Protein AF-A0A9P1G0D1-F1 (afdb_monomer_lite)

Radius of gyration: 38.59 Å; chains: 1; bounding box: 108×98×94 Å

Foldseek 3Di:
DPPQDDDDFDPPDALVLLLVLVVVLCVVVVHLALCVLLDDPDDFDLPDADALVRLLDPSLLSSLLSVLLVPQALADDLVSQLVSQVVNCVPVHHRDPDPDDSSVVSNVSSRSSSSSSVNLVVLLQDVVSVVVNCVPHDPSSNVSSVSSNVSHDDDPSSRPPPDPPDDDDDPDDDDDDDDDDDDDDDDDDDDDDPVVVVVVVVPPDDDDPDDDDDDDDDDDDDDDDDDDDDDDDDDDDDDDDDDDDDDDDDDDDDDDDDDDDDDDDDDDDDDDDDDDDDDDDDPPPPPDPDPPVVVVVVVVVVVVVVVVVVVVVVPPDDDDDDDDDDDDDDDDDDDDDDDDDDPPPPDPPDPDDDDPLVVQLVVQLVVQLVVCVVVVHDNVVSNVSSNVRSVVSNVCVVVVVDDDD

pLDDT: mean 72.37, std 25.33, range [33.12, 98.44]

Sequence (405 aa):
MTGKSRLGPDPSISINDLQRKINEVMQRQGCRDLNKLLHSRHAVSWKTSPDPEWLGTDELVDICSTLFSLHTNGVLQSTKMRKALLALQAESGRINFTKLHDTDFADGMDEKIRIACQQYRELKRDPKKYLRCIKKASVKEKNNIDNVLSFLQLHEDDTVQIGKDQGQEELGEIETDQKQEEPRKDEDSTLPSPSKVFKRVLSREASDPASPSFAAKSTKQVSGSASFLDRKGSGSSLEGKGNTDSLDKKNSGSSLECRSNTDSLGRKSSGSSMGRKGSSKIDFLDELDLSADEKKELAVWMHQNSKMEKKQKRKKGNKSGMKKPASSVAPKKTATAKSVKSQVSRKKQATYKTSFMQRATSSAYHREKLKALKKGKSEEAALDAARMASAKVRDAINNGLMKEE

Secondary structure (DSSP, 8-state):
-PPPPPPPPPTT--HHHHHHHHHHHHHHTT---HHHHT--SS---TTPPP-HHHHT-HHHHHHHHHHHHH-TT----HHHHHHHHHHHHHHT-----SSS-HHHHHHHHHHHHHHHHHHHHHHHH-HHHHHHHHTTS-HHHHHHHHHHHHH----GGGS----------------------------------THHHHHHHHT-------------------------------------------------------------------------------SSSSSS---HHHHHHHHHHHHHHHHHHHHHHTTS----------------------------------S----HHHHHHHHHHHHHHHHHHHTT--HHHHHHHHHHHHHHHHHHHHTTSS---

Structure (mmCIF, N/CA/C/O backbone):
data_AF-A0A9P1G0D1-F1
#
_entry.id   AF-A0A9P1G0D1-F1
#
loop_
_atom_site.group_PDB
_atom_site.id
_atom_site.type_symbol
_atom_site.label_atom_id
_atom_site.label_alt_id
_atom_site.label_comp_id
_atom_site.label_asym_id
_atom_site.label_entity_id
_atom_site.label_seq_id
_atom_site.pdbx_PDB_ins_code
_atom_site.Cartn_x
_atom_site.Cartn_y
_atom_site.Cartn_z
_atom_site.occupancy
_atom_site.B_iso_or_equiv
_atom_site.auth_seq_id
_atom_site.auth_comp_id
_atom_site.auth_asym_id
_atom_site.auth_atom_id
_atom_site.pdbx_PDB_model_num
ATOM 1 N N . MET A 1 1 ? 9.079 16.584 28.372 1.00 45.69 1 MET A N 1
ATOM 2 C CA . MET A 1 1 ? 8.265 16.103 27.236 1.00 45.69 1 MET A CA 1
ATOM 3 C C . MET A 1 1 ? 9.026 14.982 26.554 1.00 45.69 1 MET A C 1
ATOM 5 O O . MET A 1 1 ? 9.921 15.248 25.762 1.00 45.69 1 MET A O 1
ATOM 9 N N . THR A 1 2 ? 8.757 13.736 26.931 1.00 53.66 2 THR A N 1
ATOM 10 C CA . THR A 1 2 ? 9.288 12.572 26.217 1.00 53.66 2 THR A CA 1
ATOM 11 C C . THR A 1 2 ? 8.622 12.542 24.843 1.00 53.66 2 THR A C 1
ATOM 13 O O . THR A 1 2 ? 7.398 12.512 24.731 1.00 53.66 2 THR A O 1
ATOM 16 N N . GLY A 1 3 ? 9.410 12.689 23.777 1.00 61.31 3 GLY A N 1
ATOM 17 C CA . GLY A 1 3 ? 8.874 12.638 22.421 1.00 61.31 3 GLY A CA 1
ATOM 18 C C . GLY A 1 3 ? 8.251 11.267 22.175 1.00 61.31 3 GLY A C 1
ATOM 19 O O . GLY A 1 3 ? 8.899 10.257 22.438 1.00 61.31 3 GLY A O 1
ATOM 20 N N . LYS A 1 4 ? 7.009 11.226 21.677 1.00 70.50 4 LYS A N 1
ATOM 21 C CA . LYS A 1 4 ? 6.372 9.978 21.236 1.00 70.50 4 LYS A CA 1
ATOM 22 C C . LYS A 1 4 ? 7.294 9.275 20.242 1.00 70.50 4 LYS A C 1
ATOM 24 O O . LYS A 1 4 ? 7.601 9.836 19.184 1.00 70.50 4 LYS A O 1
ATOM 29 N N . SER A 1 5 ? 7.753 8.078 20.603 1.00 76.94 5 SER A N 1
ATOM 30 C CA . SER A 1 5 ? 8.563 7.252 19.714 1.00 76.94 5 SER A CA 1
ATOM 31 C C . SER A 1 5 ? 7.747 6.952 18.461 1.00 76.94 5 SER A C 1
ATOM 33 O O . SER A 1 5 ? 6.580 6.582 18.543 1.00 76.94 5 SER A O 1
ATOM 35 N N . ARG A 1 6 ? 8.321 7.183 17.279 1.00 82.12 6 ARG A N 1
ATOM 36 C CA . ARG A 1 6 ? 7.619 6.893 16.027 1.00 82.12 6 ARG A CA 1
ATOM 37 C C . ARG A 1 6 ? 7.680 5.393 15.778 1.00 82.12 6 ARG A C 1
ATOM 39 O O . ARG A 1 6 ? 8.775 4.838 15.739 1.00 82.12 6 ARG A O 1
ATOM 46 N N . LEU A 1 7 ? 6.529 4.774 15.518 1.00 87.12 7 LEU A N 1
ATOM 47 C CA . LEU A 1 7 ? 6.476 3.399 15.024 1.00 87.12 7 LEU A CA 1
ATOM 48 C C . LEU A 1 7 ? 7.350 3.251 13.772 1.00 87.12 7 LEU A C 1
ATOM 50 O O . LEU A 1 7 ? 7.143 3.931 12.762 1.00 87.12 7 LEU A O 1
ATOM 54 N N . GLY A 1 8 ? 8.344 2.371 13.861 1.00 90.00 8 GLY A N 1
ATOM 55 C CA . GLY A 1 8 ? 9.225 2.004 12.758 1.00 90.00 8 GLY A CA 1
ATOM 56 C C . GLY A 1 8 ? 8.750 0.728 12.057 1.00 90.00 8 GLY A C 1
ATOM 57 O O . GLY A 1 8 ? 8.061 -0.084 12.674 1.00 90.00 8 GLY A O 1
ATOM 58 N N . PRO A 1 9 ? 9.106 0.527 10.776 1.00 92.69 9 PRO A N 1
ATOM 59 C CA . PRO A 1 9 ? 8.867 -0.743 10.099 1.00 92.69 9 PRO A CA 1
ATOM 60 C C . PRO A 1 9 ? 9.697 -1.859 10.739 1.00 92.69 9 PRO A C 1
ATOM 62 O O . PRO A 1 9 ? 10.841 -1.627 11.136 1.00 92.69 9 PRO A O 1
ATOM 65 N N . ASP A 1 10 ? 9.152 -3.074 10.784 1.00 90.69 10 ASP A N 1
ATOM 66 C CA . ASP A 1 10 ? 9.874 -4.227 11.323 1.00 90.69 10 ASP A CA 1
ATOM 67 C C . ASP A 1 10 ? 11.020 -4.644 10.367 1.00 90.69 10 ASP A C 1
ATOM 69 O O . ASP A 1 10 ? 10.790 -4.958 9.185 1.00 90.69 10 ASP A O 1
ATOM 73 N N . PRO A 1 11 ? 12.287 -4.621 10.827 1.00 92.19 11 PRO A N 1
ATOM 74 C CA . PRO A 1 11 ? 13.419 -5.008 10.001 1.00 92.19 11 PRO A CA 1
ATOM 75 C C . PRO A 1 11 ? 13.440 -6.505 9.661 1.00 92.19 11 PRO A C 1
ATOM 77 O O . PRO A 1 11 ? 14.035 -6.844 8.634 1.00 92.19 11 PRO A O 1
ATOM 80 N N . SER A 1 12 ? 12.788 -7.365 10.453 1.00 93.69 12 SER A N 1
ATOM 81 C CA . SER A 1 12 ? 12.824 -8.829 10.323 1.00 93.69 12 SER A CA 1
ATOM 82 C C . SER A 1 12 ? 12.094 -9.352 9.081 1.00 93.69 12 SER A C 1
ATOM 84 O O . SER A 1 12 ? 12.500 -10.357 8.501 1.00 93.69 12 SER A O 1
ATOM 86 N N . ILE A 1 13 ? 11.079 -8.623 8.607 1.00 95.81 13 ILE A N 1
ATOM 87 C CA . ILE A 1 13 ? 10.246 -9.034 7.473 1.00 95.81 13 ILE A CA 1
ATOM 88 C C . ILE A 1 13 ? 11.081 -9.075 6.194 1.00 95.81 13 ILE A C 1
ATOM 90 O O . ILE A 1 13 ? 11.625 -8.049 5.758 1.00 95.81 13 ILE A O 1
ATOM 94 N N . SER A 1 14 ? 11.160 -10.239 5.553 1.00 97.19 14 SER A N 1
ATOM 95 C CA . SER A 1 14 ? 11.866 -10.376 4.284 1.00 97.19 14 SER A CA 1
ATOM 96 C C . SER A 1 14 ? 10.992 -9.958 3.093 1.00 97.19 14 SER A C 1
ATOM 98 O O . SER A 1 14 ? 9.765 -9.901 3.162 1.00 97.19 14 SER A O 1
ATOM 100 N N . ILE A 1 15 ? 11.635 -9.662 1.961 1.00 97.81 15 ILE A N 1
ATOM 101 C CA . ILE A 1 15 ? 10.936 -9.362 0.699 1.00 97.81 15 ILE A CA 1
ATOM 102 C C . ILE A 1 15 ? 10.141 -10.588 0.219 1.00 97.81 15 ILE A C 1
ATOM 104 O O . ILE A 1 15 ? 9.034 -10.439 -0.291 1.00 97.81 15 ILE A O 1
ATOM 108 N N . ASN A 1 16 ? 10.689 -11.791 0.423 1.00 97.69 16 ASN A N 1
ATOM 109 C CA . ASN A 1 16 ? 10.061 -13.046 0.015 1.00 97.69 16 ASN A CA 1
ATOM 110 C C . ASN A 1 16 ? 8.786 -13.321 0.830 1.00 97.69 16 ASN A C 1
ATOM 112 O O . ASN A 1 16 ? 7.780 -13.731 0.265 1.00 97.69 16 ASN A O 1
ATOM 116 N N . ASP A 1 17 ? 8.775 -13.010 2.130 1.00 97.88 17 ASP A N 1
ATOM 117 C CA . ASP A 1 17 ? 7.572 -13.194 2.954 1.00 97.88 17 ASP A CA 1
ATOM 118 C C . ASP A 1 17 ? 6.405 -12.333 2.459 1.00 97.88 17 ASP A C 1
ATOM 120 O O . ASP A 1 17 ? 5.295 -12.843 2.296 1.00 97.88 17 ASP A O 1
ATOM 124 N N . LEU A 1 18 ? 6.666 -11.059 2.135 1.00 97.62 18 LEU A N 1
ATOM 125 C CA . LEU A 1 18 ? 5.665 -10.161 1.546 1.00 97.62 18 LEU A CA 1
ATOM 126 C C . LEU A 1 18 ? 5.166 -10.687 0.195 1.00 97.62 18 LEU A C 1
ATOM 128 O O . LEU A 1 18 ? 3.961 -10.752 -0.040 1.00 97.62 18 LEU A O 1
ATOM 132 N N . GLN A 1 19 ? 6.090 -11.097 -0.677 1.00 97.31 19 GLN A N 1
ATOM 133 C CA . GLN A 1 19 ? 5.769 -11.652 -1.990 1.00 97.31 19 GLN A CA 1
ATOM 134 C C . GLN A 1 19 ? 4.882 -12.898 -1.872 1.00 97.31 19 GLN A C 1
ATOM 136 O O . GLN A 1 19 ? 3.849 -12.985 -2.536 1.00 97.31 19 GLN A O 1
ATOM 141 N N . ARG A 1 20 ? 5.259 -13.848 -1.005 1.00 97.75 20 ARG A N 1
ATOM 142 C CA . ARG A 1 20 ? 4.521 -15.094 -0.771 1.00 97.75 20 ARG A CA 1
ATOM 143 C C . ARG A 1 20 ? 3.107 -14.809 -0.278 1.00 97.75 20 ARG A C 1
ATOM 145 O O . ARG A 1 20 ? 2.166 -15.393 -0.803 1.00 97.75 20 ARG A O 1
ATOM 152 N N . LYS A 1 21 ? 2.952 -13.890 0.679 1.00 97.44 21 LYS A N 1
ATOM 153 C CA . LYS A 1 21 ? 1.640 -13.542 1.237 1.00 97.44 21 LYS A CA 1
ATOM 154 C C . LYS A 1 21 ? 0.721 -12.841 0.246 1.00 97.44 21 LYS A C 1
ATOM 156 O O . LYS A 1 21 ? -0.454 -13.186 0.179 1.00 97.44 21 LYS A O 1
ATOM 161 N N . ILE A 1 22 ? 1.240 -11.924 -0.567 1.00 97.44 22 ILE A N 1
ATOM 162 C CA . ILE A 1 22 ? 0.431 -11.289 -1.616 1.00 97.44 22 ILE A CA 1
ATOM 163 C C . ILE A 1 22 ? 0.002 -12.330 -2.657 1.00 97.44 22 ILE A C 1
ATOM 165 O O . ILE A 1 22 ? -1.166 -12.373 -3.031 1.00 97.44 22 ILE A O 1
ATOM 169 N N . ASN A 1 23 ? 0.906 -13.223 -3.071 1.00 97.56 23 ASN A N 1
ATOM 170 C CA . ASN A 1 23 ? 0.571 -14.302 -4.004 1.00 97.56 23 ASN A CA 1
ATOM 171 C C . ASN A 1 23 ? -0.511 -15.241 -3.446 1.00 97.56 23 ASN A C 1
ATOM 173 O O . ASN A 1 23 ? -1.429 -15.620 -4.166 1.00 97.56 23 ASN A O 1
ATOM 177 N N . GLU A 1 24 ? -0.417 -15.594 -2.161 1.00 97.19 24 GLU A N 1
ATOM 178 C CA . GLU A 1 24 ? -1.395 -16.431 -1.456 1.00 97.19 24 GLU A CA 1
ATOM 179 C C . GLU A 1 24 ? -2.797 -15.805 -1.487 1.00 97.19 24 GLU A C 1
ATOM 181 O O . GLU A 1 24 ? -3.772 -16.492 -1.785 1.00 97.19 24 GLU A O 1
ATOM 186 N N . VAL A 1 25 ? -2.906 -14.494 -1.244 1.00 97.38 25 VAL A N 1
ATOM 187 C CA . VAL A 1 25 ? -4.183 -13.766 -1.336 1.00 97.38 25 VAL A CA 1
ATOM 188 C C . VAL A 1 25 ? -4.711 -13.756 -2.771 1.00 97.38 25 VAL A C 1
ATOM 190 O O . VAL A 1 25 ? -5.868 -14.089 -3.008 1.00 97.38 25 VAL A O 1
ATOM 193 N N . MET A 1 26 ? -3.864 -13.449 -3.754 1.00 97.00 26 MET A N 1
ATOM 194 C CA . MET A 1 26 ? -4.274 -13.410 -5.166 1.00 97.00 26 MET A CA 1
ATOM 195 C C . MET A 1 26 ? -4.763 -14.773 -5.673 1.00 97.00 26 MET A C 1
ATOM 197 O O . MET A 1 26 ? -5.680 -14.840 -6.491 1.00 97.00 26 MET A O 1
ATOM 201 N N . GLN A 1 27 ? -4.178 -15.866 -5.175 1.00 96.81 27 GLN A N 1
ATOM 202 C CA . GLN A 1 27 ? -4.632 -17.224 -5.470 1.00 96.81 27 GLN A CA 1
ATOM 203 C C . GLN A 1 27 ? -5.977 -17.534 -4.812 1.00 96.81 27 GLN A C 1
ATOM 205 O O . GLN A 1 27 ? -6.855 -18.066 -5.486 1.00 96.81 27 GLN A O 1
ATOM 210 N N . ARG A 1 28 ? -6.166 -17.164 -3.537 1.00 97.06 28 ARG A N 1
ATOM 211 C CA . ARG A 1 28 ? -7.438 -17.361 -2.819 1.00 97.06 28 ARG A CA 1
ATOM 212 C C . ARG A 1 28 ? -8.592 -16.582 -3.450 1.00 97.06 28 ARG A C 1
ATOM 214 O O . ARG A 1 28 ? -9.671 -17.136 -3.614 1.00 97.06 28 ARG A O 1
ATOM 221 N N . GLN A 1 29 ? -8.342 -15.343 -3.866 1.00 96.19 29 GLN A N 1
ATOM 222 C CA . GLN A 1 29 ? -9.327 -14.485 -4.536 1.00 96.19 29 GLN A CA 1
ATOM 223 C C . GLN A 1 29 ? -9.556 -14.863 -6.011 1.00 96.19 29 GLN A C 1
ATOM 225 O O . GLN A 1 29 ? -10.452 -14.329 -6.660 1.00 96.19 29 GLN A O 1
ATOM 230 N N . GLY A 1 30 ? -8.717 -15.732 -6.588 1.00 96.56 30 GLY A N 1
ATOM 231 C CA . GLY A 1 30 ? -8.792 -16.097 -8.006 1.00 96.56 30 GLY A CA 1
ATOM 232 C C . GLY A 1 30 ? -8.541 -14.930 -8.971 1.00 96.56 30 GLY A C 1
ATOM 233 O O . GLY A 1 30 ? -8.857 -15.030 -10.155 1.00 96.56 30 GLY A O 1
ATOM 234 N N . CYS A 1 31 ? -7.970 -13.819 -8.495 1.00 96.38 31 CYS A N 1
ATOM 235 C CA . CYS A 1 31 ? -7.746 -12.610 -9.279 1.00 96.38 31 CYS A CA 1
ATOM 236 C C . CYS A 1 31 ? -6.255 -12.277 -9.338 1.00 96.38 31 CYS A C 1
ATOM 238 O O . CYS A 1 31 ? -5.599 -12.067 -8.317 1.00 96.38 31 CYS A O 1
ATOM 240 N N . ARG A 1 32 ? -5.716 -12.193 -10.559 1.00 96.19 32 ARG A N 1
ATOM 241 C CA . ARG A 1 32 ? -4.314 -11.819 -10.792 1.00 96.19 32 ARG A CA 1
ATOM 242 C C . ARG A 1 32 ? -4.094 -10.313 -10.932 1.00 96.19 32 ARG A C 1
ATOM 244 O O . ARG A 1 32 ? -2.947 -9.885 -10.914 1.00 96.19 32 ARG A O 1
ATOM 251 N N . ASP A 1 33 ? -5.148 -9.512 -11.058 1.00 96.88 33 ASP A N 1
ATOM 252 C CA . ASP A 1 33 ? -5.027 -8.058 -11.176 1.00 96.88 33 ASP A CA 1
ATOM 253 C C . ASP A 1 33 ? -5.055 -7.398 -9.793 1.00 96.88 33 ASP A C 1
ATOM 255 O O . ASP A 1 33 ? -6.115 -7.185 -9.198 1.00 96.88 33 ASP A O 1
ATOM 259 N N . LEU A 1 34 ? -3.871 -7.050 -9.283 1.00 96.75 34 LEU A N 1
ATOM 260 C CA . LEU A 1 34 ? -3.741 -6.409 -7.974 1.00 96.75 34 LEU A CA 1
ATOM 261 C C . LEU A 1 34 ? -4.394 -5.019 -7.939 1.00 96.75 34 LEU A C 1
ATOM 263 O O . LEU A 1 34 ? -4.906 -4.612 -6.898 1.00 96.75 34 LEU A O 1
ATOM 267 N N . ASN A 1 35 ? -4.428 -4.293 -9.061 1.00 96.81 35 ASN A N 1
ATOM 268 C CA . ASN A 1 35 ? -5.075 -2.983 -9.094 1.00 96.81 35 ASN A CA 1
ATOM 269 C C . ASN A 1 35 ? -6.600 -3.103 -8.997 1.00 96.81 35 ASN A C 1
ATOM 271 O O . ASN A 1 35 ? -7.233 -2.213 -8.431 1.00 96.81 35 ASN A O 1
ATOM 275 N N . LYS A 1 36 ? -7.176 -4.202 -9.498 1.00 96.81 36 LYS A N 1
ATOM 276 C CA . LYS A 1 36 ? -8.595 -4.523 -9.306 1.00 96.81 36 LYS A CA 1
ATOM 277 C C . LYS A 1 36 ? -8.904 -4.851 -7.842 1.00 96.81 36 LYS A C 1
ATOM 279 O O . LYS A 1 36 ? -9.881 -4.337 -7.317 1.00 96.81 36 LYS A O 1
ATOM 284 N N . LEU A 1 37 ? -8.050 -5.639 -7.183 1.00 96.75 37 LEU A N 1
ATOM 285 C CA . LEU A 1 37 ? -8.201 -5.982 -5.758 1.00 96.75 37 LEU A CA 1
ATOM 286 C C . LEU A 1 37 ? -8.057 -4.762 -4.832 1.00 96.75 37 LEU A C 1
ATOM 288 O O . LEU A 1 37 ? -8.696 -4.689 -3.793 1.00 96.75 37 LEU A O 1
ATOM 292 N N . LEU A 1 38 ? -7.219 -3.793 -5.212 1.00 97.06 38 LEU A N 1
ATOM 293 C CA . LEU A 1 38 ? -6.997 -2.541 -4.477 1.00 97.06 38 LEU A CA 1
ATOM 294 C C . LEU A 1 38 ? -7.784 -1.362 -5.068 1.00 97.06 38 LEU A C 1
ATOM 296 O O . LEU A 1 38 ? -7.383 -0.199 -4.916 1.00 97.06 38 LEU A O 1
ATOM 300 N N . HIS A 1 39 ? -8.854 -1.634 -5.812 1.00 95.12 39 HIS A N 1
ATOM 301 C CA . HIS A 1 39 ? -9.664 -0.578 -6.392 1.00 95.12 39 HIS A CA 1
ATOM 302 C C . HIS A 1 39 ? -10.456 0.138 -5.294 1.00 95.12 39 HIS A C 1
ATOM 304 O O . HIS A 1 39 ? -11.108 -0.484 -4.463 1.00 95.12 39 HIS A O 1
ATOM 310 N N . SER A 1 40 ? -10.395 1.464 -5.306 1.00 96.00 40 SER A N 1
ATOM 311 C CA . SER A 1 40 ? -11.190 2.331 -4.449 1.00 96.00 40 SER A CA 1
ATOM 312 C C . SER A 1 40 ? -12.072 3.200 -5.334 1.00 96.00 40 SER A C 1
ATOM 314 O O . SER A 1 40 ? -11.621 3.700 -6.368 1.00 96.00 40 SER A O 1
ATOM 316 N N . ARG A 1 41 ? -13.320 3.423 -4.910 1.00 94.94 41 ARG A N 1
ATOM 317 C CA . ARG A 1 41 ? -14.263 4.296 -5.623 1.00 94.94 41 ARG A CA 1
ATOM 318 C C . ARG A 1 41 ? -13.740 5.728 -5.750 1.00 94.94 41 ARG A C 1
ATOM 320 O O . ARG A 1 41 ? -13.961 6.400 -6.755 1.00 94.94 41 ARG A O 1
ATOM 327 N N . HIS A 1 42 ? -13.033 6.187 -4.723 1.00 94.25 42 HIS A N 1
ATOM 328 C CA . HIS A 1 42 ? -12.427 7.510 -4.658 1.00 94.25 42 HIS A CA 1
ATOM 329 C C . HIS A 1 42 ? -10.903 7.418 -4.672 1.00 94.25 42 HIS A C 1
ATOM 331 O O . HIS A 1 42 ? -10.323 6.429 -4.225 1.00 94.25 42 HIS A O 1
ATOM 337 N N . ALA A 1 43 ? -10.236 8.463 -5.165 1.00 94.38 43 ALA A N 1
ATOM 338 C CA . ALA A 1 43 ? -8.782 8.541 -5.114 1.00 94.38 43 ALA A CA 1
ATOM 339 C C . ALA A 1 43 ? -8.304 8.596 -3.653 1.00 94.38 43 ALA A C 1
ATOM 341 O O . ALA A 1 43 ? -8.656 9.502 -2.891 1.00 94.38 43 ALA A O 1
ATOM 342 N N . VAL A 1 44 ? -7.493 7.615 -3.266 1.00 96.25 44 VAL A N 1
ATOM 343 C CA . VAL A 1 44 ? -6.940 7.505 -1.916 1.00 96.25 44 VAL A CA 1
ATOM 344 C C . VAL A 1 44 ? -5.592 8.213 -1.836 1.00 96.25 44 VAL A C 1
ATOM 346 O O . VAL A 1 44 ? -4.748 8.093 -2.718 1.00 96.25 44 VAL A O 1
ATOM 349 N N . SER A 1 45 ? -5.398 8.979 -0.768 1.00 96.94 45 SER A N 1
ATOM 350 C CA . SER A 1 45 ? -4.169 9.710 -0.471 1.00 96.94 45 SER A CA 1
ATOM 351 C C . SER A 1 45 ? -3.885 9.643 1.028 1.00 96.94 45 SER A C 1
ATOM 353 O O . SER A 1 45 ? -4.768 9.334 1.825 1.00 96.94 45 SER A O 1
ATOM 355 N N . TRP A 1 46 ? -2.684 10.040 1.445 1.00 96.44 46 TRP A N 1
ATOM 356 C CA . TRP A 1 46 ? -2.310 10.143 2.864 1.00 96.44 46 TRP A CA 1
ATOM 357 C C . TRP A 1 46 ? -3.176 11.100 3.695 1.00 96.44 46 TRP A C 1
ATOM 359 O O . TRP A 1 46 ? -3.105 11.076 4.920 1.00 96.44 46 TRP A O 1
ATOM 369 N N . LYS A 1 47 ? -3.958 11.969 3.046 1.00 95.94 47 LYS A N 1
ATOM 370 C CA . LYS A 1 47 ? -4.881 12.908 3.701 1.00 95.94 47 LYS A CA 1
ATOM 371 C C . LYS A 1 47 ? -6.329 12.417 3.685 1.00 95.94 47 LYS A C 1
ATOM 373 O O . LYS A 1 47 ? -7.190 13.043 4.299 1.00 95.94 47 LYS A O 1
ATOM 378 N N . THR A 1 48 ? -6.608 11.336 2.960 1.00 95.69 48 THR A N 1
ATOM 379 C CA . THR A 1 48 ? -7.950 10.777 2.841 1.00 95.69 48 THR A CA 1
ATOM 380 C C . THR A 1 48 ? -8.329 10.123 4.167 1.00 95.69 48 THR A C 1
ATOM 382 O O . THR A 1 48 ? -7.581 9.305 4.704 1.00 95.69 48 THR A O 1
ATOM 385 N N . SER A 1 49 ? -9.488 10.506 4.706 1.00 95.00 49 SER A N 1
ATOM 386 C CA . SER A 1 49 ? -10.031 9.889 5.922 1.00 95.00 49 SER A CA 1
ATOM 387 C C . SER A 1 49 ? -10.355 8.407 5.686 1.00 95.00 49 SER A C 1
ATOM 389 O O . SER A 1 49 ? -10.602 8.040 4.537 1.00 95.00 49 SER A O 1
ATOM 391 N N . PRO A 1 50 ? -10.372 7.563 6.735 1.00 97.31 50 PRO A N 1
ATOM 392 C CA . PRO A 1 50 ? -10.777 6.166 6.606 1.00 97.31 50 PRO A CA 1
ATOM 393 C C . PRO A 1 50 ? -12.160 6.049 5.965 1.00 97.31 50 PRO A C 1
ATOM 395 O O . PRO A 1 50 ? -13.119 6.657 6.449 1.00 97.31 50 PRO A O 1
ATOM 398 N N . ASP A 1 51 ? -12.234 5.295 4.874 1.00 96.31 51 ASP A N 1
ATOM 399 C CA . ASP A 1 51 ? -13.461 5.061 4.120 1.00 96.31 51 ASP A CA 1
ATOM 400 C C . ASP A 1 51 ? -13.938 3.622 4.370 1.00 96.31 51 ASP A C 1
ATOM 402 O O . ASP A 1 51 ? -13.220 2.689 3.996 1.00 96.31 51 ASP A O 1
ATOM 406 N N . PRO A 1 52 ? -15.095 3.409 5.025 1.00 97.19 52 PRO A N 1
ATOM 407 C CA . PRO A 1 52 ? -15.572 2.065 5.334 1.00 97.19 52 PRO A CA 1
ATOM 408 C C . PRO A 1 52 ? -15.927 1.246 4.090 1.00 97.19 52 PRO A C 1
ATOM 410 O O . PRO A 1 52 ? -15.738 0.035 4.134 1.00 97.19 52 PRO A O 1
ATOM 413 N N . GLU A 1 53 ? -16.377 1.882 2.997 1.00 97.19 53 GLU A N 1
ATOM 414 C CA . GLU A 1 53 ? -16.739 1.183 1.751 1.00 97.19 53 GLU A CA 1
ATOM 415 C C . GLU A 1 53 ? -15.499 0.526 1.139 1.00 97.19 53 GLU A C 1
ATOM 417 O O . GLU A 1 53 ? -15.533 -0.625 0.722 1.00 97.19 53 GLU A O 1
ATOM 422 N N . TRP A 1 54 ? -14.362 1.230 1.152 1.00 97.88 54 TRP A N 1
ATOM 423 C CA . TRP A 1 54 ? -13.098 0.692 0.656 1.00 97.88 54 TRP A CA 1
ATOM 424 C C . TRP A 1 54 ? -12.431 -0.262 1.653 1.00 97.88 54 TRP A C 1
ATOM 426 O O . TRP A 1 54 ? -12.036 -1.366 1.276 1.00 97.88 54 TRP A O 1
ATOM 436 N N . LEU A 1 55 ? -12.315 0.134 2.927 1.00 98.00 55 LEU A N 1
ATOM 437 C CA . LEU A 1 55 ? -11.649 -0.671 3.957 1.00 98.00 55 LEU A CA 1
ATOM 438 C C . LEU A 1 55 ? -12.384 -1.985 4.228 1.00 98.00 55 LEU A C 1
ATOM 440 O O . LEU A 1 55 ? -11.729 -2.998 4.443 1.00 98.00 55 LEU A O 1
ATOM 444 N N . GLY A 1 56 ? -13.715 -1.982 4.183 1.00 97.56 56 GLY A N 1
ATOM 445 C CA . GLY A 1 56 ? -14.546 -3.154 4.435 1.00 97.56 56 GLY A CA 1
ATOM 446 C C . GLY A 1 56 ? -14.693 -4.114 3.253 1.00 97.56 56 GLY A C 1
ATOM 447 O O . GLY A 1 56 ? -15.402 -5.108 3.407 1.00 97.56 56 GLY A O 1
ATOM 448 N N . THR A 1 57 ? -14.056 -3.855 2.102 1.00 97.75 57 THR A N 1
ATOM 449 C CA . THR A 1 57 ? -14.070 -4.783 0.954 1.00 97.75 57 THR A CA 1
ATOM 450 C C . THR A 1 57 ? -13.399 -6.111 1.300 1.00 97.75 57 THR A C 1
ATOM 452 O O . THR A 1 57 ? -12.355 -6.139 1.956 1.00 97.75 57 THR A O 1
ATOM 455 N N . ASP A 1 58 ? -13.985 -7.224 0.849 1.00 97.62 58 ASP A N 1
ATOM 456 C CA . ASP A 1 58 ? -13.487 -8.569 1.163 1.00 97.62 58 ASP A CA 1
ATOM 457 C C . ASP A 1 58 ? -12.050 -8.765 0.633 1.00 97.62 58 ASP A C 1
ATOM 459 O O . ASP A 1 58 ? -11.211 -9.382 1.292 1.00 97.62 58 ASP A O 1
ATOM 463 N N . GLU A 1 59 ? -11.735 -8.171 -0.522 1.00 96.81 59 GLU A N 1
ATOM 464 C CA . GLU A 1 59 ? -10.418 -8.223 -1.152 1.00 96.81 59 GLU A CA 1
ATOM 465 C C . GLU A 1 59 ? -9.350 -7.507 -0.318 1.00 96.81 59 GLU A C 1
ATOM 467 O O . GLU A 1 59 ? -8.271 -8.057 -0.073 1.00 96.81 59 GLU A O 1
ATOM 472 N N . LEU A 1 60 ? -9.631 -6.281 0.140 1.00 97.50 60 LEU A N 1
ATOM 473 C CA . LEU A 1 60 ? -8.669 -5.509 0.925 1.00 97.50 60 LEU A CA 1
ATOM 474 C C . LEU A 1 60 ? -8.500 -6.089 2.329 1.00 97.50 60 LEU A C 1
ATOM 476 O O . LEU A 1 60 ? -7.385 -6.109 2.851 1.00 97.50 60 LEU A O 1
ATOM 480 N N . VAL A 1 61 ? -9.584 -6.586 2.925 1.00 97.50 61 VAL A N 1
ATOM 481 C CA . VAL A 1 61 ? -9.578 -7.286 4.216 1.00 97.50 61 VAL A CA 1
ATOM 482 C C . VAL A 1 61 ? -8.658 -8.494 4.166 1.00 97.50 61 VAL A C 1
ATOM 484 O O . VAL A 1 61 ? -7.826 -8.664 5.059 1.00 97.50 61 VAL A O 1
ATOM 487 N N . ASP A 1 62 ? -8.743 -9.302 3.110 1.00 97.31 62 ASP A N 1
ATOM 488 C CA . ASP A 1 62 ? -7.892 -10.478 2.954 1.00 97.31 62 ASP A CA 1
ATOM 489 C C . ASP A 1 62 ? -6.412 -10.097 2.770 1.00 97.31 62 ASP A C 1
ATOM 491 O O . ASP A 1 62 ? -5.527 -10.666 3.414 1.00 97.31 62 ASP A O 1
ATOM 495 N N . ILE A 1 63 ? -6.126 -9.055 1.978 1.00 97.50 63 ILE A N 1
ATOM 496 C CA . ILE A 1 63 ? -4.765 -8.512 1.832 1.00 97.50 63 ILE A CA 1
ATOM 497 C C . ILE A 1 63 ? -4.226 -8.018 3.182 1.00 97.50 63 ILE A C 1
ATOM 499 O O . ILE A 1 63 ? -3.141 -8.424 3.603 1.00 97.50 63 ILE A O 1
ATOM 503 N N . CYS A 1 64 ? -4.959 -7.143 3.874 1.00 97.62 64 CYS A N 1
ATOM 504 C CA . CYS A 1 64 ? -4.490 -6.504 5.102 1.00 97.62 64 CYS A CA 1
ATOM 505 C C . CYS A 1 64 ? -4.382 -7.480 6.275 1.00 97.62 64 CYS A C 1
ATOM 507 O O . CYS A 1 64 ? -3.379 -7.434 6.981 1.00 97.62 64 CYS A O 1
ATOM 509 N N . SER A 1 65 ? -5.345 -8.384 6.469 1.00 97.00 65 SER A N 1
ATOM 510 C CA . SER A 1 65 ? -5.267 -9.414 7.520 1.00 97.00 65 SER A CA 1
ATOM 511 C C . SER A 1 65 ? -4.072 -10.347 7.304 1.00 97.00 65 SER A C 1
ATOM 513 O O . SER A 1 65 ? -3.291 -10.594 8.226 1.00 97.00 65 SER A O 1
ATOM 515 N N . THR A 1 66 ? -3.844 -10.777 6.059 1.00 96.94 66 THR A N 1
ATOM 516 C CA . THR A 1 66 ? -2.695 -11.616 5.705 1.00 96.94 66 THR A CA 1
ATOM 517 C C . THR A 1 66 ? -1.374 -10.883 5.935 1.00 96.94 66 THR A C 1
ATOM 519 O O . THR A 1 66 ? -0.423 -11.468 6.455 1.00 96.94 66 THR A O 1
ATOM 522 N N . LEU A 1 67 ? -1.294 -9.595 5.596 1.00 96.88 67 LEU A N 1
ATOM 523 C CA . LEU A 1 67 ? -0.107 -8.786 5.866 1.00 96.88 67 LEU A CA 1
ATOM 524 C C . LEU A 1 67 ? 0.102 -8.565 7.373 1.00 96.88 67 LEU A C 1
ATOM 526 O O . LEU A 1 67 ? 1.212 -8.768 7.860 1.00 96.88 67 LEU A O 1
ATOM 530 N N . PHE A 1 68 ? -0.943 -8.246 8.138 1.00 96.56 68 PHE A N 1
ATOM 531 C CA . PHE A 1 68 ? -0.841 -8.043 9.587 1.00 96.56 68 PHE A CA 1
ATOM 532 C C . PHE A 1 68 ? -0.483 -9.317 10.355 1.00 96.56 68 PHE A C 1
ATOM 534 O O . PHE A 1 68 ? 0.176 -9.222 11.386 1.00 96.56 68 PHE A O 1
ATOM 541 N N . SER A 1 69 ? -0.781 -10.501 9.808 1.00 95.56 69 SER A N 1
ATOM 542 C CA . SER A 1 69 ? -0.259 -11.767 10.345 1.00 95.56 69 SER A CA 1
ATOM 543 C C . SER A 1 69 ? 1.274 -11.865 10.297 1.00 95.56 69 SER A C 1
ATOM 545 O O . SER A 1 69 ? 1.868 -12.567 11.111 1.00 95.56 69 SER A O 1
ATOM 547 N N . LEU A 1 70 ? 1.927 -11.152 9.367 1.00 94.38 70 LEU A N 1
ATOM 548 C CA . LEU A 1 70 ? 3.386 -11.017 9.327 1.00 94.38 70 LEU A CA 1
ATOM 549 C C . LEU A 1 70 ? 3.886 -9.841 10.167 1.00 94.38 70 LEU A C 1
ATOM 551 O O . LEU A 1 70 ? 4.999 -9.898 10.680 1.00 94.38 70 LEU A O 1
ATOM 555 N N . HIS A 1 71 ? 3.115 -8.752 10.239 1.00 91.94 71 HIS A N 1
ATOM 556 C CA . HIS A 1 71 ? 3.548 -7.510 10.871 1.00 91.94 71 HIS A CA 1
ATOM 557 C C . HIS A 1 71 ? 2.438 -6.866 11.704 1.00 91.94 71 HIS A C 1
ATOM 559 O O . HIS A 1 71 ? 1.568 -6.138 11.223 1.00 91.94 71 HIS A O 1
ATOM 565 N N . THR A 1 72 ? 2.504 -7.080 13.010 1.00 92.31 72 THR A N 1
ATOM 566 C CA . THR A 1 72 ? 1.440 -6.670 13.933 1.00 92.31 72 THR A CA 1
ATOM 567 C C . THR A 1 72 ? 1.334 -5.152 14.101 1.00 92.31 72 THR A C 1
ATOM 569 O O . THR A 1 72 ? 0.263 -4.640 14.413 1.00 92.31 72 THR A O 1
ATOM 572 N N . ASN A 1 73 ? 2.409 -4.404 13.827 1.00 92.62 73 ASN A N 1
ATOM 573 C CA . ASN A 1 73 ? 2.442 -2.943 13.957 1.00 92.62 73 ASN A CA 1
ATOM 574 C C . ASN A 1 73 ? 1.766 -2.191 12.793 1.00 92.62 73 ASN A C 1
ATOM 576 O O . ASN A 1 73 ? 1.597 -0.974 12.854 1.00 92.62 73 ASN A O 1
ATOM 580 N N . GLY A 1 74 ? 1.450 -2.875 11.689 1.00 93.44 74 GLY A N 1
ATOM 581 C CA . GLY A 1 74 ? 0.907 -2.266 10.475 1.00 93.44 74 GLY A CA 1
ATOM 582 C C . GLY A 1 74 ? 1.885 -1.423 9.631 1.00 93.44 74 GLY A C 1
ATOM 583 O O . GLY A 1 74 ? 1.497 -0.958 8.558 1.00 93.44 74 GLY A O 1
ATOM 584 N N . VAL A 1 75 ? 3.132 -1.187 10.053 1.00 95.62 75 VAL A N 1
ATOM 585 C CA . VAL A 1 75 ? 4.067 -0.269 9.370 1.00 95.62 75 VAL A CA 1
ATOM 586 C C . VAL A 1 75 ? 4.955 -1.013 8.373 1.00 95.62 75 VAL A C 1
ATOM 588 O O . VAL A 1 75 ? 5.864 -1.751 8.745 1.00 95.62 75 VAL A O 1
ATOM 591 N N . LEU A 1 76 ? 4.741 -0.745 7.084 1.00 95.38 76 LEU A N 1
ATOM 592 C CA . LEU A 1 76 ? 5.469 -1.372 5.981 1.00 95.38 76 LEU A CA 1
ATOM 593 C C . LEU A 1 76 ? 6.556 -0.465 5.396 1.00 95.38 76 LEU A C 1
ATOM 595 O O . LEU A 1 76 ? 6.355 0.731 5.166 1.00 95.38 76 LEU A O 1
ATOM 599 N N . GLN A 1 77 ? 7.709 -1.056 5.077 1.00 96.56 77 GLN A N 1
ATOM 600 C CA . GLN A 1 77 ? 8.789 -0.364 4.379 1.00 96.56 77 GLN A CA 1
ATOM 601 C C . GLN A 1 77 ? 8.546 -0.361 2.862 1.00 96.56 77 GLN A C 1
ATOM 603 O O . GLN A 1 77 ? 8.639 -1.407 2.219 1.00 96.56 77 GLN A O 1
ATOM 608 N N . SER A 1 78 ? 8.357 0.829 2.278 1.00 96.81 78 SER A N 1
ATOM 609 C CA . SER A 1 78 ? 8.113 1.024 0.833 1.00 96.81 78 SER A CA 1
ATOM 610 C C . SER A 1 78 ? 9.100 0.264 -0.057 1.00 96.81 78 SER A C 1
ATOM 612 O O . SER A 1 78 ? 8.717 -0.472 -0.962 1.00 96.81 78 SER A O 1
ATOM 614 N N . THR A 1 79 ? 10.400 0.362 0.242 1.00 97.56 79 THR A N 1
ATOM 615 C CA . THR A 1 79 ? 11.442 -0.298 -0.556 1.00 97.56 79 THR A CA 1
ATOM 616 C C . THR A 1 79 ? 11.299 -1.820 -0.581 1.00 97.56 79 THR A C 1
ATOM 618 O O . THR A 1 79 ? 11.595 -2.429 -1.607 1.00 97.56 79 THR A O 1
ATOM 621 N N . LYS A 1 80 ? 10.871 -2.443 0.527 1.00 97.75 80 LYS A N 1
ATOM 622 C CA . LYS A 1 80 ? 10.670 -3.898 0.592 1.00 97.75 80 LYS A CA 1
ATOM 623 C C . LYS A 1 80 ? 9.407 -4.296 -0.168 1.00 97.75 80 LYS A C 1
ATOM 625 O O . LYS A 1 80 ? 9.475 -5.215 -0.976 1.00 97.75 80 LYS A O 1
ATOM 630 N N . MET A 1 81 ? 8.313 -3.562 0.029 1.00 98.00 81 MET A N 1
ATOM 631 C CA . MET A 1 81 ? 7.038 -3.830 -0.638 1.00 98.00 81 MET A CA 1
ATOM 632 C C . MET A 1 81 ? 7.157 -3.723 -2.163 1.00 98.00 81 MET A C 1
ATOM 634 O O . MET A 1 81 ? 6.821 -4.663 -2.873 1.00 98.00 81 MET A O 1
ATOM 638 N N . ARG A 1 82 ? 7.755 -2.648 -2.689 1.00 98.25 82 ARG A N 1
ATOM 639 C CA . ARG A 1 82 ? 7.962 -2.509 -4.143 1.00 98.25 82 ARG A CA 1
ATOM 640 C C . ARG A 1 82 ? 8.815 -3.613 -4.740 1.00 98.25 82 ARG A C 1
ATOM 642 O O . ARG A 1 82 ? 8.496 -4.134 -5.801 1.00 98.25 82 ARG A O 1
ATOM 649 N N . LYS A 1 83 ? 9.905 -3.982 -4.061 1.00 98.38 83 LYS A N 1
ATOM 650 C CA . LYS A 1 83 ? 10.749 -5.096 -4.508 1.00 98.38 83 LYS A CA 1
ATOM 651 C C . LYS A 1 83 ? 9.981 -6.415 -4.499 1.00 98.38 83 LYS A C 1
ATOM 653 O O . LYS A 1 83 ? 10.178 -7.202 -5.414 1.00 98.38 83 LYS A O 1
ATOM 658 N N . ALA A 1 84 ? 9.108 -6.629 -3.514 1.00 98.38 84 ALA A N 1
ATOM 659 C CA . ALA A 1 84 ? 8.256 -7.811 -3.448 1.00 98.38 84 ALA A CA 1
ATOM 660 C C . ALA A 1 84 ? 7.259 -7.848 -4.615 1.00 98.38 84 ALA A C 1
ATOM 662 O O . ALA A 1 84 ? 7.124 -8.884 -5.252 1.00 98.38 84 ALA A O 1
ATOM 663 N N . LEU A 1 85 ? 6.629 -6.718 -4.951 1.00 98.38 85 LEU A N 1
ATOM 664 C CA . LEU A 1 85 ? 5.704 -6.612 -6.087 1.00 98.38 85 LEU A CA 1
ATOM 665 C C . LEU A 1 85 ? 6.399 -6.848 -7.437 1.00 98.38 85 LEU A C 1
ATOM 667 O O . LEU A 1 85 ? 5.884 -7.583 -8.275 1.00 98.38 85 LEU A O 1
ATOM 671 N N . LEU A 1 86 ? 7.592 -6.280 -7.635 1.00 98.31 86 LEU A N 1
ATOM 672 C CA . LEU A 1 86 ? 8.386 -6.505 -8.849 1.00 98.31 86 LEU A CA 1
ATOM 673 C C . LEU A 1 86 ? 8.876 -7.957 -8.958 1.00 98.31 86 LEU A C 1
ATOM 675 O O . LEU A 1 86 ? 8.852 -8.532 -10.044 1.00 98.31 86 LEU A O 1
ATOM 679 N N . ALA A 1 87 ? 9.294 -8.567 -7.845 1.00 97.94 87 ALA A N 1
ATOM 680 C CA . ALA A 1 87 ? 9.652 -9.984 -7.812 1.00 97.94 87 ALA A CA 1
ATOM 681 C C . ALA A 1 87 ? 8.433 -10.874 -8.103 1.00 97.94 87 ALA A C 1
ATOM 683 O O . ALA A 1 87 ? 8.535 -11.824 -8.875 1.00 97.94 87 ALA A O 1
ATOM 684 N N . LEU A 1 88 ? 7.259 -10.518 -7.572 1.00 97.31 88 LEU A N 1
ATOM 685 C CA . LEU A 1 88 ? 6.012 -11.236 -7.819 1.00 97.31 88 LEU A CA 1
ATOM 686 C C . LEU A 1 88 ? 5.631 -11.232 -9.305 1.00 97.31 88 LEU A C 1
ATOM 688 O O . LEU A 1 88 ? 5.340 -12.293 -9.854 1.00 97.31 88 LEU A O 1
ATOM 692 N N . GLN A 1 89 ? 5.696 -10.061 -9.948 1.00 96.69 89 GLN A N 1
ATOM 693 C CA . GLN A 1 89 ? 5.486 -9.884 -11.390 1.00 96.69 89 GLN A CA 1
ATOM 694 C C . GLN A 1 89 ? 6.442 -10.764 -12.215 1.00 96.69 89 GLN A C 1
ATOM 696 O O . GLN A 1 89 ? 6.036 -11.350 -13.218 1.00 96.69 89 GLN A O 1
ATOM 701 N N . ALA A 1 90 ? 7.709 -10.869 -11.799 1.00 96.94 90 ALA A N 1
ATOM 702 C CA . ALA A 1 90 ? 8.724 -11.641 -12.513 1.00 96.94 90 ALA A CA 1
ATOM 703 C C . ALA A 1 90 ? 8.589 -13.163 -12.318 1.00 96.94 90 ALA A C 1
ATOM 705 O O . ALA A 1 90 ? 8.810 -13.921 -13.260 1.00 96.94 90 ALA A O 1
ATOM 706 N N . GLU A 1 91 ? 8.250 -13.619 -11.110 1.00 95.88 91 GLU A N 1
ATOM 707 C CA . GLU A 1 91 ? 8.305 -15.041 -10.738 1.00 95.88 91 GLU A CA 1
ATOM 708 C C . GLU A 1 91 ? 6.950 -15.748 -10.819 1.00 95.88 91 GLU A C 1
ATOM 710 O O . GLU A 1 91 ? 6.871 -16.896 -11.248 1.00 95.88 91 GLU A O 1
ATOM 715 N N . SER A 1 92 ? 5.874 -15.089 -10.381 1.00 92.44 92 SER A N 1
ATOM 716 C CA . SER A 1 92 ? 4.547 -15.709 -10.250 1.00 92.44 92 SER A CA 1
ATOM 717 C C . SER A 1 92 ? 3.621 -15.422 -11.429 1.00 92.44 92 SER A C 1
ATOM 719 O O . SER A 1 92 ? 2.519 -15.972 -11.476 1.00 92.44 92 SER A O 1
ATOM 721 N N . GLY A 1 93 ? 4.059 -14.594 -12.379 1.00 93.06 93 GLY A N 1
ATOM 722 C CA . GLY A 1 93 ? 3.310 -14.190 -13.564 1.00 93.06 93 GLY A CA 1
ATOM 723 C C . GLY A 1 93 ? 2.850 -12.734 -13.514 1.00 93.06 93 GLY A C 1
ATOM 724 O O . GLY A 1 93 ? 3.024 -12.034 -12.519 1.00 93.06 93 GLY A O 1
ATOM 725 N N . ARG A 1 94 ? 2.244 -12.280 -14.614 1.00 95.69 94 ARG A N 1
ATOM 726 C CA . ARG A 1 94 ? 1.804 -10.892 -14.787 1.00 95.69 94 ARG A CA 1
ATOM 727 C C . ARG A 1 94 ? 0.696 -10.538 -13.787 1.00 95.69 94 ARG A C 1
ATOM 729 O O . ARG A 1 94 ? -0.387 -11.115 -13.837 1.00 95.69 94 ARG A O 1
ATOM 736 N N . ILE A 1 95 ? 0.981 -9.570 -12.922 1.00 97.44 95 ILE A N 1
ATOM 737 C CA . ILE A 1 95 ? 0.048 -8.929 -11.985 1.00 97.44 95 ILE A CA 1
ATOM 738 C C . ILE A 1 95 ? -0.374 -7.524 -12.442 1.00 97.44 95 ILE A C 1
ATOM 740 O O . ILE A 1 95 ? -1.427 -7.030 -12.046 1.00 97.44 95 ILE A O 1
ATOM 744 N N . ASN A 1 96 ? 0.435 -6.876 -13.288 1.00 97.31 96 ASN A N 1
ATOM 745 C CA . ASN A 1 96 ? 0.139 -5.570 -13.874 1.00 97.31 96 ASN A CA 1
ATOM 746 C C . ASN A 1 96 ? -0.637 -5.720 -15.194 1.00 97.31 96 ASN A C 1
ATOM 748 O O . ASN A 1 96 ? -0.053 -6.040 -16.235 1.00 97.31 96 ASN A O 1
ATOM 752 N N . PHE A 1 97 ? -1.941 -5.445 -15.165 1.00 97.00 97 PHE A N 1
ATOM 753 C CA . PHE A 1 97 ? -2.811 -5.395 -16.353 1.00 97.00 97 PHE A CA 1
ATOM 754 C C . PHE A 1 97 ? -3.078 -3.965 -16.839 1.00 97.00 97 PHE A C 1
ATOM 756 O O . PHE A 1 97 ? -3.848 -3.747 -17.773 1.00 97.00 97 PHE A O 1
ATOM 763 N N . THR A 1 98 ? -2.429 -2.976 -16.224 1.00 97.00 98 THR A N 1
ATOM 764 C CA . THR A 1 98 ? -2.545 -1.575 -16.622 1.00 97.00 98 THR A CA 1
ATOM 765 C C . THR A 1 98 ? -1.613 -1.255 -17.795 1.00 97.00 98 THR A C 1
ATOM 767 O O . THR A 1 98 ? -0.798 -2.076 -18.220 1.00 97.00 98 THR A O 1
ATOM 770 N N . LYS A 1 99 ? -1.722 -0.029 -18.319 1.00 97.75 99 LYS A N 1
ATOM 771 C CA . LYS A 1 99 ? -0.791 0.518 -19.320 1.00 97.75 99 LYS A CA 1
ATOM 772 C C . LYS A 1 99 ? 0.476 1.123 -18.696 1.00 97.75 99 LYS A C 1
ATOM 774 O O . LYS A 1 99 ? 1.314 1.642 -19.425 1.00 97.75 99 LYS A O 1
ATOM 779 N N . LEU A 1 100 ? 0.591 1.117 -17.366 1.00 97.00 100 LEU A N 1
ATOM 780 C CA . LEU A 1 100 ? 1.726 1.700 -16.654 1.00 97.00 100 LEU A CA 1
ATOM 781 C C . LEU A 1 100 ? 2.947 0.786 -16.733 1.00 97.00 100 LEU A C 1
ATOM 783 O O . LEU A 1 100 ? 2.816 -0.439 -16.787 1.00 97.00 100 LEU A O 1
ATOM 787 N N . HIS A 1 101 ? 4.132 1.392 -16.672 1.00 98.06 101 HIS A N 1
ATOM 788 C CA . HIS A 1 101 ? 5.374 0.650 -16.510 1.00 98.06 101 HIS A CA 1
ATOM 789 C C . HIS A 1 101 ? 5.394 -0.062 -15.148 1.00 98.06 101 HIS A C 1
ATOM 791 O O . HIS A 1 101 ? 4.853 0.445 -14.164 1.00 98.06 101 HIS A O 1
ATOM 797 N N . ASP A 1 102 ? 6.040 -1.227 -15.072 1.00 97.62 102 ASP A N 1
ATOM 798 C CA . ASP A 1 102 ? 6.006 -2.087 -13.880 1.00 97.62 102 ASP A CA 1
ATOM 799 C C . ASP A 1 102 ? 6.528 -1.391 -12.613 1.00 97.62 102 ASP A C 1
ATOM 801 O O . ASP A 1 102 ? 6.050 -1.669 -11.514 1.00 97.62 102 ASP A O 1
ATOM 805 N N . THR A 1 103 ? 7.466 -0.450 -12.754 1.00 97.69 103 THR A N 1
ATOM 806 C CA . THR A 1 103 ? 7.954 0.369 -11.631 1.00 97.69 103 THR A CA 1
ATOM 807 C C . THR A 1 103 ? 6.878 1.299 -11.088 1.00 97.69 103 THR A C 1
ATOM 809 O O . THR A 1 103 ? 6.650 1.312 -9.883 1.00 97.69 103 THR A O 1
ATOM 812 N N . ASP A 1 104 ? 6.183 2.018 -11.970 1.00 98.19 104 ASP A N 1
ATOM 813 C CA . ASP A 1 104 ? 5.174 3.012 -11.593 1.00 98.19 104 ASP A CA 1
ATOM 814 C C . ASP A 1 104 ? 3.925 2.321 -11.042 1.00 98.19 104 ASP A C 1
ATOM 816 O O . ASP A 1 104 ? 3.325 2.765 -10.064 1.00 98.19 104 ASP A O 1
ATOM 820 N N . PHE A 1 105 ? 3.572 1.173 -11.630 1.00 98.12 105 PHE A N 1
ATOM 821 C CA . PHE A 1 105 ? 2.559 0.276 -11.091 1.00 98.12 105 PHE A CA 1
ATOM 822 C C . PHE A 1 105 ? 2.920 -0.180 -9.671 1.00 98.12 105 PHE A C 1
ATOM 824 O O . PHE A 1 105 ? 2.092 -0.076 -8.765 1.00 98.12 105 PHE A O 1
ATOM 831 N N . ALA A 1 106 ? 4.152 -0.653 -9.450 1.00 98.25 106 ALA A N 1
ATOM 832 C CA . ALA A 1 106 ? 4.591 -1.112 -8.135 1.00 98.25 106 ALA A CA 1
ATOM 833 C C . ALA A 1 106 ? 4.619 0.023 -7.097 1.00 98.25 106 ALA A C 1
ATOM 835 O O . ALA A 1 106 ? 4.241 -0.212 -5.950 1.00 98.25 106 ALA A O 1
ATOM 836 N N . ASP A 1 107 ? 5.028 1.238 -7.480 1.00 98.12 107 ASP A N 1
ATOM 837 C CA . ASP A 1 107 ? 4.953 2.430 -6.625 1.00 98.12 107 ASP A CA 1
ATOM 838 C C . ASP A 1 107 ? 3.498 2.751 -6.242 1.00 98.12 107 ASP A C 1
ATOM 840 O O . ASP A 1 107 ? 3.199 2.920 -5.058 1.00 98.12 107 ASP A O 1
ATOM 844 N N . GLY A 1 108 ? 2.577 2.753 -7.212 1.00 97.88 108 GLY A N 1
ATOM 845 C CA . GLY A 1 108 ? 1.159 3.024 -6.966 1.00 97.88 108 GLY A CA 1
ATOM 846 C C . GLY A 1 108 ? 0.482 1.973 -6.080 1.00 97.88 108 GLY A C 1
ATOM 847 O O . GLY A 1 108 ? -0.304 2.316 -5.197 1.00 97.88 108 GLY A O 1
ATOM 848 N N . MET A 1 109 ? 0.792 0.687 -6.277 1.00 98.12 109 MET A N 1
ATOM 849 C CA . MET A 1 109 ? 0.242 -0.392 -5.446 1.00 98.12 109 MET A CA 1
ATOM 850 C C . MET A 1 109 ? 0.831 -0.379 -4.030 1.00 98.12 109 MET A C 1
ATOM 852 O O . MET A 1 109 ? 0.081 -0.509 -3.063 1.00 98.12 109 MET A O 1
ATOM 856 N N . ASP A 1 110 ? 2.145 -0.161 -3.883 1.00 98.00 110 ASP A N 1
ATOM 857 C CA . ASP A 1 110 ? 2.790 0.023 -2.573 1.00 98.00 110 ASP A CA 1
ATOM 858 C C . ASP A 1 110 ? 2.157 1.182 -1.795 1.00 98.00 110 ASP A C 1
ATOM 860 O O . ASP A 1 110 ? 1.845 1.044 -0.611 1.00 98.00 110 ASP A O 1
ATOM 864 N N . GLU A 1 111 ? 1.948 2.324 -2.449 1.00 98.06 111 GLU A N 1
ATOM 865 C CA . GLU A 1 111 ? 1.318 3.479 -1.818 1.00 98.06 111 GLU A CA 1
ATOM 866 C C . GLU A 1 111 ? -0.094 3.156 -1.318 1.00 98.06 111 GLU A C 1
ATOM 868 O O . GLU A 1 111 ? -0.379 3.383 -0.140 1.00 98.06 111 GLU A O 1
ATOM 873 N N . LYS A 1 112 ? -0.950 2.560 -2.159 1.00 98.06 112 LYS A N 1
ATOM 874 C CA . LYS A 1 112 ? -2.318 2.177 -1.769 1.00 98.06 112 LYS A CA 1
ATOM 875 C C . LYS A 1 112 ? -2.338 1.233 -0.566 1.00 98.06 112 LYS A C 1
ATOM 877 O O . LYS A 1 112 ? -3.072 1.488 0.388 1.00 98.06 112 LYS A O 1
ATOM 882 N N . ILE A 1 113 ? -1.506 0.186 -0.577 1.00 98.06 113 ILE A N 1
ATOM 883 C CA . ILE A 1 113 ? -1.417 -0.774 0.536 1.00 98.06 113 ILE A CA 1
ATOM 884 C C . ILE A 1 113 ? -0.997 -0.053 1.820 1.00 98.06 113 ILE A C 1
ATOM 886 O O . ILE A 1 113 ? 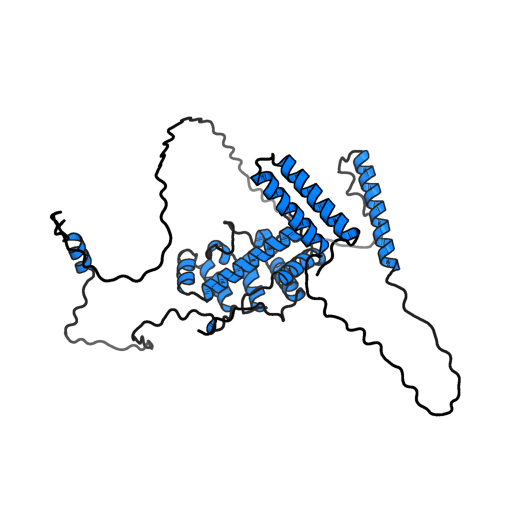-1.608 -0.235 2.873 1.00 98.06 113 ILE A O 1
ATOM 890 N N . ARG A 1 114 ? 0.022 0.812 1.755 1.00 97.88 114 ARG A N 1
ATOM 891 C CA . ARG A 1 114 ? 0.494 1.534 2.943 1.00 97.88 114 ARG A CA 1
ATOM 892 C C . ARG A 1 114 ? -0.519 2.551 3.466 1.00 97.88 114 ARG A C 1
ATOM 894 O O . ARG A 1 114 ? -0.599 2.713 4.687 1.00 97.88 114 ARG A O 1
ATOM 901 N N . ILE A 1 115 ? -1.289 3.199 2.589 1.00 98.25 115 ILE A N 1
ATOM 902 C CA . ILE A 1 115 ? -2.406 4.072 2.980 1.00 98.25 115 ILE A CA 1
ATOM 903 C C . ILE A 1 115 ? -3.477 3.255 3.708 1.00 98.25 115 ILE A C 1
ATOM 905 O O . ILE A 1 115 ? -3.869 3.646 4.806 1.00 98.25 115 ILE A O 1
ATOM 909 N N . ALA A 1 116 ? -3.885 2.100 3.173 1.00 98.12 116 ALA A N 1
ATOM 910 C CA . ALA A 1 116 ? -4.849 1.220 3.837 1.00 98.12 116 ALA A CA 1
ATOM 911 C C . ALA A 1 116 ? -4.353 0.803 5.233 1.00 98.12 116 ALA A C 1
ATOM 913 O O . ALA A 1 116 ? -5.048 1.000 6.231 1.00 98.12 116 ALA A O 1
ATOM 914 N N . CYS A 1 117 ? -3.101 0.340 5.345 1.00 97.56 117 CYS A N 1
ATOM 915 C CA . CYS A 1 117 ? -2.514 -0.012 6.637 1.00 97.56 117 CYS A CA 1
ATOM 916 C C . CYS A 1 117 ? -2.471 1.176 7.616 1.00 97.56 117 CYS A C 1
ATOM 918 O O . CYS A 1 117 ? -2.667 0.989 8.817 1.00 97.56 117 CYS A O 1
ATOM 920 N N . GLN A 1 118 ? -2.205 2.395 7.134 1.00 96.81 118 GLN A N 1
ATOM 921 C CA . GLN A 1 118 ? -2.249 3.611 7.952 1.00 96.81 118 GLN A CA 1
ATOM 922 C C . GLN A 1 118 ? -3.665 3.911 8.441 1.00 96.81 118 GLN A C 1
ATOM 924 O O . GLN A 1 118 ? -3.832 4.202 9.622 1.00 96.81 118 GLN A O 1
ATOM 929 N N . GLN A 1 119 ? -4.675 3.810 7.579 1.00 97.69 119 GLN A N 1
ATOM 930 C CA . GLN A 1 119 ? -6.062 4.050 7.970 1.00 97.69 119 GLN A CA 1
ATOM 931 C C . GLN A 1 119 ? -6.536 3.037 9.021 1.00 97.69 119 GLN A C 1
ATOM 933 O O . GLN A 1 119 ? -7.116 3.448 10.024 1.00 97.69 119 GLN A O 1
ATOM 938 N N . TYR A 1 120 ? -6.191 1.751 8.888 1.00 97.94 120 TYR A N 1
ATOM 939 C CA . TYR A 1 120 ? -6.453 0.749 9.932 1.00 97.94 120 TYR A CA 1
ATOM 940 C C . TYR A 1 120 ? -5.795 1.101 11.271 1.00 97.94 120 TYR A C 1
ATOM 942 O O . TYR A 1 120 ? -6.437 1.022 12.320 1.00 97.94 120 TYR A O 1
ATOM 950 N N . ARG A 1 121 ? -4.537 1.566 11.259 1.00 96.19 121 ARG A N 1
ATOM 951 C CA . ARG A 1 121 ? -3.885 2.058 12.485 1.00 96.19 121 ARG A CA 1
ATOM 952 C C . ARG A 1 121 ? -4.608 3.254 13.088 1.00 96.19 121 ARG A C 1
ATOM 954 O O . ARG A 1 121 ? -4.705 3.344 14.307 1.00 96.19 121 ARG A O 1
ATOM 961 N N . GLU A 1 122 ? -5.090 4.184 12.268 1.00 95.31 122 GLU A N 1
ATOM 962 C CA . GLU A 1 122 ? -5.836 5.346 12.759 1.00 95.31 122 GLU A CA 1
ATOM 963 C C . GLU A 1 122 ? -7.146 4.949 13.429 1.00 95.31 122 GLU A C 1
ATOM 965 O O . GLU A 1 122 ? -7.465 5.503 14.479 1.00 95.31 122 GLU A O 1
ATOM 970 N N . LEU A 1 123 ? -7.859 3.975 12.860 1.00 96.94 123 LEU A N 1
ATOM 971 C CA . LEU A 1 123 ? -9.072 3.421 13.455 1.00 96.94 123 LEU A CA 1
ATOM 972 C C . LEU A 1 123 ? -8.772 2.716 14.784 1.00 96.94 123 LEU A C 1
ATOM 974 O O . LEU A 1 123 ? -9.487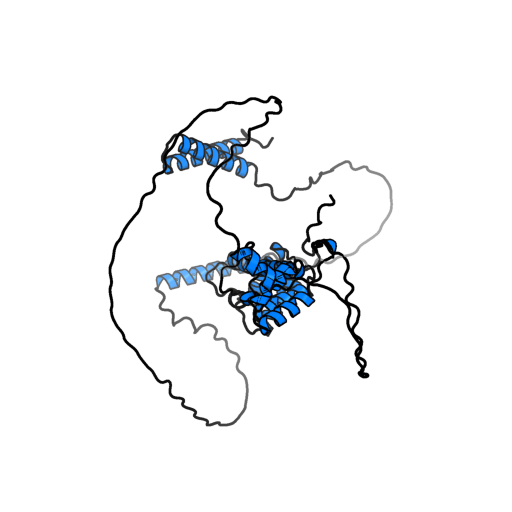 2.935 15.755 1.00 96.94 123 LEU A O 1
ATOM 978 N N . LYS A 1 124 ? -7.686 1.936 14.865 1.00 95.81 124 LYS A N 1
ATOM 979 C CA . LYS A 1 124 ? -7.275 1.276 16.117 1.00 95.81 124 LYS A CA 1
ATOM 980 C C . LYS A 1 124 ? -6.842 2.273 17.197 1.00 95.81 124 LYS A C 1
ATOM 982 O O . LYS A 1 124 ? -7.101 2.055 18.374 1.00 95.81 124 LYS A O 1
ATOM 987 N N . ARG A 1 125 ? -6.145 3.345 16.805 1.00 93.69 125 ARG A N 1
ATOM 988 C CA . ARG A 1 125 ? -5.558 4.331 17.726 1.00 93.69 125 ARG A CA 1
ATOM 989 C C . ARG A 1 125 ? -6.582 5.319 18.280 1.00 93.69 125 ARG A C 1
ATOM 991 O O . ARG A 1 125 ? -6.436 5.742 19.423 1.00 93.69 125 ARG A O 1
ATOM 998 N N . ASP A 1 126 ? -7.540 5.754 17.464 1.00 94.19 126 ASP A N 1
ATOM 999 C CA . ASP A 1 126 ? -8.517 6.781 17.834 1.00 94.19 126 ASP A CA 1
ATOM 1000 C C . ASP A 1 126 ? -9.949 6.219 17.778 1.00 94.19 126 ASP A C 1
ATOM 1002 O O . ASP A 1 126 ? -10.558 6.168 16.700 1.00 94.19 126 ASP A O 1
ATOM 1006 N N . PRO A 1 127 ? -10.534 5.873 18.943 1.00 95.00 127 PRO A N 1
ATOM 1007 C CA . PRO A 1 127 ? -11.902 5.374 19.026 1.00 95.00 127 PRO A CA 1
ATOM 1008 C C . PRO A 1 127 ? -12.935 6.328 18.414 1.00 95.00 127 PRO A C 1
ATOM 1010 O O . PRO A 1 127 ? -13.939 5.884 17.859 1.00 95.00 127 PRO A O 1
ATOM 1013 N N . LYS A 1 128 ? -12.702 7.649 18.446 1.00 96.38 128 LYS A N 1
ATOM 1014 C CA . LYS A 1 128 ? -13.634 8.626 17.859 1.00 96.38 128 LYS A CA 1
ATOM 1015 C C . LYS A 1 128 ? -13.624 8.550 16.335 1.00 96.38 128 LYS A C 1
ATOM 1017 O O . LYS A 1 128 ? -14.682 8.684 15.719 1.00 96.38 128 LYS A O 1
ATOM 1022 N N . LYS A 1 129 ? -12.457 8.337 15.716 1.00 96.56 129 LYS A N 1
ATOM 1023 C CA . LYS A 1 129 ? -12.359 8.095 14.266 1.00 96.56 129 LYS A CA 1
ATOM 1024 C C . LYS A 1 129 ? -13.027 6.781 13.888 1.00 96.56 129 LYS A C 1
ATOM 1026 O O . LYS A 1 129 ? -13.769 6.764 12.909 1.00 96.56 129 LYS A O 1
ATOM 1031 N N . TYR A 1 130 ? -12.824 5.734 14.687 1.00 97.81 130 TYR A N 1
ATOM 1032 C CA . TYR A 1 130 ? -13.504 4.456 14.502 1.00 97.81 130 TYR A CA 1
ATOM 1033 C C . TYR A 1 130 ? -15.029 4.611 14.512 1.00 97.81 130 TYR A C 1
ATOM 1035 O O . TYR A 1 130 ? -15.668 4.288 13.514 1.00 97.81 130 TYR A O 1
ATOM 1043 N N . LEU A 1 131 ? -15.602 5.233 15.550 1.00 97.31 131 LEU A N 1
ATOM 1044 C CA . LEU A 1 131 ? -17.049 5.474 15.650 1.00 97.31 131 LEU A CA 1
ATOM 1045 C C . LEU A 1 131 ? -17.610 6.273 14.458 1.00 97.31 131 LEU A C 1
ATOM 1047 O O . LEU A 1 131 ? -18.701 5.981 13.970 1.00 97.31 131 LEU A O 1
ATOM 1051 N N . ARG A 1 132 ? -16.871 7.270 13.953 1.00 97.12 132 ARG A N 1
ATOM 1052 C CA . ARG A 1 132 ? -17.281 8.038 12.761 1.00 97.12 132 ARG A CA 1
ATOM 1053 C C . ARG A 1 132 ? -17.234 7.210 11.480 1.00 97.12 132 ARG A C 1
ATOM 1055 O O . ARG A 1 132 ? -18.103 7.396 10.632 1.00 97.12 132 ARG A O 1
ATOM 1062 N N . CYS A 1 133 ? -16.228 6.348 11.343 1.00 97.19 133 CYS A N 1
ATOM 1063 C CA . CYS A 1 133 ? -16.062 5.460 10.197 1.00 97.19 133 CYS A CA 1
ATOM 1064 C C . CYS A 1 133 ? -17.209 4.441 10.144 1.00 97.19 133 CYS A C 1
ATOM 1066 O O . CYS A 1 133 ? -17.958 4.406 9.170 1.00 97.19 133 CYS A O 1
ATOM 1068 N N . ILE A 1 134 ? -17.438 3.706 11.239 1.00 97.44 134 ILE A N 1
ATOM 1069 C CA . ILE A 1 134 ? -18.461 2.651 11.281 1.00 97.44 134 ILE A CA 1
ATOM 1070 C C . ILE A 1 134 ? -19.892 3.187 11.172 1.00 97.44 134 ILE A C 1
ATOM 1072 O O . ILE A 1 134 ? -20.774 2.458 10.741 1.00 97.44 134 ILE A O 1
ATOM 1076 N N . LYS A 1 135 ? -20.146 4.461 11.516 1.00 97.31 135 LYS A N 1
ATOM 1077 C CA . LYS A 1 135 ? -21.483 5.071 11.391 1.00 97.31 135 LYS A CA 1
ATOM 1078 C C . LYS A 1 135 ? -21.998 5.071 9.946 1.00 97.31 135 LYS A C 1
ATOM 1080 O O . LYS A 1 135 ? -23.205 5.124 9.735 1.00 97.31 135 LYS A O 1
ATOM 1085 N N . LYS A 1 136 ? -21.091 5.056 8.966 1.00 95.31 136 LYS A N 1
ATOM 1086 C CA . LYS A 1 136 ? -21.416 4.983 7.535 1.00 95.31 136 LYS A CA 1
ATOM 1087 C C . LYS A 1 136 ? -21.277 3.573 6.958 1.00 95.31 136 LYS A C 1
ATOM 1089 O O . LYS A 1 136 ? -21.628 3.382 5.802 1.00 95.31 136 LYS A O 1
ATOM 1094 N N . ALA A 1 137 ? -20.750 2.629 7.733 1.00 96.94 137 ALA A N 1
ATOM 1095 C CA . ALA A 1 137 ? -20.490 1.271 7.290 1.00 96.94 137 ALA A CA 1
ATOM 1096 C C . ALA A 1 137 ? -21.757 0.414 7.381 1.00 96.94 137 ALA A C 1
ATOM 1098 O O . ALA A 1 137 ? -22.550 0.532 8.318 1.00 96.94 137 ALA A O 1
ATOM 1099 N N . SER A 1 138 ? -21.904 -0.509 6.442 1.00 98.00 138 SER A N 1
ATOM 1100 C CA . SER A 1 138 ? -22.788 -1.658 6.584 1.00 98.00 138 SER A CA 1
ATOM 1101 C C . SER A 1 138 ? -22.297 -2.591 7.699 1.00 98.00 138 SER A C 1
ATOM 1103 O O . SER A 1 138 ? -21.131 -2.579 8.101 1.00 98.00 138 SER A O 1
ATOM 1105 N N . VAL A 1 139 ? -23.186 -3.459 8.192 1.00 98.12 139 VAL A N 1
ATOM 1106 C CA . VAL A 1 139 ? -22.839 -4.448 9.230 1.00 98.12 139 VAL A CA 1
ATOM 1107 C C . VAL A 1 139 ? -21.720 -5.385 8.756 1.00 98.12 139 VAL A C 1
ATOM 1109 O O . VAL A 1 139 ? -20.828 -5.717 9.533 1.00 98.12 139 VAL A O 1
ATOM 1112 N N . LYS A 1 140 ? -21.728 -5.764 7.469 1.00 98.12 140 LYS A N 1
ATOM 1113 C CA . LYS A 1 140 ? -20.682 -6.600 6.867 1.00 98.12 140 LYS A CA 1
ATOM 1114 C C . LYS A 1 140 ? -19.330 -5.886 6.870 1.00 98.12 140 LYS A C 1
ATOM 1116 O O . LYS A 1 140 ? -18.359 -6.445 7.367 1.00 98.12 140 LYS A O 1
ATOM 1121 N N . GLU A 1 141 ? -19.278 -4.647 6.382 1.00 98.06 141 GLU A N 1
ATOM 1122 C CA . GLU A 1 141 ? -18.045 -3.845 6.359 1.00 98.06 141 GLU A CA 1
ATOM 1123 C C . GLU A 1 141 ? -17.501 -3.607 7.768 1.00 98.06 141 GLU A C 1
ATOM 1125 O O . GLU A 1 141 ? -16.297 -3.710 7.985 1.00 98.06 141 GLU A O 1
ATOM 1130 N N . LYS A 1 142 ? -18.378 -3.349 8.746 1.00 98.12 142 LYS A N 1
ATOM 1131 C CA . LYS A 1 142 ? -17.979 -3.223 10.150 1.00 98.12 142 LYS A CA 1
ATOM 1132 C C . LYS A 1 142 ? -17.299 -4.500 10.650 1.00 98.12 142 LYS A C 1
ATOM 1134 O O . LYS A 1 142 ? -16.189 -4.421 11.165 1.00 98.12 142 LYS A O 1
ATOM 1139 N N . ASN A 1 143 ? -17.933 -5.659 10.470 1.00 98.44 143 ASN A N 1
ATOM 1140 C CA . ASN A 1 143 ? -17.375 -6.942 10.907 1.00 98.44 143 ASN A CA 1
ATOM 1141 C C . ASN A 1 143 ? -16.030 -7.233 10.226 1.00 98.44 143 ASN A C 1
ATOM 1143 O O . ASN A 1 143 ? -15.091 -7.704 10.865 1.00 98.44 143 ASN A O 1
ATOM 1147 N N . ASN A 1 144 ? -15.927 -6.904 8.941 1.00 98.38 144 ASN A N 1
ATOM 1148 C CA . ASN A 1 144 ? -14.703 -7.015 8.161 1.00 98.38 144 ASN A CA 1
ATOM 1149 C C . ASN A 1 144 ? -13.579 -6.130 8.727 1.00 98.38 144 ASN A C 1
ATOM 1151 O O . ASN A 1 144 ? -12.465 -6.607 8.946 1.00 98.38 144 ASN A O 1
ATOM 1155 N N . ILE A 1 145 ? -13.876 -4.864 9.030 1.00 98.19 145 ILE A N 1
ATOM 1156 C CA . ILE A 1 145 ? -12.922 -3.933 9.645 1.00 98.19 145 ILE A CA 1
ATOM 1157 C C . ILE A 1 145 ? -12.496 -4.438 11.030 1.00 98.19 145 ILE A C 1
ATOM 1159 O O . ILE A 1 145 ? -11.300 -4.477 11.320 1.00 98.19 145 ILE A O 1
ATOM 1163 N N . ASP A 1 146 ? -13.443 -4.862 11.867 1.00 98.12 146 ASP A N 1
ATOM 1164 C CA . ASP A 1 146 ? -13.175 -5.368 13.218 1.00 98.12 146 ASP A CA 1
ATOM 1165 C C . ASP A 1 146 ? -12.285 -6.618 13.188 1.00 98.12 146 ASP A C 1
ATOM 1167 O O . ASP A 1 146 ? -11.338 -6.727 13.974 1.00 98.12 146 ASP A O 1
ATOM 1171 N N . ASN A 1 147 ? -12.516 -7.514 12.223 1.00 97.81 147 ASN A N 1
ATOM 1172 C CA . ASN A 1 147 ? -11.674 -8.682 11.991 1.00 97.81 147 ASN A CA 1
ATOM 1173 C C . ASN A 1 147 ? -10.223 -8.271 11.693 1.00 97.81 147 ASN A C 1
ATOM 1175 O O . ASN A 1 147 ? -9.301 -8.736 12.360 1.00 97.81 147 ASN A O 1
ATOM 1179 N N . VAL A 1 148 ? -9.996 -7.331 10.770 1.00 97.75 148 VAL A N 1
ATOM 1180 C CA . VAL A 1 148 ? -8.637 -6.845 10.457 1.00 97.75 148 VAL A CA 1
ATOM 1181 C C . VAL A 1 148 ? -7.983 -6.168 11.666 1.00 97.75 148 VAL A C 1
ATOM 1183 O O . VAL A 1 148 ? -6.800 -6.383 11.938 1.00 97.75 148 VAL A O 1
ATOM 1186 N N . LEU A 1 149 ? -8.744 -5.374 12.426 1.00 97.00 149 LEU A N 1
ATOM 1187 C CA . LEU A 1 149 ? -8.256 -4.688 13.625 1.00 97.00 149 LEU A CA 1
ATOM 1188 C C . LEU A 1 149 ? -7.854 -5.648 14.755 1.00 97.00 149 LEU A C 1
ATOM 1190 O O . LEU A 1 149 ? -7.104 -5.234 15.645 1.00 97.00 149 LEU A O 1
ATOM 1194 N N . SER A 1 150 ? -8.325 -6.898 14.744 1.00 96.56 150 SER A N 1
ATOM 1195 C CA . SER A 1 150 ? -7.938 -7.923 15.723 1.00 96.56 150 SER A CA 1
ATOM 1196 C C . SER A 1 150 ? -6.488 -8.402 15.550 1.00 96.56 150 SER A C 1
ATOM 1198 O O . SER A 1 150 ? -5.817 -8.684 16.540 1.00 96.56 150 SER A O 1
ATOM 1200 N N . PHE A 1 151 ? -5.964 -8.394 14.317 1.00 95.94 151 PHE A N 1
ATOM 1201 C CA . PHE A 1 151 ? -4.572 -8.760 14.015 1.00 95.94 151 PHE A CA 1
ATOM 1202 C C . PHE A 1 151 ? -3.569 -7.650 14.355 1.00 95.94 151 PHE A C 1
ATOM 1204 O O . PHE A 1 151 ? -2.366 -7.895 14.449 1.00 95.94 151 PHE A O 1
ATOM 1211 N N . LEU A 1 152 ? -4.049 -6.415 14.515 1.00 95.25 152 LEU A N 1
ATOM 1212 C CA . LEU A 1 152 ? -3.204 -5.249 14.724 1.00 95.25 152 LEU A CA 1
ATOM 1213 C C . LEU A 1 152 ? -2.915 -5.036 16.218 1.00 95.25 152 LEU A C 1
ATOM 1215 O O . LEU A 1 152 ? -3.828 -4.815 17.018 1.00 95.25 152 LEU A O 1
ATOM 1219 N N . GLN A 1 153 ? -1.631 -5.016 16.572 1.00 92.12 153 GLN A N 1
ATOM 1220 C CA . GLN A 1 153 ? -1.149 -4.737 17.924 1.00 92.12 153 GLN A CA 1
ATOM 1221 C C . GLN A 1 153 ? -0.402 -3.401 17.919 1.00 92.12 153 GLN A C 1
ATOM 1223 O O . GLN A 1 153 ? 0.642 -3.250 17.284 1.00 92.12 153 GLN A O 1
ATOM 1228 N N . LEU A 1 154 ? -0.960 -2.412 18.616 1.00 87.88 154 LEU A N 1
ATOM 1229 C CA . LEU A 1 154 ? -0.317 -1.120 18.846 1.00 87.88 154 LEU A CA 1
ATOM 1230 C C . LEU A 1 154 ? 0.122 -1.067 20.309 1.00 87.88 154 LEU A C 1
ATOM 1232 O O . LEU A 1 154 ? -0.669 -1.397 21.188 1.00 87.88 154 LEU A O 1
ATOM 1236 N N . HIS A 1 155 ? 1.366 -0.667 20.569 1.00 80.62 155 HIS A N 1
ATOM 1237 C CA . HIS A 1 155 ? 1.837 -0.470 21.939 1.00 80.62 155 HIS A CA 1
ATOM 1238 C C . HIS A 1 155 ? 1.118 0.719 22.592 1.00 80.62 155 HIS A C 1
ATOM 1240 O O . HIS A 1 155 ? 0.806 1.708 21.927 1.00 80.62 155 HIS A O 1
ATOM 1246 N N . GLU A 1 156 ? 0.863 0.623 23.899 1.00 68.25 156 GLU A N 1
ATOM 1247 C CA . GLU A 1 156 ? 0.025 1.575 24.641 1.00 68.25 156 GLU A CA 1
ATOM 1248 C C . GLU A 1 156 ? 0.536 3.024 24.588 1.00 68.25 156 GLU A C 1
ATOM 1250 O O . GLU A 1 156 ? -0.267 3.960 24.583 1.00 68.25 156 GLU A O 1
ATOM 1255 N N . ASP A 1 157 ? 1.849 3.216 24.430 1.00 63.00 157 ASP A N 1
ATOM 1256 C CA . ASP A 1 157 ? 2.481 4.533 24.276 1.00 63.00 157 ASP A CA 1
ATOM 1257 C C . ASP A 1 157 ? 2.000 5.298 23.024 1.00 63.00 157 ASP A C 1
ATOM 1259 O O . ASP A 1 157 ? 2.100 6.529 22.943 1.00 63.00 157 ASP A O 1
ATOM 1263 N N . ASP A 1 158 ? 1.449 4.588 22.034 1.00 59.06 158 ASP A N 1
ATOM 1264 C CA . ASP A 1 158 ? 0.912 5.160 20.800 1.00 59.06 158 ASP A CA 1
ATOM 1265 C C . ASP A 1 158 ? -0.579 5.473 20.859 1.00 59.06 158 ASP A C 1
ATOM 1267 O O . ASP A 1 158 ? -1.049 6.353 20.121 1.00 59.06 158 ASP A O 1
ATOM 1271 N N . THR A 1 159 ? -1.331 4.781 21.714 1.00 56.97 159 THR A N 1
ATOM 1272 C CA . THR A 1 159 ? -2.717 5.139 22.006 1.00 56.97 159 THR A CA 1
ATOM 1273 C C . THR A 1 159 ? -2.699 6.492 22.691 1.00 56.97 159 THR A C 1
ATOM 1275 O O . THR A 1 159 ? -2.131 6.693 23.761 1.00 56.97 159 THR A O 1
ATOM 1278 N N . VAL A 1 160 ? -3.259 7.493 22.016 1.00 55.81 160 VAL A N 1
ATOM 1279 C CA . VAL A 1 160 ? -3.504 8.780 22.654 1.00 55.81 160 VAL A CA 1
ATOM 1280 C C . VAL A 1 160 ? -4.430 8.463 23.820 1.00 55.81 160 VAL A C 1
ATOM 1282 O O . VAL A 1 160 ? -5.567 8.066 23.581 1.00 55.81 160 VAL A O 1
ATOM 1285 N N . GLN A 1 161 ? -3.943 8.603 25.056 1.00 49.34 161 GLN A N 1
ATOM 1286 C CA . GLN A 1 161 ? -4.817 8.778 26.206 1.00 49.34 161 GLN A CA 1
ATOM 1287 C C . GLN A 1 161 ? -5.647 10.024 25.894 1.00 49.34 161 GLN A C 1
ATOM 1289 O O . GLN A 1 161 ? -5.230 11.157 26.127 1.00 49.34 161 GLN A O 1
ATOM 1294 N N . ILE A 1 162 ? -6.786 9.822 25.233 1.00 48.75 162 ILE A N 1
ATOM 1295 C CA . ILE A 1 162 ? -7.870 10.787 25.221 1.00 48.75 162 ILE A CA 1
ATOM 1296 C C . ILE A 1 162 ? -8.185 10.904 26.698 1.00 48.75 162 ILE A C 1
ATOM 1298 O O . ILE A 1 162 ? -8.594 9.907 27.290 1.00 48.75 162 ILE A O 1
ATOM 1302 N N . GLY A 1 163 ? -7.830 12.051 27.281 1.00 43.62 163 GLY A N 1
ATOM 1303 C CA . GLY A 1 163 ? -7.857 12.266 28.716 1.00 43.62 163 GLY A CA 1
ATOM 1304 C C . GLY A 1 163 ? -9.078 11.595 29.321 1.00 43.62 163 GLY A C 1
ATOM 1305 O O . GLY A 1 163 ? -10.208 11.899 28.934 1.00 43.62 163 GLY A O 1
ATOM 1306 N N . LYS A 1 164 ? -8.828 10.668 30.250 1.00 42.09 164 LYS A N 1
ATOM 1307 C CA . LYS A 1 164 ? -9.753 10.415 31.347 1.00 42.09 164 LYS A CA 1
ATOM 1308 C C . LYS A 1 164 ? -9.836 11.722 32.128 1.00 42.09 164 LYS A C 1
ATOM 1310 O O . LYS A 1 164 ? -9.190 11.888 33.152 1.00 42.09 164 LYS A O 1
ATOM 1315 N N . ASP A 1 165 ? -10.549 12.679 31.562 1.00 46.56 165 ASP A N 1
ATOM 1316 C CA . ASP A 1 165 ? -11.096 13.802 32.287 1.00 46.56 165 ASP A CA 1
ATOM 1317 C C . ASP A 1 165 ? -12.547 13.411 32.547 1.00 46.56 165 ASP A C 1
ATOM 1319 O O . ASP A 1 165 ? -13.457 13.746 31.797 1.00 46.56 165 ASP A O 1
ATOM 1323 N N . GLN A 1 166 ? -12.682 12.498 33.506 1.00 41.03 166 GLN A N 1
ATOM 1324 C CA . GLN A 1 166 ? -13.891 12.069 34.198 1.00 41.03 166 GLN A CA 1
ATOM 1325 C C . GLN A 1 166 ? -13.360 11.218 35.366 1.00 41.03 166 GLN A C 1
ATOM 1327 O O . GLN A 1 166 ? -12.675 10.220 35.163 1.00 41.03 166 GLN A O 1
ATOM 1332 N N . GLY A 1 167 ? -13.512 11.651 36.617 1.00 44.47 167 GLY A N 1
ATOM 1333 C CA . GLY A 1 167 ? -14.840 11.968 37.124 1.00 44.47 167 GLY A CA 1
ATOM 1334 C C . GLY A 1 167 ? -15.654 10.683 37.057 1.00 44.47 167 GLY A C 1
ATOM 1335 O O . GLY A 1 167 ? -16.472 10.529 36.166 1.00 44.47 167 GLY A O 1
ATOM 1336 N N . GLN A 1 168 ? -15.244 9.726 37.889 1.00 44.94 168 GLN A N 1
ATOM 1337 C CA . GLN A 1 168 ? -16.091 8.808 38.639 1.00 44.94 168 GLN A CA 1
ATOM 1338 C C . GLN A 1 168 ? -17.501 8.581 38.068 1.00 44.94 168 GLN A C 1
ATOM 1340 O O . GLN A 1 168 ? -18.382 9.406 38.265 1.00 44.94 168 GLN A O 1
ATOM 1345 N N . GLU A 1 169 ? -17.708 7.420 37.454 1.00 43.09 169 GLU A N 1
ATOM 1346 C CA . GLU A 1 169 ? -18.908 6.609 37.674 1.00 43.09 169 GLU A CA 1
ATOM 1347 C C . GLU A 1 169 ? -18.556 5.155 37.328 1.00 43.09 169 GLU A C 1
ATOM 1349 O O . GLU A 1 169 ? -18.346 4.782 36.172 1.00 43.09 169 GLU A O 1
ATOM 1354 N N . GLU A 1 170 ? -18.378 4.360 38.385 1.00 44.66 170 GLU A N 1
ATOM 1355 C CA . GLU A 1 170 ? -18.423 2.903 38.343 1.00 44.66 170 GLU A CA 1
ATOM 1356 C C . GLU A 1 170 ? -19.777 2.475 37.775 1.00 44.66 170 GLU A C 1
ATOM 1358 O O . GLU A 1 170 ? -20.816 2.706 38.388 1.00 44.66 170 GLU A O 1
ATOM 1363 N N . LEU A 1 171 ? -19.768 1.807 36.626 1.00 39.44 171 LEU A N 1
ATOM 1364 C CA . LEU A 1 171 ? -20.853 0.912 36.248 1.00 39.44 171 LEU A CA 1
ATOM 1365 C C . LEU A 1 171 ? -20.354 -0.502 36.504 1.00 39.44 171 LEU A C 1
ATOM 1367 O O . LEU A 1 171 ? -19.583 -1.062 35.723 1.00 39.44 171 LEU A O 1
ATOM 1371 N N . GLY A 1 172 ? -20.747 -0.991 37.678 1.00 35.09 172 GLY A N 1
ATOM 1372 C CA . GLY A 1 172 ? -20.522 -2.342 38.149 1.00 35.09 172 GLY A CA 1
ATOM 1373 C C . GLY A 1 172 ? -21.196 -3.394 37.274 1.00 35.09 172 GLY A C 1
ATOM 1374 O O . GLY A 1 172 ? -22.122 -3.129 36.503 1.00 35.09 172 GLY A O 1
ATOM 1375 N N . GLU A 1 173 ? -20.659 -4.596 37.424 1.00 41.31 173 GLU A N 1
ATOM 1376 C CA . GLU A 1 173 ? -21.121 -5.856 36.866 1.00 41.31 173 GLU A CA 1
ATOM 1377 C C . GLU A 1 173 ? -22.619 -6.072 37.114 1.00 41.31 173 GLU A C 1
ATOM 1379 O O . GLU A 1 173 ? -23.106 -5.973 38.238 1.00 41.31 173 GLU A O 1
ATOM 1384 N N . ILE A 1 174 ? -23.348 -6.406 36.049 1.00 38.62 174 ILE A N 1
ATOM 1385 C CA . ILE A 1 174 ? -24.686 -6.984 36.153 1.00 38.62 174 ILE A CA 1
ATOM 1386 C C . ILE A 1 174 ? -24.502 -8.498 36.068 1.00 38.62 174 ILE A C 1
ATOM 1388 O O . ILE A 1 174 ? -24.466 -9.071 34.977 1.00 38.62 174 ILE A O 1
ATOM 1392 N N . GLU A 1 175 ? -24.368 -9.133 37.233 1.00 41.84 175 GLU A N 1
ATOM 1393 C CA . GLU A 1 175 ? -24.793 -10.517 37.416 1.00 41.84 175 GLU A CA 1
ATOM 1394 C C . GLU A 1 175 ? -26.322 -10.554 37.342 1.00 41.84 175 GLU A C 1
ATOM 1396 O O . GLU A 1 175 ? -27.039 -9.855 38.059 1.00 41.84 175 GLU A O 1
ATOM 1401 N N . THR A 1 176 ? -26.829 -11.352 36.412 1.00 40.72 176 THR A N 1
ATOM 1402 C CA . THR A 1 176 ? -28.242 -11.693 36.319 1.00 40.72 176 THR A CA 1
ATOM 1403 C C . THR A 1 176 ? -28.576 -12.725 37.383 1.00 40.72 176 THR A C 1
ATOM 1405 O O . THR A 1 176 ? -28.218 -13.889 37.215 1.00 40.72 176 THR A O 1
ATOM 1408 N N . ASP A 1 177 ? -29.332 -12.330 38.405 1.00 40.00 177 ASP A N 1
ATOM 1409 C CA . ASP A 1 177 ? -30.142 -13.279 39.160 1.00 40.00 177 ASP A CA 1
ATOM 1410 C C . ASP A 1 177 ? -31.527 -12.707 39.488 1.00 40.00 177 ASP A C 1
ATOM 1412 O O . ASP A 1 177 ? -31.701 -11.558 39.897 1.00 40.00 177 ASP A O 1
ATOM 1416 N N . GLN A 1 178 ? -32.538 -13.523 39.209 1.00 45.31 178 GLN A N 1
ATOM 1417 C CA . GLN A 1 178 ? -33.958 -13.215 39.326 1.00 45.31 178 GLN A CA 1
ATOM 1418 C C . GLN A 1 178 ? -34.429 -13.399 40.774 1.00 45.31 178 GLN A C 1
ATOM 1420 O O . GLN A 1 178 ? -34.422 -14.539 41.232 1.00 45.31 178 GLN A O 1
ATOM 1425 N N . LYS A 1 179 ? -34.983 -12.366 41.443 1.00 37.44 179 LYS A N 1
ATOM 1426 C CA . LYS A 1 179 ? -36.161 -12.543 42.329 1.00 37.44 179 LYS A CA 1
ATOM 1427 C C . LYS A 1 179 ? -36.812 -11.250 42.864 1.00 37.44 179 LYS A C 1
ATOM 1429 O O . LYS A 1 179 ? -36.185 -10.488 43.581 1.00 37.44 179 LYS A O 1
ATOM 1434 N N . GLN A 1 180 ? -38.117 -11.165 42.585 1.00 36.97 180 GLN A N 1
ATOM 1435 C CA . GLN A 1 180 ? -39.259 -10.631 43.357 1.00 36.97 180 GLN A CA 1
ATOM 1436 C C . GLN A 1 180 ? -39.401 -9.149 43.766 1.00 36.97 180 GLN A C 1
ATOM 1438 O O . GLN A 1 180 ? -38.536 -8.520 44.361 1.00 36.97 180 GLN A O 1
ATOM 1443 N N . GLU A 1 181 ? -40.626 -8.686 43.485 1.00 42.62 181 GLU A N 1
ATOM 1444 C CA . GLU A 1 181 ? -41.324 -7.458 43.876 1.00 42.62 181 GLU A CA 1
ATOM 1445 C C . GLU A 1 181 ? -41.480 -7.269 45.397 1.00 42.62 181 GLU A C 1
ATOM 1447 O O . GLU A 1 181 ? -41.833 -8.212 46.101 1.00 42.62 181 GLU A O 1
ATOM 1452 N N . GLU A 1 182 ? -41.361 -6.022 45.872 1.00 48.56 182 GLU A N 1
ATOM 1453 C CA . GLU A 1 182 ? -42.490 -5.242 46.423 1.00 48.56 182 GLU A CA 1
ATOM 1454 C C . GLU A 1 182 ? -42.111 -3.749 46.625 1.00 48.56 182 GLU A C 1
ATOM 1456 O O . GLU A 1 182 ? -40.925 -3.412 46.663 1.00 48.56 182 GLU A O 1
ATOM 1461 N N . PRO A 1 183 ? -43.095 -2.825 46.716 1.00 51.38 183 PRO A N 1
ATOM 1462 C CA . PRO A 1 183 ? -42.892 -1.387 46.536 1.00 51.38 183 PRO A CA 1
ATOM 1463 C C . PRO A 1 183 ? -42.762 -0.618 47.859 1.00 51.38 183 PRO A C 1
ATOM 1465 O O . PRO A 1 183 ? -43.423 -0.959 48.839 1.00 51.38 183 PRO A O 1
ATOM 1468 N N . ARG A 1 184 ? -42.020 0.505 47.860 1.00 38.78 184 ARG A N 1
ATOM 1469 C CA . ARG A 1 184 ? -42.263 1.665 48.749 1.00 38.78 184 ARG A CA 1
ATOM 1470 C C . ARG A 1 184 ? -41.463 2.919 48.347 1.00 38.78 184 ARG A C 1
ATOM 1472 O O . ARG A 1 184 ? -40.244 2.919 48.408 1.00 38.78 184 ARG A O 1
ATOM 1479 N N . LYS A 1 185 ? -42.242 3.958 48.020 1.00 40.62 185 LYS A N 1
ATOM 1480 C CA . LYS A 1 185 ? -42.180 5.380 48.423 1.00 40.62 185 LYS A CA 1
ATOM 1481 C C . LYS A 1 185 ? -40.899 6.202 48.206 1.00 40.62 185 LYS A C 1
ATOM 1483 O O . LYS A 1 185 ? -39.895 5.988 48.868 1.00 40.62 185 LYS A O 1
ATOM 1488 N N . ASP A 1 186 ? -41.078 7.200 47.335 1.00 41.41 186 ASP A N 1
ATOM 1489 C CA . ASP A 1 186 ? -40.796 8.634 47.504 1.00 41.41 186 ASP A CA 1
ATOM 1490 C C . ASP A 1 186 ? -39.528 9.027 48.268 1.00 41.41 186 ASP A C 1
ATOM 1492 O O . ASP A 1 186 ? -39.484 8.884 49.480 1.00 41.41 186 ASP A O 1
ATOM 1496 N N . GLU A 1 187 ? -38.563 9.627 47.566 1.00 44.03 187 GLU A N 1
ATOM 1497 C CA . GLU A 1 187 ? -37.937 10.895 47.963 1.00 44.03 187 GLU A CA 1
ATOM 1498 C C . GLU A 1 187 ? -37.181 11.511 46.764 1.00 44.03 187 GLU A C 1
ATOM 1500 O O . GLU A 1 187 ? -36.805 10.859 45.788 1.00 44.03 187 GLU A O 1
ATOM 1505 N N . ASP A 1 188 ? -37.040 12.820 46.867 1.00 44.78 188 ASP A N 1
ATOM 1506 C CA . ASP A 1 188 ? -36.690 13.850 45.899 1.00 44.78 188 ASP A CA 1
ATOM 1507 C C . ASP A 1 188 ? -35.296 13.719 45.234 1.00 44.78 188 ASP A C 1
ATOM 1509 O O . ASP A 1 188 ? -34.264 13.656 45.901 1.00 44.78 188 ASP A O 1
ATOM 1513 N N . SER A 1 189 ? -35.232 13.765 43.894 1.00 46.56 189 SER A N 1
ATOM 1514 C CA . SER A 1 189 ? -34.034 14.248 43.186 1.00 46.56 189 SER A CA 1
ATOM 1515 C C . SER A 1 189 ? -34.384 14.864 41.826 1.00 46.56 189 SER A C 1
ATOM 1517 O O . SER A 1 189 ? -34.638 14.223 40.805 1.00 46.56 189 SER A O 1
ATOM 1519 N N . THR A 1 190 ? -34.414 16.191 41.836 1.00 48.53 190 THR A N 1
ATOM 1520 C CA . THR A 1 190 ? -34.759 17.052 40.710 1.00 48.53 190 THR A CA 1
ATOM 1521 C C . THR A 1 190 ? -33.638 17.079 39.659 1.00 48.53 190 THR A C 1
ATOM 1523 O O . THR A 1 190 ? -32.728 17.905 39.723 1.00 48.53 190 THR A O 1
ATOM 1526 N N . LEU A 1 191 ? -33.722 16.224 38.634 1.00 54.78 191 LEU A N 1
ATOM 1527 C CA . LEU A 1 191 ? -32.944 16.377 37.396 1.00 54.78 191 LEU A CA 1
ATOM 1528 C C . LEU A 1 191 ? -33.675 17.311 36.406 1.00 54.78 191 LEU A C 1
ATOM 1530 O O . LEU A 1 191 ? -34.889 17.193 36.206 1.00 54.78 191 LEU A O 1
ATOM 1534 N N . PRO A 1 192 ? -32.984 18.266 35.755 1.00 52.38 192 PRO A N 1
ATOM 1535 C CA . PRO A 1 192 ? -33.632 19.218 34.863 1.00 52.38 192 PRO A CA 1
ATOM 1536 C C . PRO A 1 192 ? -34.071 18.543 33.556 1.00 52.38 192 PRO A C 1
ATOM 1538 O O . PRO A 1 192 ? -33.254 18.221 32.697 1.00 52.38 192 PRO A O 1
ATOM 1541 N N . SER A 1 193 ? -35.388 18.385 33.375 1.00 57.19 193 SER A N 1
ATOM 1542 C CA . SER A 1 193 ? -35.965 17.875 32.124 1.00 57.19 193 SER A CA 1
ATOM 1543 C C . SER A 1 193 ? -35.528 18.727 30.909 1.00 57.19 193 SER A C 1
ATOM 1545 O O . SER A 1 193 ? -35.569 19.967 30.993 1.00 57.19 193 SER A O 1
ATOM 1547 N N . PRO A 1 194 ? -35.199 18.111 29.758 1.00 59.47 194 PRO A N 1
ATOM 1548 C CA . PRO A 1 194 ? -34.733 18.800 28.544 1.00 59.47 194 PRO A CA 1
ATOM 1549 C C . PRO A 1 194 ? -35.742 19.814 27.968 1.00 59.47 194 PRO A C 1
ATOM 1551 O O . PRO A 1 194 ? -35.370 20.738 27.243 1.00 59.47 194 PRO A O 1
ATOM 1554 N N . SER A 1 195 ? -37.008 19.732 28.371 1.00 57.38 195 SER A N 1
ATOM 1555 C CA . SER A 1 195 ? -38.088 20.672 28.043 1.00 57.38 195 SER A CA 1
ATOM 1556 C C . SER A 1 195 ? -37.874 22.102 28.571 1.00 57.38 195 SER A C 1
ATOM 1558 O O . SER A 1 195 ? -38.438 23.050 28.022 1.00 57.38 195 SER A O 1
ATOM 1560 N N . LYS A 1 196 ? -37.049 22.302 29.612 1.00 60.44 196 LYS A N 1
ATOM 1561 C CA . LYS A 1 196 ? -36.765 23.644 30.167 1.00 60.44 196 LYS A CA 1
ATOM 1562 C C . LYS A 1 196 ? -35.683 24.408 29.390 1.00 60.44 196 LYS A C 1
ATOM 1564 O O . LYS A 1 196 ? -35.670 25.638 29.431 1.00 60.44 196 LYS A O 1
ATOM 1569 N N . VAL A 1 197 ? -34.817 23.717 28.642 1.00 64.31 197 VAL A N 1
ATOM 1570 C CA . VAL A 1 197 ? -33.750 24.356 27.846 1.00 64.31 197 VAL A CA 1
ATOM 1571 C C . VAL A 1 197 ? -34.335 25.063 26.621 1.00 64.31 197 VAL A C 1
ATOM 1573 O O . VAL A 1 197 ? -33.993 26.213 26.354 1.00 64.31 197 VAL A O 1
ATOM 1576 N N . PHE A 1 198 ? -35.294 24.436 25.936 1.00 63.38 198 PHE A N 1
ATOM 1577 C CA . PHE A 1 198 ? -35.921 25.026 24.748 1.00 63.38 198 PHE A CA 1
ATOM 1578 C C . PHE A 1 198 ? -36.802 26.238 25.067 1.00 63.38 198 PHE A C 1
ATOM 1580 O O . PHE A 1 198 ? -36.780 27.214 24.319 1.00 63.38 198 PHE A O 1
ATOM 1587 N N . LYS A 1 199 ? -37.494 26.253 26.217 1.00 67.06 199 LYS A N 1
ATOM 1588 C CA . LYS A 1 199 ? -38.229 27.451 26.657 1.00 67.06 199 LYS A CA 1
ATOM 1589 C C . LYS A 1 199 ? -37.294 28.635 26.918 1.00 67.06 199 LYS A C 1
ATOM 1591 O O . LYS A 1 199 ? -37.606 29.740 26.505 1.00 67.06 199 LYS A O 1
ATOM 1596 N N . ARG A 1 200 ? -36.106 28.418 27.494 1.00 66.12 200 ARG A N 1
ATOM 1597 C CA . ARG A 1 200 ? -35.136 29.502 27.740 1.00 66.12 200 ARG A CA 1
ATOM 1598 C C . ARG A 1 200 ? -34.539 30.092 26.453 1.00 66.12 200 ARG A C 1
ATOM 1600 O O . ARG A 1 200 ? -34.198 31.269 26.438 1.00 66.12 200 ARG A O 1
ATOM 1607 N N . VAL A 1 201 ? -34.425 29.301 25.384 1.00 63.38 201 VAL A N 1
ATOM 1608 C CA . VAL A 1 201 ? -33.940 29.778 24.074 1.00 63.38 201 VAL A CA 1
ATOM 1609 C C . VAL A 1 201 ? -35.026 30.544 23.309 1.00 63.38 201 VAL A C 1
ATOM 1611 O O . VAL A 1 201 ? -34.703 31.506 22.622 1.00 63.38 201 VAL A O 1
ATOM 1614 N N . LEU A 1 202 ? -36.301 30.177 23.469 1.00 66.19 202 LEU A N 1
ATOM 1615 C CA . LEU A 1 202 ? -37.425 30.855 22.807 1.00 66.19 202 LEU A CA 1
ATOM 1616 C C . LEU A 1 202 ? -37.908 32.116 23.540 1.00 66.19 202 LEU A C 1
ATOM 1618 O O . LEU A 1 202 ? -38.478 32.997 22.912 1.00 66.19 202 LEU A O 1
ATOM 1622 N N . SER A 1 203 ? -37.656 32.233 24.846 1.00 68.00 203 SER A N 1
ATOM 1623 C CA . SER A 1 203 ? -38.016 33.409 25.657 1.00 68.00 203 SER A CA 1
ATOM 1624 C C . SER A 1 203 ? -36.977 34.537 25.624 1.00 68.00 203 SER A C 1
ATOM 1626 O O . SER A 1 203 ? -37.056 35.470 26.419 1.00 68.00 203 SER A O 1
ATOM 1628 N N . ARG A 1 204 ? -35.972 34.454 24.745 1.00 59.47 204 ARG A N 1
ATOM 1629 C CA . ARG A 1 204 ? -34.991 35.525 24.550 1.00 59.47 204 ARG A CA 1
ATOM 1630 C C . ARG A 1 204 ? -35.621 36.616 23.678 1.00 59.47 204 ARG A C 1
ATOM 1632 O O . ARG A 1 204 ? -35.494 36.598 22.458 1.00 59.47 204 ARG A O 1
ATOM 1639 N N . GLU A 1 205 ? -36.334 37.533 24.326 1.00 55.56 205 GLU A N 1
ATOM 1640 C CA . GLU A 1 205 ? -36.782 38.790 23.724 1.00 55.56 205 GLU A CA 1
ATOM 1641 C C . GLU A 1 205 ? -35.576 39.573 23.183 1.00 55.56 205 GLU A C 1
ATOM 1643 O O . GLU A 1 205 ? -34.524 39.661 23.827 1.00 55.56 205 GLU A O 1
ATOM 1648 N N . ALA A 1 206 ? -35.719 40.105 21.968 1.00 50.03 206 ALA A N 1
ATOM 1649 C CA . ALA A 1 206 ? -34.721 40.942 21.322 1.00 50.03 206 ALA A CA 1
ATOM 1650 C C . ALA A 1 206 ? -34.539 42.227 22.139 1.00 50.03 206 ALA A C 1
ATOM 1652 O O . ALA A 1 206 ? -35.423 43.078 22.183 1.00 50.03 206 ALA A O 1
ATOM 1653 N N . SER A 1 207 ? -33.398 42.347 22.813 1.00 45.81 207 SER A N 1
ATOM 1654 C CA . SER A 1 207 ? -33.027 43.572 23.510 1.00 45.81 207 SER A CA 1
ATOM 1655 C C . SER A 1 207 ? -32.649 44.648 22.488 1.00 45.81 207 SER A C 1
ATOM 1657 O O . SER A 1 207 ? -31.802 44.421 21.623 1.00 45.81 207 SER A O 1
ATOM 1659 N N . ASP A 1 208 ? -33.310 45.793 22.626 1.00 45.06 208 ASP A N 1
ATOM 1660 C CA . ASP A 1 208 ? -33.142 47.068 21.924 1.00 45.06 208 ASP A CA 1
ATOM 1661 C C . ASP A 1 208 ? -31.663 47.517 21.797 1.00 45.06 208 ASP A C 1
ATOM 1663 O O . ASP A 1 208 ? -30.895 47.376 22.759 1.00 45.06 208 ASP A O 1
ATOM 1667 N N . PRO A 1 209 ? -31.230 48.102 20.659 1.00 55.03 209 PRO A N 1
ATOM 1668 C CA . PRO A 1 209 ? -29.873 48.599 20.466 1.00 55.03 209 PRO A CA 1
ATOM 1669 C C . PRO A 1 209 ? -29.713 50.003 21.069 1.00 55.03 209 PRO A C 1
ATOM 1671 O O . PRO A 1 209 ? -29.619 51.000 20.355 1.00 55.03 209 PRO A O 1
ATOM 1674 N N . ALA A 1 210 ? -29.633 50.089 22.394 1.00 47.59 210 ALA A N 1
ATOM 1675 C CA . ALA A 1 210 ? -29.169 51.290 23.081 1.00 47.59 210 ALA A CA 1
ATOM 1676 C C . ALA A 1 210 ? -27.910 50.965 23.894 1.00 47.59 210 ALA A C 1
ATOM 1678 O O . ALA A 1 210 ? -27.944 50.258 24.899 1.00 47.59 210 ALA A O 1
ATOM 1679 N N . SER A 1 211 ? -26.783 51.470 23.391 1.00 47.34 211 SER A N 1
ATOM 1680 C CA . SER A 1 211 ? -25.434 51.428 23.960 1.00 47.34 211 SER A CA 1
ATOM 1681 C C . SER A 1 211 ? -25.375 51.617 25.481 1.00 47.34 211 SER A C 1
ATOM 1683 O O . SER A 1 211 ? -26.148 52.382 26.056 1.00 47.34 211 SER A O 1
ATOM 1685 N N . PRO A 1 212 ? -24.303 51.106 26.106 1.00 53.53 212 PRO A N 1
ATOM 1686 C CA . PRO A 1 212 ? -23.365 52.087 26.640 1.00 53.53 212 PRO A CA 1
ATOM 1687 C C . PRO A 1 212 ? -21.904 51.785 26.301 1.00 53.53 212 PRO A C 1
ATOM 1689 O O . PRO A 1 212 ? -21.413 50.658 26.358 1.00 53.53 212 PRO A O 1
ATOM 1692 N N . SER A 1 213 ? -21.207 52.872 25.982 1.00 49.75 213 SER A N 1
ATOM 1693 C CA . SER A 1 213 ? -19.759 52.991 25.929 1.00 49.75 213 SER A CA 1
ATOM 1694 C C . SER A 1 213 ? -19.115 52.490 27.222 1.00 49.75 213 SER A C 1
ATOM 1696 O O . SER A 1 213 ? -19.439 52.995 28.299 1.00 49.75 213 SER A O 1
ATOM 1698 N N . PHE A 1 214 ? -18.133 51.595 27.116 1.00 43.66 214 PHE A N 1
ATOM 1699 C CA . PHE A 1 214 ? -17.185 51.362 28.199 1.00 43.66 214 PHE A CA 1
ATOM 1700 C C . PHE A 1 214 ? -15.761 51.673 27.759 1.00 43.66 214 PHE A C 1
ATOM 1702 O O . PHE A 1 214 ? -15.265 51.221 26.729 1.00 43.66 214 PHE A O 1
ATOM 1709 N N . ALA A 1 215 ? -15.161 52.527 28.579 1.00 42.31 215 ALA A N 1
ATOM 1710 C CA . ALA A 1 215 ? -13.882 53.170 28.416 1.00 42.31 215 ALA A CA 1
ATOM 1711 C C . ALA A 1 215 ? -12.716 52.176 28.380 1.00 42.31 215 ALA A C 1
ATOM 1713 O O . ALA A 1 215 ? -12.610 51.261 29.198 1.00 42.31 215 ALA A O 1
ATOM 1714 N N . ALA A 1 216 ? -11.790 52.444 27.462 1.00 43.00 216 ALA A N 1
ATOM 1715 C CA . ALA A 1 216 ? -10.485 51.818 27.405 1.00 43.00 216 ALA A CA 1
ATOM 1716 C C . ALA A 1 216 ? -9.642 52.247 28.619 1.00 43.00 216 ALA A C 1
ATOM 1718 O O . ALA A 1 216 ? -9.405 53.438 28.832 1.00 43.00 216 ALA A O 1
ATOM 1719 N N . LYS A 1 217 ? -9.147 51.279 29.397 1.00 51.50 217 LYS A N 1
ATOM 1720 C CA . LYS A 1 217 ? -8.059 51.505 30.355 1.00 51.50 217 LYS A CA 1
ATOM 1721 C C . LYS A 1 217 ? -6.728 51.094 29.731 1.00 51.50 217 LYS A C 1
ATOM 1723 O O . LYS A 1 217 ? -6.485 49.932 29.428 1.00 51.50 217 LYS A O 1
ATOM 1728 N N . SER A 1 218 ? -5.889 52.111 29.572 1.00 40.56 218 SER A N 1
ATOM 1729 C CA . SER A 1 218 ? -4.444 52.080 29.357 1.00 40.56 218 SER A CA 1
ATOM 1730 C C . SER A 1 218 ? -3.723 51.220 30.401 1.00 40.56 218 SER A C 1
ATOM 1732 O O . SER A 1 218 ? -4.013 51.362 31.587 1.00 40.56 218 SER A O 1
ATOM 1734 N N . THR A 1 219 ? -2.750 50.394 29.987 1.00 46.38 219 THR A N 1
ATOM 1735 C CA . THR A 1 219 ? -1.546 50.058 30.779 1.00 46.38 219 THR A CA 1
ATOM 1736 C C . THR A 1 219 ? -0.409 49.544 29.873 1.00 46.38 219 THR A C 1
ATOM 1738 O O . THR A 1 219 ? -0.413 48.407 29.420 1.00 46.38 219 THR A O 1
ATOM 1741 N N . LYS A 1 220 ? 0.577 50.435 29.699 1.00 47.66 220 LYS A N 1
ATOM 1742 C CA . LYS A 1 220 ? 2.046 50.259 29.729 1.00 47.66 220 LYS A CA 1
ATOM 1743 C C . LYS A 1 220 ? 2.823 49.567 28.585 1.00 47.66 220 LYS A C 1
ATOM 1745 O O . LYS A 1 220 ? 2.724 48.380 28.310 1.00 47.66 220 LYS A O 1
ATOM 1750 N N . GLN A 1 221 ? 3.709 50.404 28.039 1.00 38.38 221 GLN A N 1
ATOM 1751 C CA . GLN A 1 221 ? 4.846 50.200 27.141 1.00 38.38 221 GLN A CA 1
ATOM 1752 C C . GLN A 1 221 ? 5.838 49.107 27.579 1.00 38.38 221 GLN A C 1
ATOM 1754 O O . GLN A 1 221 ? 6.212 49.089 28.748 1.00 38.38 221 GLN A O 1
ATOM 1759 N N . VAL A 1 222 ? 6.396 48.368 26.606 1.00 39.00 222 VAL A N 1
ATOM 1760 C CA . VAL A 1 222 ? 7.854 48.172 26.428 1.00 39.00 222 VAL A CA 1
ATOM 1761 C C . VAL A 1 222 ? 8.165 48.128 24.919 1.00 39.00 222 VAL A C 1
ATOM 1763 O O . VAL A 1 222 ? 7.421 47.569 24.121 1.00 39.00 222 VAL A O 1
ATOM 1766 N N . SER A 1 2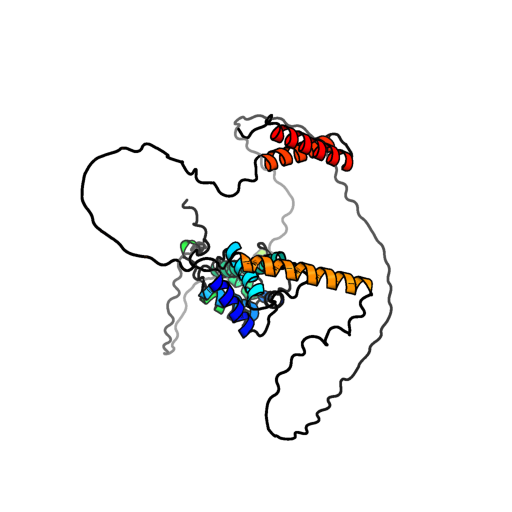23 ? 9.248 48.811 24.565 1.00 43.69 223 SER A N 1
ATOM 1767 C CA . SER A 1 223 ? 9.827 49.178 23.266 1.00 43.69 223 SER A CA 1
ATOM 1768 C C . SER A 1 223 ? 10.249 48.042 22.319 1.00 43.69 223 SER A C 1
ATOM 1770 O O . SER A 1 223 ? 10.759 47.024 22.779 1.00 43.69 223 SER A O 1
ATOM 1772 N N . GLY A 1 224 ? 10.209 48.298 20.999 1.00 33.12 224 GLY A N 1
ATOM 1773 C CA . GLY A 1 224 ? 10.955 47.501 20.008 1.00 33.12 224 GLY A CA 1
ATOM 1774 C C . GLY A 1 224 ? 10.584 47.693 18.528 1.00 33.12 224 GLY A C 1
ATOM 1775 O O . GLY A 1 224 ? 10.159 46.745 17.887 1.00 33.12 224 GLY A O 1
ATOM 1776 N N . SER A 1 225 ? 10.717 48.920 18.014 1.00 38.66 225 SER A N 1
ATOM 1777 C CA . SER A 1 225 ? 11.041 49.321 16.621 1.00 38.66 225 SER A CA 1
ATOM 1778 C C . SER A 1 225 ? 10.961 48.305 15.456 1.00 38.66 225 SER A C 1
ATOM 1780 O O . SER A 1 225 ? 11.798 47.411 15.379 1.00 38.66 225 SER A O 1
ATOM 1782 N N . ALA A 1 226 ? 10.103 48.581 14.456 1.00 40.69 226 ALA A N 1
ATOM 1783 C CA . ALA A 1 226 ? 10.497 48.823 13.047 1.00 40.69 226 ALA A CA 1
ATOM 1784 C C . ALA A 1 226 ? 9.280 49.075 12.116 1.00 40.69 226 ALA A C 1
ATOM 1786 O O . ALA A 1 226 ? 8.522 48.169 11.788 1.00 40.69 226 ALA A O 1
ATOM 1787 N N . SER A 1 227 ? 9.141 50.340 11.701 1.00 49.59 227 SER A N 1
ATOM 1788 C CA . SER A 1 227 ? 8.635 50.861 10.413 1.00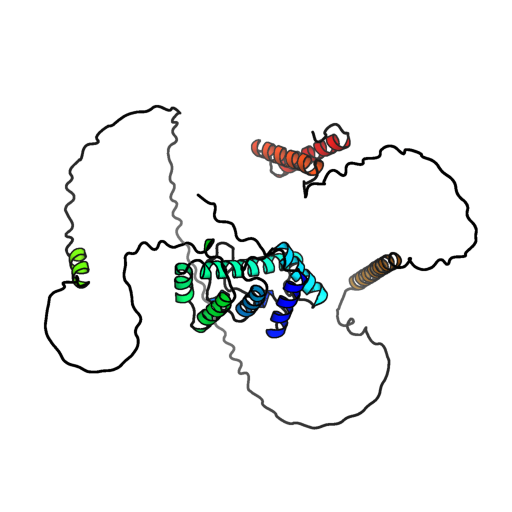 49.59 227 SER A CA 1
ATOM 1789 C C . SER A 1 227 ? 7.466 50.174 9.680 1.00 49.59 227 SER A C 1
ATOM 1791 O O . SER A 1 227 ? 7.634 49.287 8.846 1.00 49.59 227 SER A O 1
ATOM 1793 N N . PHE A 1 228 ? 6.302 50.774 9.919 1.00 36.44 228 PHE A N 1
ATOM 1794 C CA . PHE A 1 228 ? 5.263 51.197 8.973 1.00 36.44 228 PHE A CA 1
ATOM 1795 C C . PHE A 1 228 ? 5.771 51.549 7.554 1.00 36.44 228 PHE A C 1
ATOM 1797 O O . PHE A 1 228 ? 6.670 52.377 7.429 1.00 36.44 228 PHE A O 1
ATOM 1804 N N . LEU A 1 229 ? 5.127 51.014 6.508 1.00 50.97 229 LEU A N 1
ATOM 1805 C CA . LEU A 1 229 ? 4.750 51.771 5.305 1.00 50.97 229 LEU A CA 1
ATOM 1806 C C . LEU A 1 229 ? 3.481 51.174 4.674 1.00 50.97 229 LEU A C 1
ATOM 1808 O O . LEU A 1 229 ? 3.380 49.974 4.422 1.00 50.97 229 LEU A O 1
ATOM 1812 N N . ASP A 1 230 ? 2.540 52.079 4.427 1.00 38.00 230 ASP A N 1
ATOM 1813 C CA . ASP A 1 230 ? 1.306 51.980 3.659 1.00 38.00 230 ASP A CA 1
ATOM 1814 C C . ASP A 1 230 ? 1.377 51.168 2.356 1.00 38.00 230 ASP A C 1
ATOM 1816 O O . ASP A 1 230 ? 2.251 51.393 1.516 1.00 38.00 230 ASP A O 1
ATOM 1820 N N . ARG A 1 231 ? 0.308 50.408 2.062 1.00 40.97 231 ARG A N 1
ATOM 1821 C CA . ARG A 1 231 ? -0.336 50.542 0.744 1.00 40.97 231 ARG A CA 1
ATOM 1822 C C . ARG A 1 231 ? -1.806 50.120 0.724 1.00 40.97 231 ARG A C 1
ATOM 1824 O O . ARG A 1 231 ? -2.166 48.980 0.997 1.00 40.97 231 ARG A O 1
ATOM 1831 N N . LYS A 1 232 ? -2.624 51.100 0.338 1.00 43.72 232 LYS A N 1
ATOM 1832 C CA . LYS A 1 232 ? -4.046 51.051 -0.009 1.00 43.72 232 LYS A CA 1
ATOM 1833 C C . LYS A 1 232 ? -4.391 49.967 -1.042 1.00 43.72 232 LYS A C 1
ATOM 1835 O O . LYS A 1 232 ? -3.722 49.862 -2.062 1.00 43.72 232 LYS A O 1
ATOM 1840 N N . GLY A 1 233 ? -5.526 49.308 -0.797 1.00 34.22 233 GLY A N 1
ATOM 1841 C CA . GLY A 1 233 ? -6.716 49.341 -1.658 1.00 34.22 233 GLY A CA 1
ATOM 1842 C C . GLY A 1 233 ? -6.645 48.707 -3.049 1.00 34.22 233 GLY A C 1
ATOM 1843 O O . GLY A 1 233 ? -5.977 49.212 -3.941 1.00 34.22 233 GLY A O 1
ATOM 1844 N N . SER A 1 234 ? -7.471 47.687 -3.278 1.00 42.75 234 SER A N 1
ATOM 1845 C CA . SER A 1 234 ? -8.601 47.741 -4.228 1.00 42.75 234 SER A CA 1
ATOM 1846 C C . SER A 1 234 ? -9.215 46.349 -4.366 1.00 42.75 234 SER A C 1
ATOM 1848 O O . SER A 1 234 ? -8.587 45.406 -4.839 1.00 42.75 234 SER A O 1
ATOM 1850 N N . GLY A 1 235 ? -10.462 46.226 -3.917 1.00 38.16 235 GLY A N 1
ATOM 1851 C CA . GLY A 1 235 ? -11.334 45.143 -4.339 1.00 38.16 235 GLY A CA 1
ATOM 1852 C C . GLY A 1 235 ? -11.800 45.401 -5.769 1.00 38.16 235 GLY A C 1
ATOM 1853 O O . GLY A 1 235 ? -12.085 46.538 -6.137 1.00 38.16 235 GLY A O 1
ATOM 1854 N N . SER A 1 236 ? -11.901 44.340 -6.561 1.00 42.34 236 SER A N 1
ATOM 1855 C CA . SER A 1 236 ? -12.777 44.317 -7.728 1.00 42.34 236 SER A CA 1
ATOM 1856 C C . SER A 1 236 ? -13.512 42.982 -7.737 1.00 42.34 236 SER A C 1
ATOM 1858 O O . SER A 1 236 ? -12.956 41.916 -7.983 1.00 42.34 236 SER A O 1
ATOM 1860 N N . SER A 1 237 ? -14.776 43.087 -7.342 1.00 42.66 237 SER A N 1
ATOM 1861 C CA . SER A 1 237 ? -15.838 42.129 -7.590 1.00 42.66 237 SER A CA 1
ATOM 1862 C C . SER A 1 237 ? -16.229 42.272 -9.059 1.00 42.66 237 SER A C 1
ATOM 1864 O O . SER A 1 237 ? -16.551 43.381 -9.484 1.00 42.66 237 SER A O 1
ATOM 1866 N N . LEU A 1 238 ? -16.181 41.188 -9.830 1.00 47.66 238 LEU A N 1
ATOM 1867 C CA . LEU A 1 238 ? -16.781 41.136 -11.160 1.00 47.66 238 LEU A CA 1
ATOM 1868 C C . LEU A 1 238 ? -17.737 39.951 -11.224 1.00 47.66 238 LEU A C 1
ATOM 1870 O O . LEU A 1 238 ? -17.343 38.786 -11.243 1.00 47.66 238 LEU A O 1
ATOM 1874 N N . GLU A 1 239 ? -19.012 40.319 -11.226 1.00 41.62 239 GLU A N 1
ATOM 1875 C CA . GLU A 1 239 ? -20.140 39.518 -11.663 1.00 41.62 239 GLU A CA 1
ATOM 1876 C C . GLU A 1 239 ? -19.971 39.153 -13.146 1.00 41.62 239 GLU A C 1
ATOM 1878 O O . GLU A 1 239 ? -19.657 40.005 -13.977 1.00 41.62 239 GLU A O 1
ATOM 1883 N N . GLY A 1 240 ? -20.225 37.890 -13.484 1.00 37.03 240 GLY A N 1
ATOM 1884 C CA . GLY A 1 240 ? -20.353 37.414 -14.858 1.00 37.03 240 GLY A CA 1
ATOM 1885 C C . GLY A 1 240 ? -21.666 36.659 -15.011 1.00 37.03 240 GLY A C 1
ATOM 1886 O O . GLY A 1 240 ? -21.775 35.508 -14.598 1.00 37.03 240 GLY A O 1
ATOM 1887 N N . LYS A 1 241 ? -22.672 37.340 -15.565 1.00 44.84 241 LYS A N 1
ATOM 1888 C CA . LYS A 1 241 ? -23.983 36.801 -15.948 1.00 44.84 241 LYS A CA 1
ATOM 1889 C C . LYS A 1 241 ? -23.888 36.016 -17.263 1.00 44.84 241 LYS A C 1
ATOM 1891 O O . LYS A 1 241 ? -23.275 36.503 -18.202 1.00 44.84 241 LYS A O 1
ATOM 1896 N N . GLY A 1 242 ? -24.615 34.896 -17.312 1.00 37.00 242 GLY A N 1
ATOM 1897 C CA . GLY A 1 242 ? -25.427 34.439 -18.450 1.00 37.00 242 GLY A CA 1
ATOM 1898 C C . GLY A 1 242 ? -24.722 33.897 -19.698 1.00 37.00 242 GLY A C 1
ATOM 1899 O O . GLY A 1 242 ? -24.067 34.639 -20.415 1.00 37.00 242 GLY A O 1
ATOM 1900 N N . ASN A 1 243 ? -25.007 32.637 -20.048 1.00 37.09 243 ASN A N 1
ATOM 1901 C CA . ASN A 1 243 ? -25.765 32.382 -21.276 1.00 37.09 243 ASN A CA 1
ATOM 1902 C C . ASN A 1 243 ? -26.420 30.993 -21.286 1.00 37.09 243 ASN A C 1
ATOM 1904 O O . ASN A 1 243 ? -25.872 30.006 -20.801 1.00 37.09 243 ASN A O 1
ATOM 1908 N N . THR A 1 244 ? -27.633 30.998 -21.820 1.00 40.94 244 THR A N 1
ATOM 1909 C CA . THR A 1 244 ? -28.557 29.905 -22.119 1.00 40.94 244 THR A CA 1
ATOM 1910 C C . THR A 1 244 ? -28.152 29.139 -23.378 1.00 40.94 244 THR A C 1
ATOM 1912 O O . THR A 1 244 ? -27.580 29.750 -24.270 1.00 40.94 244 THR A O 1
ATOM 1915 N N . ASP A 1 245 ? -28.490 27.845 -23.435 1.00 40.78 245 ASP A N 1
ATOM 1916 C CA . ASP A 1 245 ? -28.972 27.058 -24.599 1.00 40.78 245 ASP A CA 1
ATOM 1917 C C . ASP A 1 245 ? -28.735 25.570 -24.271 1.00 40.78 245 ASP A C 1
ATOM 1919 O O . ASP A 1 245 ? -27.601 25.128 -24.119 1.00 40.78 245 ASP A O 1
ATOM 1923 N N . SER A 1 246 ? -29.731 24.770 -23.879 1.00 42.12 246 SER A N 1
ATOM 1924 C CA . SER A 1 246 ? -30.921 24.315 -24.617 1.00 42.12 246 SER A CA 1
ATOM 1925 C C . SER A 1 246 ? -30.580 23.599 -25.926 1.00 42.12 246 SER A C 1
ATOM 1927 O O . SER A 1 246 ? -30.440 24.223 -26.972 1.00 42.12 246 SER A O 1
ATOM 1929 N N . LEU A 1 247 ? -30.473 22.267 -25.863 1.00 50.09 247 LEU A N 1
ATOM 1930 C CA . LEU A 1 247 ? -30.677 21.385 -27.013 1.00 50.09 247 LEU A CA 1
ATOM 1931 C C . LEU A 1 247 ? -31.095 19.984 -26.543 1.00 50.09 247 LEU A C 1
ATOM 1933 O O . LEU A 1 247 ? -30.283 19.121 -26.215 1.00 50.09 247 LEU A O 1
ATOM 1937 N N . ASP A 1 248 ? -32.410 19.787 -26.543 1.00 45.88 248 ASP A N 1
ATOM 1938 C CA . ASP A 1 248 ? -33.087 18.505 -26.700 1.00 45.88 248 ASP A CA 1
ATOM 1939 C C . ASP A 1 248 ? -32.635 17.787 -27.979 1.00 45.88 248 ASP A C 1
ATOM 1941 O O . ASP A 1 248 ? -32.737 18.367 -29.064 1.00 45.88 248 ASP A O 1
ATOM 1945 N N . LYS A 1 249 ? -32.299 16.488 -27.898 1.00 43.19 249 LYS A N 1
ATOM 1946 C CA . LYS A 1 249 ? -32.854 15.488 -28.835 1.00 43.19 249 LYS A CA 1
ATOM 1947 C C . LYS A 1 249 ? -32.497 14.027 -28.518 1.00 43.19 249 LYS A C 1
ATOM 1949 O O . LYS A 1 249 ? -31.343 13.631 -28.599 1.00 43.19 249 LYS A O 1
ATOM 1954 N N . LYS A 1 250 ? -33.580 13.247 -28.373 1.00 44.59 250 LYS A N 1
ATOM 1955 C CA . LYS A 1 250 ? -33.843 11.871 -28.862 1.00 44.59 250 LYS A CA 1
ATOM 1956 C C . LYS A 1 250 ? -32.972 10.740 -28.295 1.00 44.59 250 LYS A C 1
ATOM 1958 O O . LYS A 1 250 ? -31.786 10.649 -28.559 1.00 44.59 250 LYS A O 1
ATOM 1963 N N . ASN A 1 251 ? -33.528 9.845 -27.478 1.00 38.06 251 ASN A N 1
ATOM 1964 C CA . ASN A 1 251 ? -34.517 8.810 -27.828 1.00 38.06 251 ASN A CA 1
ATOM 1965 C C . ASN A 1 251 ? -34.026 7.851 -28.927 1.00 38.06 251 ASN A C 1
ATOM 1967 O O . ASN A 1 251 ? -34.198 8.116 -30.113 1.00 38.06 251 ASN A O 1
ATOM 1971 N N . SER A 1 252 ? -33.469 6.716 -28.512 1.00 43.38 252 SER A N 1
ATOM 1972 C CA . SER A 1 252 ? -33.695 5.429 -29.176 1.00 43.38 252 SER A CA 1
ATOM 1973 C C . SER A 1 252 ? -33.418 4.312 -28.171 1.00 43.38 252 SER A C 1
ATOM 1975 O O . SER A 1 252 ? -32.292 4.100 -27.731 1.00 43.38 252 SER A O 1
ATOM 1977 N N . GLY A 1 253 ? -34.491 3.648 -27.748 1.00 35.69 253 GLY A N 1
ATOM 1978 C CA . GLY A 1 253 ? -34.401 2.372 -27.062 1.00 35.69 253 GLY A CA 1
ATOM 1979 C C . GLY A 1 253 ? -34.038 1.268 -28.051 1.00 35.69 253 GLY A C 1
ATOM 1980 O O . GLY A 1 253 ? -34.527 1.251 -29.178 1.00 35.69 253 GLY A O 1
ATOM 1981 N N . SER A 1 254 ? -33.231 0.312 -27.603 1.00 39.31 254 SER A N 1
ATOM 1982 C CA . SER A 1 254 ? -33.228 -1.031 -28.174 1.00 39.31 254 SER A CA 1
ATOM 1983 C C . SER A 1 254 ? -33.279 -2.036 -27.031 1.00 39.31 254 SER A C 1
ATOM 1985 O O . SER A 1 254 ? -32.271 -2.384 -26.417 1.00 39.31 254 SER A O 1
ATOM 1987 N N . SER A 1 255 ? -34.507 -2.447 -26.732 1.00 40.22 255 SER A N 1
ATOM 1988 C CA . SER A 1 255 ? -34.819 -3.677 -26.022 1.00 40.22 255 SER A CA 1
ATOM 1989 C C . SER A 1 255 ? -34.364 -4.847 -26.895 1.00 40.22 255 SER A C 1
ATOM 1991 O O . SER A 1 255 ? -34.863 -5.001 -28.009 1.00 40.22 255 SER A O 1
ATOM 1993 N N . LEU A 1 256 ? -33.402 -5.637 -26.422 1.00 41.00 256 LEU A N 1
ATOM 1994 C CA . LEU A 1 256 ? -33.103 -6.948 -26.987 1.00 41.00 256 LEU A CA 1
ATOM 1995 C C . LEU A 1 256 ? -33.194 -7.977 -25.867 1.00 41.00 256 LEU A C 1
ATOM 1997 O O . LEU A 1 256 ? -32.373 -8.033 -24.953 1.00 41.00 256 LEU A O 1
ATOM 2001 N N . GLU A 1 257 ? -34.266 -8.752 -25.961 1.00 34.59 257 GLU A N 1
ATOM 2002 C CA . GLU A 1 257 ? -34.549 -9.946 -25.192 1.00 34.59 257 GLU A CA 1
ATOM 2003 C C . GLU A 1 257 ? -33.465 -11.000 -25.463 1.00 34.59 257 GLU A C 1
ATOM 2005 O O . GLU A 1 257 ? -33.360 -11.534 -26.567 1.00 34.59 257 GLU A O 1
ATOM 2010 N N . CYS A 1 258 ? -32.675 -11.353 -24.449 1.00 36.84 258 CYS A N 1
ATOM 2011 C CA . CYS A 1 258 ? -31.895 -12.586 -24.478 1.00 36.84 258 CYS A CA 1
ATOM 2012 C C . CYS A 1 258 ? -32.781 -13.719 -23.964 1.00 36.84 258 CYS A C 1
ATOM 2014 O O . CYS A 1 258 ? -32.933 -13.922 -22.759 1.00 36.84 258 CYS A O 1
ATOM 2016 N N . ARG A 1 259 ? -33.389 -14.438 -24.910 1.00 37.66 259 ARG A N 1
ATOM 2017 C CA . ARG A 1 259 ? -34.083 -15.702 -24.674 1.00 37.66 259 ARG A CA 1
ATOM 2018 C C . ARG A 1 259 ? -33.104 -16.764 -24.179 1.00 37.66 259 ARG A C 1
ATOM 2020 O O . ARG A 1 259 ? -32.080 -17.035 -24.800 1.00 37.66 259 ARG A O 1
ATOM 2027 N N . SER A 1 260 ? -33.481 -17.383 -23.072 1.00 37.84 260 SER A N 1
ATOM 2028 C CA . SER A 1 260 ? -32.931 -18.612 -22.521 1.00 37.84 260 SER A CA 1
ATOM 2029 C C . SER A 1 260 ? -33.147 -19.764 -23.506 1.00 37.84 260 SER A C 1
ATOM 2031 O O . SER A 1 260 ? -34.291 -20.073 -23.823 1.00 37.84 260 SER A O 1
ATOM 2033 N N . ASN A 1 261 ? -32.076 -20.429 -23.941 1.00 37.88 261 ASN A N 1
ATOM 2034 C CA . ASN A 1 261 ? -32.159 -21.768 -24.524 1.00 37.88 261 ASN A CA 1
ATOM 2035 C C . ASN A 1 261 ? -31.309 -22.713 -23.675 1.00 37.88 261 ASN A C 1
ATOM 2037 O O . ASN A 1 261 ? -30.080 -22.716 -23.728 1.00 37.88 261 ASN A O 1
ATOM 2041 N N . THR A 1 262 ? -32.003 -23.477 -22.841 1.00 41.41 262 THR A N 1
ATOM 2042 C CA . THR A 1 262 ? -31.503 -24.685 -22.200 1.00 41.41 262 THR A CA 1
ATOM 2043 C C . THR A 1 262 ? -31.653 -25.826 -23.196 1.00 41.41 262 THR A C 1
ATOM 2045 O O . THR A 1 262 ? -32.780 -26.209 -23.488 1.00 41.41 262 THR A O 1
ATOM 2048 N N . ASP A 1 263 ? -30.546 -26.389 -23.673 1.00 40.38 263 ASP A N 1
ATOM 2049 C CA . ASP A 1 263 ? -30.568 -27.722 -24.271 1.00 40.38 263 ASP A CA 1
ATOM 2050 C C . ASP A 1 263 ? -29.472 -28.587 -23.659 1.00 40.38 263 ASP A C 1
ATOM 2052 O O . ASP A 1 263 ? -28.269 -28.448 -23.881 1.00 40.38 263 ASP A O 1
ATOM 2056 N N . SER A 1 264 ? -29.961 -29.473 -22.808 1.00 45.53 264 SER A N 1
ATOM 2057 C CA . SER A 1 264 ? -29.308 -30.623 -22.228 1.00 45.53 264 SER A CA 1
ATOM 2058 C C . SER A 1 264 ? -29.317 -31.774 -23.226 1.00 45.53 264 SER A C 1
ATOM 2060 O O . SER A 1 264 ? -30.391 -32.297 -23.485 1.00 45.53 264 SER A O 1
ATOM 2062 N N . LEU A 1 265 ? -28.164 -32.268 -23.678 1.00 47.88 265 LEU A N 1
ATOM 2063 C CA . LEU A 1 265 ? -28.003 -33.683 -24.038 1.00 47.88 265 LEU A CA 1
ATOM 2064 C C . LEU A 1 265 ? -26.542 -34.100 -23.843 1.00 47.88 265 LEU A C 1
ATOM 2066 O O . LEU A 1 265 ? -25.633 -33.640 -24.528 1.00 47.88 265 LEU A O 1
ATOM 2070 N N . GLY A 1 266 ? -26.323 -34.989 -22.876 1.00 38.47 266 GLY A N 1
ATOM 2071 C CA . GLY A 1 266 ? -25.034 -35.628 -22.651 1.00 38.47 266 GLY A CA 1
ATOM 2072 C C . GLY A 1 266 ? -24.737 -36.738 -23.658 1.00 38.47 266 GLY A C 1
ATOM 2073 O O . GLY A 1 266 ? -25.647 -37.343 -24.221 1.00 38.47 266 GLY A O 1
ATOM 2074 N N . ARG A 1 267 ? -23.452 -37.085 -23.807 1.00 40.22 267 ARG A N 1
ATOM 2075 C CA . ARG A 1 267 ? -23.018 -38.433 -24.212 1.00 40.22 267 ARG A CA 1
ATOM 2076 C C . ARG A 1 267 ? -21.538 -38.696 -23.889 1.00 40.22 267 ARG A C 1
ATOM 2078 O O . ARG A 1 267 ? -20.633 -38.145 -24.493 1.00 40.22 267 ARG A O 1
ATOM 2085 N N . LYS A 1 268 ? -21.367 -39.546 -22.873 1.00 42.03 268 LYS A N 1
ATOM 2086 C CA . LYS A 1 268 ? -20.417 -40.660 -22.666 1.00 42.03 268 LYS A CA 1
ATOM 2087 C C . LYS A 1 268 ? -19.110 -40.739 -23.496 1.00 42.03 268 LYS A C 1
ATOM 2089 O O . LYS A 1 268 ? -19.158 -40.999 -24.686 1.00 42.03 268 LYS A O 1
ATOM 2094 N N . SER A 1 269 ? -18.003 -40.786 -22.739 1.00 39.72 269 SER A N 1
ATOM 2095 C CA . SER A 1 269 ? -17.047 -41.914 -22.579 1.00 39.72 269 SER A CA 1
ATOM 2096 C C . SER A 1 269 ? -16.131 -42.386 -23.729 1.00 39.72 269 SER A C 1
ATOM 2098 O O . SER A 1 269 ? -16.554 -42.568 -24.864 1.00 39.72 269 SER A O 1
ATOM 2100 N N . SER A 1 270 ? -14.924 -42.795 -23.293 1.00 43.94 270 SER A N 1
ATOM 2101 C CA . SER A 1 270 ? -13.822 -43.543 -23.936 1.00 43.94 270 SER A CA 1
ATOM 2102 C C . SER A 1 270 ? -12.769 -42.667 -24.630 1.00 43.94 270 SER A C 1
ATOM 2104 O O . SER A 1 270 ? -13.107 -41.763 -25.374 1.00 43.94 270 SER A O 1
ATOM 2106 N N . GLY A 1 271 ? -11.460 -42.790 -24.393 1.00 36.81 271 GLY A N 1
ATOM 2107 C CA . GLY A 1 271 ? -10.673 -43.865 -23.790 1.00 36.81 271 GLY A CA 1
ATOM 2108 C C . GLY A 1 271 ? -9.666 -44.372 -24.827 1.00 36.81 271 GLY A C 1
ATOM 2109 O O . GLY A 1 271 ? -10.104 -44.903 -25.840 1.00 36.81 271 GLY A O 1
ATOM 2110 N N . SER A 1 272 ? -8.360 -44.280 -24.521 1.00 36.00 272 SER A N 1
ATOM 2111 C CA . SER A 1 272 ? -7.178 -44.723 -25.310 1.00 36.00 272 SER A CA 1
ATOM 2112 C C . SER A 1 272 ? -6.533 -43.631 -26.178 1.00 36.00 272 SER A C 1
ATOM 2114 O O . SER A 1 272 ? -7.224 -42.769 -26.693 1.00 36.00 272 SER A O 1
ATOM 2116 N N . SER A 1 273 ? -5.234 -43.607 -26.479 1.00 39.25 273 SER A N 1
ATOM 2117 C CA . SER A 1 273 ? -4.010 -44.277 -26.008 1.00 39.25 273 SER A CA 1
ATOM 2118 C C . SER A 1 273 ? -2.889 -43.812 -26.964 1.00 39.25 273 SER A C 1
ATOM 2120 O O . SER A 1 273 ? -3.154 -43.553 -28.132 1.00 39.25 273 SER A O 1
ATOM 2122 N N . MET A 1 274 ? -1.649 -43.760 -26.472 1.00 37.22 274 MET A N 1
ATOM 2123 C CA . MET A 1 274 ? -0.377 -43.691 -27.216 1.00 37.22 274 MET A CA 1
ATOM 2124 C C . MET A 1 274 ? -0.076 -42.489 -28.142 1.00 37.22 274 MET A C 1
ATOM 2126 O O . MET A 1 274 ? -0.392 -42.458 -29.322 1.00 37.22 274 MET A O 1
ATOM 2130 N N . GLY A 1 275 ? 0.746 -41.581 -27.603 1.00 38.19 275 GLY A N 1
ATOM 2131 C CA . GLY A 1 275 ? 2.115 -41.339 -28.079 1.00 38.19 275 GLY A CA 1
ATOM 2132 C C . GLY A 1 275 ? 2.342 -40.841 -29.511 1.00 38.19 275 GLY A C 1
ATOM 2133 O O . GLY A 1 275 ? 2.291 -41.616 -30.456 1.00 38.19 275 GLY A O 1
ATOM 2134 N N . ARG A 1 276 ? 2.846 -39.604 -29.636 1.00 41.50 276 ARG A N 1
ATOM 2135 C CA . ARG A 1 276 ? 3.896 -39.245 -30.608 1.00 41.50 276 ARG A CA 1
ATOM 2136 C C . ARG A 1 276 ? 4.607 -37.949 -30.207 1.00 41.50 276 ARG A C 1
ATOM 2138 O O . ARG A 1 276 ? 3.988 -36.955 -29.851 1.00 41.50 276 ARG A O 1
ATOM 2145 N N . LYS A 1 277 ? 5.940 -38.011 -30.260 1.00 45.19 277 LYS A N 1
ATOM 2146 C CA . LYS A 1 277 ? 6.876 -36.881 -30.244 1.00 45.19 277 LYS A CA 1
ATOM 2147 C C . LYS A 1 277 ? 6.659 -36.034 -31.502 1.00 45.19 277 LYS A C 1
ATOM 2149 O O . LYS A 1 277 ? 6.504 -36.607 -32.576 1.00 45.19 277 LYS A O 1
ATOM 2154 N N . GLY A 1 278 ? 6.774 -34.715 -31.396 1.00 36.53 278 GLY A N 1
ATOM 2155 C CA . GLY A 1 278 ? 6.915 -33.858 -32.573 1.00 36.53 278 GLY A CA 1
ATOM 2156 C C . GLY A 1 278 ? 6.625 -32.400 -32.267 1.00 36.53 278 GLY A C 1
ATOM 2157 O O . GLY A 1 278 ? 5.545 -32.056 -31.817 1.00 36.53 278 GLY A O 1
ATOM 2158 N N . SER A 1 279 ? 7.624 -31.560 -32.478 1.00 49.16 279 SER A N 1
ATOM 2159 C CA . SER A 1 279 ? 7.599 -30.110 -32.351 1.00 49.16 279 SER A CA 1
ATOM 2160 C C . SER A 1 279 ? 6.597 -29.432 -33.293 1.00 49.16 279 SER A C 1
ATOM 2162 O O . SER A 1 279 ? 6.709 -29.597 -34.504 1.00 49.16 279 SER A O 1
ATOM 2164 N N . SER A 1 280 ? 5.749 -28.555 -32.763 1.00 40.19 280 SER A N 1
ATOM 2165 C CA . SER A 1 280 ? 5.142 -27.453 -33.522 1.00 40.19 280 SER A CA 1
ATOM 2166 C C . SER A 1 280 ? 4.851 -26.289 -32.575 1.00 40.19 280 SER A C 1
ATOM 2168 O O . SER A 1 280 ? 3.784 -26.138 -31.991 1.00 40.19 280 SER A O 1
ATOM 2170 N N . LYS A 1 281 ? 5.876 -25.463 -32.369 1.00 51.41 281 LYS A N 1
ATOM 2171 C CA . LYS A 1 281 ? 5.734 -24.123 -31.804 1.00 51.41 281 LYS A CA 1
ATOM 2172 C C . LYS A 1 281 ? 6.170 -23.174 -32.904 1.00 51.41 281 LYS A C 1
ATOM 2174 O O . LYS A 1 281 ? 7.354 -22.883 -32.963 1.00 51.41 281 LYS A O 1
ATOM 2179 N N . ILE A 1 282 ? 5.240 -22.841 -33.794 1.00 50.62 282 ILE A N 1
ATOM 2180 C CA . ILE A 1 282 ? 5.166 -21.693 -34.719 1.00 50.62 282 ILE A CA 1
ATOM 2181 C C . ILE A 1 282 ? 4.095 -22.096 -35.740 1.00 50.62 282 ILE A C 1
ATOM 2183 O O . ILE A 1 282 ? 4.417 -22.765 -36.700 1.00 50.62 282 ILE A O 1
ATOM 2187 N N . ASP A 1 283 ? 2.835 -21.769 -35.454 1.00 45.00 283 ASP A N 1
ATOM 2188 C CA . ASP A 1 283 ? 1.751 -21.601 -36.448 1.00 45.00 283 ASP A CA 1
ATOM 2189 C C . ASP A 1 283 ? 0.745 -20.525 -35.965 1.00 45.00 283 ASP A C 1
ATOM 2191 O O . ASP A 1 283 ? -0.329 -20.352 -36.519 1.00 45.00 283 ASP A O 1
ATOM 2195 N N . PHE A 1 284 ? 1.087 -19.759 -34.916 1.00 47.12 284 PHE A N 1
ATOM 2196 C CA . PHE A 1 284 ? 0.203 -18.754 -34.300 1.00 47.12 284 PHE A CA 1
ATOM 2197 C C . PHE A 1 284 ? 0.599 -17.307 -34.662 1.00 47.12 284 PHE A C 1
ATOM 2199 O O . PHE A 1 284 ? 0.316 -16.375 -33.921 1.00 47.12 284 PHE A O 1
ATOM 2206 N N . LEU A 1 285 ? 1.346 -17.102 -35.751 1.00 49.44 285 LEU A N 1
ATOM 2207 C CA . LEU A 1 285 ? 1.882 -15.780 -36.119 1.00 49.44 285 LEU A CA 1
ATOM 2208 C C . LEU A 1 285 ? 1.581 -15.349 -37.559 1.00 49.44 285 LEU A C 1
ATOM 2210 O O . LEU A 1 285 ? 2.049 -14.289 -37.962 1.00 49.44 285 LEU A O 1
ATOM 2214 N N . ASP A 1 286 ? 0.780 -16.114 -38.301 1.00 48.09 286 ASP A N 1
ATOM 2215 C CA . ASP A 1 286 ? 0.352 -15.739 -39.658 1.00 48.09 286 ASP A CA 1
ATOM 2216 C C . ASP A 1 286 ? -0.980 -14.965 -39.691 1.00 48.09 286 ASP A C 1
ATOM 2218 O O . ASP A 1 286 ? -1.487 -14.655 -40.761 1.00 48.09 286 ASP A O 1
ATOM 2222 N N . GLU A 1 287 ? -1.521 -14.582 -38.528 1.00 51.00 287 GLU A N 1
ATOM 2223 C CA . GLU A 1 287 ? -2.775 -13.813 -38.415 1.00 51.00 287 GLU A CA 1
ATOM 2224 C C . GLU A 1 287 ? -2.558 -12.365 -37.928 1.00 51.00 287 GLU A C 1
ATOM 2226 O O . GLU A 1 287 ? -3.450 -11.724 -37.378 1.00 51.00 287 GLU A O 1
ATOM 2231 N N . LEU A 1 288 ? -1.348 -11.830 -38.112 1.00 59.28 288 LEU A N 1
ATOM 2232 C CA . LEU A 1 288 ? -1.067 -10.405 -37.940 1.00 59.28 288 LEU A CA 1
ATOM 2233 C C . LEU A 1 288 ? -0.587 -9.852 -39.278 1.00 59.28 288 LEU A C 1
ATOM 2235 O O . LEU A 1 288 ? 0.512 -10.181 -39.730 1.00 59.28 288 LEU A O 1
ATOM 2239 N N . ASP A 1 289 ? -1.428 -9.023 -39.895 1.00 65.94 289 ASP A N 1
ATOM 2240 C CA . ASP A 1 289 ? -1.175 -8.337 -41.164 1.00 65.94 289 ASP A CA 1
ATOM 2241 C C . ASP A 1 289 ? -0.136 -7.219 -40.953 1.00 65.94 289 ASP A C 1
ATOM 2243 O O . ASP A 1 289 ? -0.439 -6.029 -40.903 1.00 65.94 289 ASP A O 1
ATOM 2247 N N . LEU A 1 290 ? 1.103 -7.632 -40.680 1.00 79.06 290 LEU A N 1
ATOM 2248 C CA . LEU A 1 290 ? 2.254 -6.752 -40.523 1.00 79.06 290 LEU A CA 1
ATOM 2249 C C . LEU A 1 290 ? 2.805 -6.413 -41.901 1.00 79.06 290 LEU A C 1
ATOM 2251 O O . LEU A 1 290 ? 3.009 -7.295 -42.742 1.00 79.06 290 LEU A O 1
ATOM 2255 N N . SER A 1 291 ? 3.122 -5.138 -42.105 1.00 85.56 291 SER A N 1
ATOM 2256 C CA . SER A 1 291 ? 3.768 -4.698 -43.336 1.00 85.56 291 SER A CA 1
ATOM 2257 C C . SER A 1 291 ? 5.113 -5.414 -43.534 1.00 85.56 291 SER A C 1
ATOM 2259 O O . SER A 1 291 ? 5.786 -5.838 -42.584 1.00 85.56 291 SER A O 1
ATOM 2261 N N . ALA A 1 292 ? 5.537 -5.557 -44.794 1.00 84.81 292 ALA A N 1
ATOM 2262 C CA . ALA A 1 292 ? 6.772 -6.264 -45.142 1.00 84.81 292 ALA A CA 1
ATOM 2263 C C . ALA A 1 292 ? 8.025 -5.677 -44.459 1.00 84.81 292 ALA A C 1
ATOM 2265 O O . ALA A 1 292 ? 9.019 -6.390 -44.286 1.00 84.81 292 ALA A O 1
ATOM 2266 N N . ASP A 1 293 ? 7.977 -4.408 -44.053 1.00 82.38 293 ASP A N 1
ATOM 2267 C CA . ASP A 1 293 ? 9.073 -3.729 -43.369 1.00 82.38 293 ASP A CA 1
ATOM 2268 C C . ASP A 1 293 ? 9.060 -3.982 -41.852 1.00 82.38 293 ASP A C 1
ATOM 2270 O O . ASP A 1 293 ? 10.108 -4.292 -41.283 1.00 82.38 293 ASP A O 1
ATOM 2274 N N . GLU A 1 294 ? 7.890 -4.038 -41.209 1.00 79.25 294 GLU A N 1
ATOM 2275 C CA . GLU A 1 294 ? 7.768 -4.417 -39.790 1.00 79.25 294 GLU A CA 1
ATOM 2276 C C . GLU A 1 294 ? 8.209 -5.868 -39.542 1.00 79.25 294 GLU A C 1
ATOM 2278 O O . GLU A 1 294 ? 8.865 -6.176 -38.541 1.00 79.25 294 GLU A O 1
ATOM 2283 N N . LYS A 1 295 ? 7.932 -6.773 -40.493 1.00 85.81 295 LYS A N 1
ATOM 2284 C CA . LYS A 1 295 ? 8.372 -8.177 -40.414 1.00 85.81 295 LYS A CA 1
ATOM 2285 C C . LYS A 1 295 ? 9.904 -8.296 -40.472 1.00 85.81 295 LYS A C 1
ATOM 2287 O O . LYS A 1 295 ? 10.480 -9.160 -39.804 1.00 85.81 295 LYS A O 1
ATOM 2292 N N . LYS A 1 296 ? 10.582 -7.407 -41.211 1.00 86.62 296 LYS A N 1
ATOM 2293 C CA . LYS A 1 296 ? 12.055 -7.341 -41.259 1.00 86.62 296 LYS A CA 1
ATOM 2294 C C . LYS A 1 296 ? 12.636 -6.761 -39.972 1.00 86.62 296 LYS A C 1
ATOM 2296 O O . LYS A 1 296 ? 13.602 -7.321 -39.453 1.00 86.62 296 LYS A O 1
ATOM 2301 N N . GLU A 1 297 ? 12.047 -5.698 -39.425 1.00 83.25 297 GLU A N 1
ATOM 2302 C CA . GLU A 1 297 ? 12.508 -5.103 -38.163 1.00 83.25 297 GLU A CA 1
ATOM 2303 C C . GLU A 1 297 ? 12.387 -6.081 -36.987 1.00 83.25 297 GLU A C 1
ATOM 2305 O O . GLU A 1 297 ? 13.334 -6.245 -36.208 1.00 83.25 297 GLU A O 1
ATOM 2310 N N . LEU A 1 298 ? 11.278 -6.822 -36.907 1.00 83.00 298 LEU A N 1
ATOM 2311 C CA . LEU A 1 298 ? 11.068 -7.831 -35.869 1.00 83.00 298 LEU A CA 1
ATOM 2312 C C . LEU A 1 298 ? 12.087 -8.980 -35.964 1.00 83.00 298 LEU A C 1
ATOM 2314 O O . LEU A 1 298 ? 12.605 -9.447 -34.943 1.00 83.00 298 LEU A O 1
ATOM 2318 N N . ALA A 1 299 ? 12.430 -9.408 -37.183 1.00 87.00 299 ALA A N 1
ATOM 2319 C CA . ALA A 1 299 ? 13.443 -10.435 -37.414 1.00 87.00 299 ALA A CA 1
ATOM 2320 C C . ALA A 1 299 ? 14.852 -9.970 -36.996 1.00 87.00 299 ALA A C 1
ATOM 2322 O O . ALA A 1 299 ? 15.591 -10.727 -36.355 1.00 87.00 299 ALA A O 1
ATOM 2323 N N . VAL A 1 300 ? 15.216 -8.716 -37.294 1.00 89.62 300 VAL A N 1
ATOM 2324 C CA . VAL A 1 300 ? 16.494 -8.118 -36.866 1.00 89.62 300 VAL A CA 1
ATOM 2325 C C . VAL A 1 300 ? 16.565 -8.035 -35.340 1.00 89.62 300 VAL A C 1
ATOM 2327 O O . VAL A 1 300 ? 17.569 -8.443 -34.744 1.00 89.62 300 VAL A O 1
ATOM 2330 N N . TRP A 1 301 ? 15.482 -7.597 -34.697 1.00 87.50 301 TRP A N 1
ATOM 2331 C CA . TRP A 1 301 ? 15.396 -7.483 -33.242 1.00 87.50 301 TRP A CA 1
ATOM 2332 C C . TRP A 1 301 ? 15.529 -8.843 -32.536 1.00 87.50 301 TRP A C 1
ATOM 2334 O O . TRP A 1 301 ? 16.332 -9.000 -31.609 1.00 87.50 301 TRP A O 1
ATOM 2344 N N . MET A 1 302 ? 14.824 -9.868 -33.029 1.00 85.81 302 MET A N 1
ATOM 2345 C CA . MET A 1 302 ? 14.933 -11.251 -32.544 1.00 85.81 302 MET A CA 1
ATOM 2346 C C . MET A 1 302 ? 16.369 -11.784 -32.653 1.00 85.81 302 MET A C 1
ATOM 2348 O O . MET A 1 302 ? 16.898 -12.403 -31.721 1.00 85.81 302 MET A O 1
ATOM 2352 N N . HIS A 1 303 ? 17.047 -11.500 -33.767 1.00 79.75 303 HIS A N 1
ATOM 2353 C CA . HIS A 1 303 ? 18.413 -11.959 -33.984 1.00 79.75 303 HIS A CA 1
ATOM 2354 C C . HIS A 1 303 ? 19.424 -11.245 -33.069 1.00 79.75 303 HIS A C 1
ATOM 2356 O O . HIS A 1 303 ? 20.355 -11.881 -32.557 1.00 79.75 303 HIS A O 1
ATOM 2362 N N . GLN A 1 304 ? 19.221 -9.953 -32.797 1.00 81.06 304 GLN A N 1
ATOM 2363 C CA . GLN A 1 304 ? 20.073 -9.152 -31.914 1.00 81.06 304 GLN A CA 1
ATOM 2364 C C . GLN A 1 304 ? 19.956 -9.584 -30.442 1.00 81.06 304 GLN A C 1
ATOM 2366 O O . GLN A 1 304 ? 20.978 -9.725 -29.761 1.00 81.06 304 GLN A O 1
ATOM 2371 N N . ASN A 1 305 ? 18.747 -9.912 -29.977 1.00 71.69 305 ASN A N 1
ATOM 2372 C CA . ASN A 1 305 ? 18.525 -10.398 -28.612 1.00 71.69 305 ASN A CA 1
ATOM 2373 C C . ASN A 1 305 ? 19.090 -11.804 -28.365 1.00 71.69 305 ASN A C 1
ATOM 2375 O O . ASN A 1 305 ? 19.699 -12.047 -27.319 1.00 71.69 305 ASN A O 1
ATOM 2379 N N . SER A 1 306 ? 19.021 -12.705 -29.352 1.00 74.06 306 SER A N 1
ATOM 2380 C CA . SER A 1 306 ? 19.597 -14.056 -29.221 1.00 74.06 306 SER A CA 1
ATOM 2381 C C . SER A 1 306 ? 21.123 -14.055 -28.987 1.00 74.06 306 SER A C 1
ATOM 2383 O O . SER A 1 306 ? 21.679 -14.948 -28.335 1.00 74.06 306 SER A O 1
ATOM 2385 N N . LYS A 1 307 ? 21.829 -13.026 -29.484 1.00 67.19 307 LYS A N 1
ATOM 2386 C CA . LYS A 1 307 ? 23.283 -12.864 -29.304 1.00 67.19 307 LYS A CA 1
ATOM 2387 C C . LYS A 1 307 ? 23.651 -12.349 -27.907 1.00 67.19 307 LYS A C 1
ATOM 2389 O O . LYS A 1 307 ? 24.744 -12.660 -27.424 1.00 67.19 307 LYS A O 1
ATOM 2394 N N . MET A 1 308 ? 22.760 -11.611 -27.241 1.00 56.78 308 MET A N 1
ATOM 2395 C CA . MET A 1 308 ? 22.985 -11.098 -25.883 1.00 56.78 308 MET A CA 1
ATOM 2396 C C . MET A 1 308 ? 22.881 -12.206 -24.825 1.00 56.78 308 MET A C 1
ATOM 2398 O O . MET A 1 308 ? 23.751 -12.296 -23.954 1.00 56.78 308 MET A O 1
ATOM 2402 N N . GLU A 1 309 ? 21.923 -13.130 -24.958 1.00 55.72 309 GLU A N 1
ATOM 2403 C CA . GLU A 1 309 ? 21.796 -14.278 -24.043 1.00 55.72 309 GLU A CA 1
ATOM 2404 C C . GLU A 1 309 ? 23.005 -15.229 -24.104 1.00 55.72 309 GLU A C 1
ATOM 2406 O O . GLU A 1 309 ? 23.504 -15.695 -23.072 1.00 55.72 309 GLU A O 1
ATOM 2411 N N . LYS A 1 310 ? 23.558 -15.479 -25.301 1.00 57.19 310 LYS A N 1
ATOM 2412 C CA . LYS A 1 310 ? 24.732 -16.360 -25.460 1.00 57.19 310 LYS A CA 1
ATOM 2413 C C . LYS A 1 310 ? 26.014 -15.781 -24.842 1.00 57.19 310 LYS A C 1
ATOM 2415 O O . LYS A 1 310 ? 26.883 -16.551 -24.426 1.00 57.19 310 LYS A O 1
ATOM 2420 N N . LYS A 1 311 ? 26.143 -14.453 -24.714 1.00 55.88 311 LYS A N 1
ATOM 2421 C CA . LYS A 1 311 ? 27.296 -13.815 -24.044 1.00 55.88 311 LYS A CA 1
ATOM 2422 C C . LYS A 1 311 ? 27.229 -13.906 -22.516 1.00 55.88 311 LYS A C 1
ATOM 2424 O O . LYS A 1 311 ? 28.282 -14.003 -21.886 1.00 55.88 311 LYS A O 1
ATOM 2429 N N . GLN A 1 312 ? 26.039 -13.948 -21.913 1.00 54.59 312 GLN A N 1
ATOM 2430 C CA . GLN A 1 312 ? 25.910 -14.075 -20.455 1.00 54.59 312 GLN A CA 1
ATOM 2431 C C . GLN A 1 312 ? 26.199 -15.498 -19.946 1.00 54.59 312 GLN A C 1
ATOM 2433 O O . GLN A 1 312 ? 26.809 -15.653 -18.886 1.00 54.59 312 GLN A O 1
ATOM 2438 N N . LYS A 1 313 ? 25.887 -16.546 -20.724 1.00 52.78 313 LYS A N 1
ATOM 2439 C CA . LYS A 1 313 ? 26.178 -17.940 -20.326 1.00 52.78 313 LYS A CA 1
ATOM 2440 C C . LYS A 1 313 ? 27.669 -18.312 -20.329 1.00 52.78 313 LYS A C 1
ATOM 2442 O O . LYS A 1 313 ? 28.061 -19.200 -19.579 1.00 52.78 313 LYS A O 1
ATOM 2447 N N . ARG A 1 314 ? 28.533 -17.617 -21.084 1.00 50.50 314 ARG A N 1
ATOM 2448 C CA . ARG A 1 314 ? 29.981 -17.935 -21.136 1.00 50.50 314 ARG A CA 1
ATOM 2449 C C . ARG A 1 314 ? 30.802 -17.383 -19.961 1.00 50.50 314 ARG A C 1
ATOM 2451 O O . ARG A 1 314 ? 31.944 -17.791 -19.798 1.00 50.50 314 ARG A O 1
ATOM 2458 N N . LYS A 1 315 ? 30.248 -16.507 -19.110 1.00 49.84 315 LYS A N 1
ATOM 2459 C CA . LYS A 1 315 ? 30.975 -15.934 -17.954 1.00 49.84 315 LYS A CA 1
ATOM 2460 C C . LYS A 1 315 ? 30.812 -16.697 -16.632 1.00 49.84 315 LYS A C 1
ATOM 2462 O O . LYS A 1 315 ? 31.463 -16.328 -15.660 1.00 49.84 315 LYS A O 1
ATOM 2467 N N . LYS A 1 316 ? 29.978 -17.744 -16.567 1.00 46.19 316 LYS A N 1
ATOM 2468 C CA . LYS A 1 316 ? 29.625 -18.413 -15.295 1.00 46.19 316 LYS A CA 1
ATOM 2469 C C . LYS A 1 316 ? 30.095 -19.866 -15.145 1.00 46.19 316 LYS A C 1
ATOM 2471 O O . LYS A 1 316 ? 29.769 -20.491 -14.144 1.00 46.19 316 LYS A O 1
ATOM 2476 N N . GLY A 1 317 ? 30.883 -20.391 -16.082 1.00 45.19 317 GLY A N 1
ATOM 2477 C CA . GLY A 1 317 ? 31.385 -21.766 -16.029 1.00 45.19 317 GLY A CA 1
ATOM 2478 C C . GLY A 1 317 ? 32.879 -21.846 -16.303 1.00 45.19 317 GLY A C 1
ATOM 2479 O O . GLY A 1 317 ? 33.265 -22.190 -17.410 1.00 45.19 317 GLY A O 1
ATOM 2480 N N . ASN A 1 318 ? 33.717 -21.511 -15.318 1.00 41.44 318 ASN A N 1
ATOM 2481 C CA . ASN A 1 318 ? 35.090 -22.019 -15.289 1.00 41.44 318 ASN A CA 1
ATOM 2482 C C . ASN A 1 318 ? 35.647 -22.010 -13.857 1.00 41.44 318 ASN A C 1
ATOM 2484 O O . ASN A 1 318 ? 36.294 -21.057 -13.424 1.00 41.44 318 ASN A O 1
ATOM 2488 N N . LYS A 1 319 ? 35.326 -23.054 -13.085 1.00 45.75 319 LYS A N 1
ATOM 2489 C CA . LYS A 1 319 ? 35.999 -23.365 -11.816 1.00 45.75 319 LYS A CA 1
ATOM 2490 C C . LYS A 1 319 ? 35.785 -24.836 -11.452 1.00 45.75 319 LYS A C 1
ATOM 2492 O O . LYS A 1 319 ? 34.933 -25.158 -10.636 1.00 45.75 319 LYS A O 1
ATOM 2497 N N . SER A 1 320 ? 36.571 -25.726 -12.053 1.00 41.81 320 SER A N 1
ATOM 2498 C CA . SER A 1 320 ? 36.847 -27.046 -11.475 1.00 41.81 320 SER A CA 1
ATOM 2499 C C . SER A 1 320 ? 38.011 -27.733 -12.186 1.00 41.81 320 SER A C 1
ATOM 2501 O O . SER A 1 320 ? 37.946 -27.956 -13.390 1.00 41.81 320 SER A O 1
ATOM 2503 N N . GLY A 1 321 ? 39.011 -28.145 -11.404 1.00 38.00 321 GLY A N 1
ATOM 2504 C CA . GLY A 1 321 ? 39.842 -29.305 -11.719 1.00 38.00 321 GLY A CA 1
ATOM 2505 C C . GLY A 1 321 ? 41.285 -29.012 -12.117 1.00 38.00 321 GLY A C 1
ATOM 2506 O O . GLY A 1 321 ? 41.594 -28.982 -13.298 1.00 38.00 321 GLY A O 1
ATOM 2507 N N . MET A 1 322 ? 42.193 -28.945 -11.138 1.00 41.66 322 MET A N 1
ATOM 2508 C CA . MET A 1 322 ? 43.581 -29.366 -11.355 1.00 41.66 322 MET A CA 1
ATOM 2509 C C . MET A 1 322 ? 44.084 -30.164 -10.151 1.00 41.66 322 MET A C 1
ATOM 2511 O O . MET A 1 322 ? 43.925 -29.773 -8.995 1.00 41.66 322 MET A O 1
ATOM 2515 N N . LYS A 1 323 ? 44.596 -31.349 -10.483 1.00 45.69 323 LYS A N 1
ATOM 2516 C CA . LYS A 1 323 ? 45.052 -32.431 -9.614 1.00 45.69 323 LYS A CA 1
ATOM 2517 C C . LYS A 1 323 ? 46.439 -32.120 -9.032 1.00 45.69 323 LYS A C 1
ATOM 2519 O O . LYS A 1 323 ? 47.240 -31.436 -9.660 1.00 45.69 323 LYS A O 1
ATOM 2524 N N . LYS A 1 324 ? 46.702 -32.683 -7.848 1.00 47.16 324 LYS A N 1
ATOM 2525 C CA . LYS A 1 324 ? 48.023 -32.801 -7.200 1.00 47.16 324 LYS A CA 1
ATOM 2526 C C . LYS A 1 324 ? 48.992 -33.634 -8.062 1.00 47.16 324 LYS A C 1
ATOM 2528 O O . LYS A 1 324 ? 48.528 -34.451 -8.858 1.00 47.16 324 LYS A O 1
ATOM 2533 N N . PRO A 1 325 ? 50.306 -33.537 -7.802 1.00 50.88 325 PRO A N 1
ATOM 2534 C CA . PRO A 1 325 ? 50.952 -34.704 -7.192 1.00 50.88 325 PRO A CA 1
ATOM 2535 C C . PRO A 1 325 ? 51.871 -34.363 -6.007 1.00 50.88 325 PRO A C 1
ATOM 2537 O O . PRO A 1 325 ? 52.165 -33.206 -5.721 1.00 50.88 325 PRO A O 1
ATOM 2540 N N . ALA A 1 326 ? 52.243 -35.417 -5.282 1.00 41.47 326 ALA A N 1
ATOM 2541 C CA . ALA A 1 326 ? 52.997 -35.418 -4.036 1.00 41.47 326 ALA A CA 1
ATOM 2542 C C . ALA A 1 326 ? 54.493 -35.698 -4.248 1.00 41.47 326 ALA A C 1
ATOM 2544 O O . ALA A 1 326 ? 54.835 -36.527 -5.083 1.00 41.47 326 ALA A O 1
ATOM 2545 N N . SER A 1 327 ? 55.339 -35.057 -3.433 1.00 34.59 327 SER A N 1
ATOM 2546 C CA . SER A 1 327 ? 56.706 -35.422 -2.986 1.00 34.59 327 SER A CA 1
ATOM 2547 C C . SER A 1 327 ? 57.311 -34.130 -2.399 1.00 34.59 327 SER A C 1
ATOM 2549 O O . SER A 1 327 ? 56.982 -33.052 -2.872 1.00 34.59 327 SER A O 1
ATOM 2551 N N . SER A 1 328 ? 58.168 -34.063 -1.384 1.00 37.41 328 SER A N 1
ATOM 2552 C CA . SER A 1 328 ? 58.707 -34.970 -0.370 1.00 37.41 328 SER A CA 1
ATOM 2553 C C . SER A 1 328 ? 59.613 -34.091 0.525 1.00 37.41 328 SER A C 1
ATOM 2555 O O . SER A 1 328 ? 60.249 -33.185 -0.001 1.00 37.41 328 SER A O 1
ATOM 2557 N N . VAL A 1 329 ? 59.732 -34.418 1.818 1.00 39.09 329 VAL A N 1
ATOM 2558 C CA . VAL A 1 329 ? 60.892 -34.125 2.701 1.00 39.09 329 VAL A CA 1
ATOM 2559 C C . VAL A 1 329 ? 61.098 -32.673 3.207 1.00 39.09 329 VAL A C 1
ATOM 2561 O O . VAL A 1 329 ? 61.329 -31.728 2.464 1.00 39.09 329 VAL A O 1
ATOM 2564 N N . ALA A 1 330 ? 61.066 -32.537 4.540 1.00 43.41 330 ALA A N 1
ATOM 2565 C CA . ALA A 1 330 ? 61.531 -31.391 5.343 1.00 43.41 330 ALA A CA 1
ATOM 2566 C C . ALA A 1 330 ? 63.073 -31.466 5.558 1.00 43.41 330 ALA A C 1
ATOM 2568 O O . ALA A 1 330 ? 63.607 -32.559 5.369 1.00 43.41 330 ALA A O 1
ATOM 2569 N N . PRO A 1 331 ? 63.811 -30.412 6.006 1.00 50.56 331 PRO A N 1
ATOM 2570 C CA . PRO A 1 331 ? 63.681 -29.906 7.387 1.00 50.56 331 PRO A CA 1
ATOM 2571 C C . PRO A 1 331 ? 63.978 -28.399 7.653 1.00 50.56 331 PRO A C 1
ATOM 2573 O O . PRO A 1 331 ? 64.624 -27.701 6.885 1.00 50.56 331 PRO A O 1
ATOM 2576 N N . LYS A 1 332 ? 63.494 -27.953 8.828 1.00 40.44 332 LYS A N 1
ATOM 2577 C CA . LYS A 1 332 ? 63.886 -26.831 9.727 1.00 40.44 332 LYS A CA 1
ATOM 2578 C C . LYS A 1 332 ? 64.938 -25.795 9.255 1.00 40.44 332 LYS A C 1
ATOM 2580 O O . LYS A 1 332 ? 66.088 -26.167 9.062 1.00 40.44 332 LYS A O 1
ATOM 2585 N N . LYS A 1 333 ? 64.629 -24.491 9.424 1.00 37.25 333 LYS A N 1
ATOM 2586 C CA . LYS A 1 333 ? 65.204 -23.578 10.461 1.00 37.25 333 LYS A CA 1
ATOM 2587 C C . LYS A 1 333 ? 64.804 -22.088 10.273 1.00 37.25 333 LYS A C 1
ATOM 2589 O O . LYS A 1 333 ? 64.914 -21.546 9.188 1.00 37.25 333 LYS A O 1
ATOM 2594 N N . THR A 1 334 ? 64.365 -21.489 11.389 1.00 35.81 334 THR A N 1
ATOM 2595 C CA . THR A 1 334 ? 64.591 -20.126 11.945 1.00 35.81 334 THR A CA 1
ATOM 2596 C C . THR A 1 334 ? 64.507 -18.823 11.122 1.00 35.81 334 THR A C 1
ATOM 2598 O O . THR A 1 334 ? 65.132 -18.681 10.083 1.00 35.81 334 THR A O 1
ATOM 2601 N N . ALA A 1 335 ? 63.944 -17.816 11.818 1.00 35.84 335 ALA A N 1
ATOM 2602 C CA . ALA A 1 335 ? 64.316 -16.389 11.865 1.00 35.84 335 ALA A CA 1
ATOM 2603 C C . ALA A 1 335 ? 63.461 -15.365 11.077 1.00 35.84 335 ALA A C 1
ATOM 2605 O O . ALA A 1 335 ? 63.521 -15.242 9.862 1.00 35.84 335 ALA A O 1
ATOM 2606 N N . THR A 1 336 ? 62.699 -14.588 11.861 1.00 38.38 336 THR A N 1
ATOM 2607 C CA . THR A 1 336 ? 62.547 -13.117 11.819 1.00 38.38 336 THR A CA 1
ATOM 2608 C C . THR A 1 336 ? 62.743 -12.378 10.491 1.00 38.38 336 THR A C 1
ATOM 2610 O O . THR A 1 336 ? 63.873 -12.134 10.080 1.00 38.38 336 THR A O 1
ATOM 2613 N N . ALA A 1 337 ? 61.659 -11.794 9.969 1.00 39.09 337 ALA A N 1
ATOM 2614 C CA . ALA A 1 337 ? 61.722 -10.519 9.255 1.00 39.09 337 ALA A CA 1
ATOM 2615 C C . ALA A 1 337 ? 60.401 -9.743 9.390 1.00 39.09 337 ALA A C 1
ATOM 2617 O O . ALA A 1 337 ? 59.323 -10.213 9.028 1.00 39.09 337 ALA A O 1
ATOM 2618 N N . LYS A 1 338 ? 60.520 -8.532 9.941 1.00 43.16 338 LYS A N 1
ATOM 2619 C CA . LYS A 1 338 ? 59.516 -7.466 9.951 1.00 43.16 338 LYS A CA 1
ATOM 2620 C C . LYS A 1 338 ? 59.098 -7.138 8.512 1.00 43.16 338 LYS A C 1
ATOM 2622 O O . LYS A 1 338 ? 59.966 -6.877 7.687 1.00 43.16 338 LYS A O 1
ATOM 2627 N N . SER A 1 339 ? 57.796 -7.027 8.250 1.00 37.28 339 SER A N 1
ATOM 2628 C CA . SER A 1 339 ? 57.288 -6.278 7.095 1.00 37.28 339 SER A CA 1
ATOM 2629 C C . SER A 1 339 ? 56.339 -5.184 7.557 1.00 37.28 339 SER A C 1
ATOM 2631 O O . SER A 1 339 ? 55.396 -5.398 8.315 1.00 37.28 339 SER A O 1
ATOM 2633 N N . VAL A 1 340 ? 56.666 -3.992 7.086 1.00 38.19 340 VAL A N 1
ATOM 2634 C CA . VAL A 1 340 ? 56.112 -2.683 7.390 1.00 38.19 340 VAL A CA 1
ATOM 2635 C C . VAL A 1 340 ? 54.864 -2.416 6.536 1.00 38.19 340 VAL A C 1
ATOM 2637 O O . VAL A 1 340 ? 54.788 -2.830 5.386 1.00 38.19 340 VAL A O 1
ATOM 2640 N N . LYS A 1 341 ? 53.897 -1.715 7.146 1.00 34.31 341 LYS A N 1
ATOM 2641 C CA . LYS A 1 341 ? 52.820 -0.873 6.580 1.00 34.31 341 LYS A CA 1
ATOM 2642 C C . LYS A 1 341 ? 52.336 -1.151 5.143 1.00 34.31 341 LYS A C 1
ATOM 2644 O O . LYS A 1 341 ? 52.968 -0.757 4.172 1.00 34.31 341 LYS A O 1
ATOM 2649 N N . SER A 1 342 ? 51.051 -1.490 5.039 1.00 35.09 342 SER A N 1
ATOM 2650 C CA . SER A 1 342 ? 50.127 -0.715 4.193 1.00 35.09 342 SER A CA 1
ATOM 2651 C C . SER A 1 342 ? 48.732 -0.670 4.831 1.00 35.09 342 SER A C 1
ATOM 2653 O O . SER A 1 342 ? 47.843 -1.473 4.562 1.00 35.09 342 SER A O 1
ATOM 2655 N N . GLN A 1 343 ? 48.535 0.297 5.733 1.00 35.69 343 GLN A N 1
ATOM 2656 C CA . GLN A 1 343 ? 47.195 0.729 6.123 1.00 35.69 343 GLN A CA 1
ATOM 2657 C C . GLN A 1 343 ? 46.576 1.483 4.942 1.00 35.69 343 GLN A C 1
ATOM 2659 O O . GLN A 1 343 ? 46.763 2.687 4.795 1.00 35.69 343 GLN A O 1
ATOM 2664 N N . VAL A 1 344 ? 45.820 0.781 4.100 1.00 36.25 344 VAL A N 1
ATOM 2665 C CA . VAL A 1 344 ? 44.815 1.430 3.256 1.00 36.25 344 VAL A CA 1
ATOM 2666 C C . VAL A 1 344 ? 43.578 1.610 4.124 1.00 36.25 344 VAL A C 1
ATOM 2668 O O . VAL A 1 344 ? 42.778 0.693 4.319 1.00 36.25 344 VAL A O 1
ATOM 2671 N N . SER A 1 345 ? 43.453 2.802 4.699 1.00 37.84 345 SER A N 1
ATOM 2672 C CA . SER A 1 345 ? 42.248 3.259 5.375 1.00 37.84 345 SER A CA 1
ATOM 2673 C C . SER A 1 345 ? 41.089 3.263 4.374 1.00 37.84 345 SER A C 1
ATOM 2675 O O . SER A 1 345 ? 40.921 4.167 3.558 1.00 37.84 345 SER A O 1
ATOM 2677 N N . ARG A 1 346 ? 40.248 2.226 4.422 1.00 41.75 346 ARG A N 1
ATOM 2678 C CA . ARG A 1 346 ? 38.938 2.256 3.767 1.00 41.75 346 ARG A CA 1
ATOM 2679 C C . ARG A 1 346 ? 38.073 3.272 4.511 1.00 41.75 346 ARG A C 1
ATOM 2681 O O . ARG A 1 346 ? 37.394 2.937 5.480 1.00 41.75 346 ARG A O 1
ATOM 2688 N N . LYS A 1 347 ? 38.122 4.532 4.068 1.00 41.72 347 LYS A N 1
ATOM 2689 C CA . LYS A 1 347 ? 37.116 5.543 4.406 1.00 41.72 347 LYS A CA 1
ATOM 2690 C C . LYS A 1 347 ? 35.749 4.965 4.039 1.00 41.72 347 LYS A C 1
ATOM 2692 O O . LYS A 1 347 ? 35.505 4.608 2.888 1.00 41.72 347 LYS A O 1
ATOM 2697 N N . LYS A 1 348 ? 34.884 4.855 5.046 1.00 42.66 348 LYS A N 1
ATOM 2698 C CA . LYS A 1 348 ? 33.468 4.506 4.919 1.00 42.66 348 LYS A CA 1
ATOM 2699 C C . LYS A 1 348 ? 32.845 5.417 3.853 1.00 42.66 348 LYS A C 1
ATOM 2701 O O . LYS A 1 348 ? 32.736 6.621 4.074 1.00 42.66 348 LYS A O 1
ATOM 2706 N N . GLN A 1 349 ? 32.485 4.868 2.692 1.00 42.03 349 GLN A N 1
ATOM 2707 C CA . GLN A 1 349 ? 31.730 5.612 1.687 1.00 42.03 349 GLN A CA 1
ATOM 2708 C C . GLN A 1 349 ? 30.323 5.837 2.233 1.00 42.03 349 GLN A C 1
ATOM 2710 O O . GLN A 1 349 ? 29.525 4.909 2.356 1.00 42.03 349 GLN A O 1
ATOM 2715 N N . ALA A 1 350 ? 30.064 7.081 2.624 1.00 44.84 350 ALA A N 1
ATOM 2716 C CA . ALA A 1 350 ? 28.745 7.542 2.994 1.00 44.84 350 ALA A CA 1
ATOM 2717 C C . ALA A 1 350 ? 27.799 7.410 1.792 1.00 44.84 350 ALA A C 1
ATOM 2719 O O . ALA A 1 350 ? 28.091 7.842 0.678 1.00 44.84 350 ALA A O 1
ATOM 2720 N N . THR A 1 351 ? 26.661 6.800 2.077 1.00 51.41 351 THR A N 1
ATOM 2721 C CA . THR A 1 351 ? 25.412 6.775 1.321 1.00 51.41 351 THR A CA 1
ATOM 2722 C C . THR A 1 351 ? 25.139 8.041 0.496 1.00 51.41 351 THR A C 1
ATOM 2724 O O . THR A 1 351 ? 25.104 9.142 1.041 1.00 51.41 351 THR A O 1
ATOM 2727 N N . TYR A 1 352 ? 24.908 7.839 -0.808 1.00 53.94 352 TYR A N 1
ATOM 2728 C CA . TYR A 1 352 ? 24.190 8.705 -1.758 1.00 53.94 352 TYR A CA 1
ATOM 2729 C C . TYR A 1 352 ? 24.346 10.224 -1.551 1.00 53.94 352 TYR A C 1
ATOM 2731 O O . TYR A 1 352 ? 23.432 10.922 -1.119 1.00 53.94 352 TYR A O 1
ATOM 2739 N N . LYS A 1 353 ? 25.502 10.763 -1.943 1.00 63.94 353 LYS A N 1
ATOM 2740 C CA . LYS A 1 353 ? 25.643 12.187 -2.267 1.00 63.94 353 LYS A CA 1
ATOM 2741 C C . LYS A 1 353 ? 25.777 12.284 -3.785 1.00 63.94 353 LYS A C 1
ATOM 2743 O O . LYS A 1 353 ? 26.714 11.725 -4.345 1.00 63.94 353 LYS A O 1
ATOM 2748 N N . THR A 1 354 ? 24.830 12.942 -4.457 1.00 78.62 354 THR A N 1
ATOM 2749 C CA . THR A 1 354 ? 24.927 13.300 -5.889 1.00 78.62 354 THR A CA 1
ATOM 2750 C C . THR A 1 354 ? 26.321 13.851 -6.182 1.00 78.62 354 THR A C 1
ATOM 2752 O O . THR A 1 354 ? 26.805 14.637 -5.367 1.00 78.62 354 THR A O 1
ATOM 2755 N N . SER A 1 355 ? 26.972 13.461 -7.282 1.00 90.00 355 SER A N 1
ATOM 2756 C CA . SER A 1 355 ? 28.377 13.829 -7.528 1.00 90.00 355 SER A CA 1
ATOM 2757 C C . SER A 1 355 ? 28.590 15.348 -7.466 1.00 90.00 355 SER A C 1
ATOM 2759 O O . SER A 1 355 ? 27.688 16.121 -7.801 1.00 90.00 355 SER A O 1
ATOM 2761 N N . PHE A 1 356 ? 29.773 15.797 -7.032 1.00 91.62 356 PHE A N 1
ATOM 2762 C CA . PHE A 1 356 ? 30.116 17.225 -6.980 1.00 91.62 356 PHE A CA 1
ATOM 2763 C C . PHE A 1 356 ? 29.829 17.931 -8.308 1.00 91.62 356 PHE A C 1
ATOM 2765 O O . PHE A 1 356 ? 29.167 18.968 -8.329 1.00 91.62 356 PHE A O 1
ATOM 2772 N N . MET A 1 357 ? 30.220 17.298 -9.417 1.00 92.06 357 MET A N 1
ATOM 2773 C CA . MET A 1 357 ? 29.944 17.787 -10.764 1.00 92.06 357 MET A CA 1
ATOM 2774 C C . MET A 1 357 ? 28.447 18.002 -11.003 1.00 92.06 357 MET A C 1
ATOM 2776 O O . MET A 1 357 ? 28.053 19.052 -11.508 1.00 92.06 357 MET A O 1
ATOM 2780 N N . GLN A 1 358 ? 27.597 17.052 -10.608 1.00 92.81 358 GLN A N 1
ATOM 2781 C CA . GLN A 1 358 ? 26.148 17.167 -10.777 1.00 92.81 358 GLN A CA 1
ATOM 2782 C C . GLN A 1 358 ? 25.559 18.296 -9.920 1.00 92.81 358 GLN A C 1
ATOM 2784 O O . GLN A 1 358 ? 24.710 19.046 -10.398 1.00 92.81 358 GLN A O 1
ATOM 2789 N N . ARG A 1 359 ? 26.037 18.473 -8.681 1.00 93.62 359 ARG A N 1
ATOM 2790 C CA . ARG A 1 359 ? 25.585 19.571 -7.810 1.00 93.62 359 ARG A CA 1
ATOM 2791 C C . ARG A 1 359 ? 26.009 20.935 -8.353 1.00 93.62 359 ARG A C 1
ATOM 2793 O O . ARG A 1 359 ? 25.180 21.831 -8.453 1.00 93.62 359 ARG A O 1
ATOM 2800 N N . ALA A 1 360 ? 27.272 21.084 -8.743 1.00 93.62 360 ALA A N 1
ATOM 2801 C CA . ALA A 1 360 ? 27.815 22.343 -9.246 1.00 93.62 360 ALA A CA 1
ATOM 2802 C C . ALA A 1 360 ? 27.153 22.772 -10.567 1.00 93.62 360 ALA A C 1
ATOM 2804 O O . ALA A 1 360 ? 26.718 23.916 -10.706 1.00 93.62 360 ALA A O 1
ATOM 2805 N N . THR A 1 361 ? 27.010 21.841 -11.516 1.00 96.44 361 THR A N 1
ATOM 2806 C CA . THR A 1 361 ? 26.390 22.116 -12.825 1.00 96.44 361 THR A CA 1
ATOM 2807 C C . THR A 1 361 ? 24.890 22.406 -12.722 1.00 96.44 361 THR A C 1
ATOM 2809 O O . THR A 1 361 ? 24.397 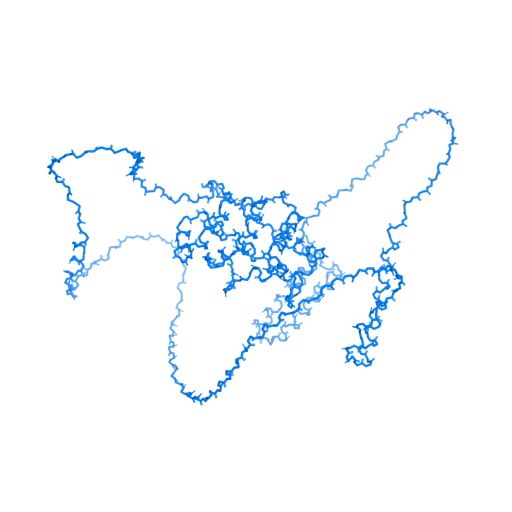23.271 -13.450 1.00 96.44 361 THR A O 1
ATOM 2812 N N . SER A 1 362 ? 24.173 21.749 -11.800 1.00 95.62 362 SER A N 1
ATOM 2813 C CA . SER A 1 362 ? 22.749 22.005 -11.530 1.00 95.62 362 SER A CA 1
ATOM 2814 C C . SER A 1 362 ? 22.521 23.360 -10.849 1.00 95.62 362 SER A C 1
ATOM 2816 O O . SER A 1 362 ? 21.688 24.154 -11.291 1.00 95.62 362 SER A O 1
ATOM 2818 N N . SER A 1 363 ? 23.323 23.690 -9.833 1.00 96.12 363 SER A N 1
ATOM 2819 C CA . SER A 1 363 ? 23.249 24.991 -9.160 1.00 96.12 363 SER A CA 1
ATOM 2820 C C . SER A 1 363 ? 23.513 26.153 -10.121 1.00 96.12 363 SER A C 1
ATOM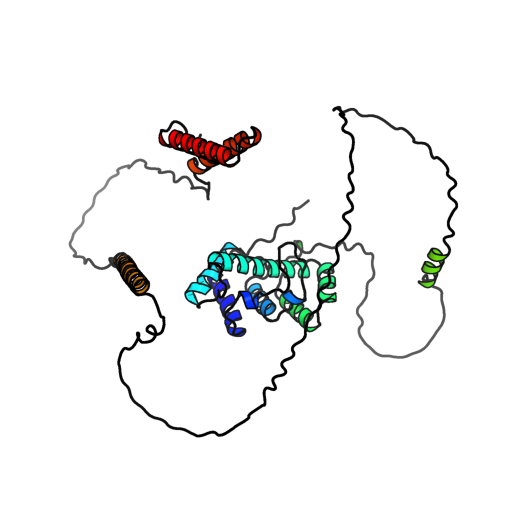 2822 O O . SER A 1 363 ? 22.796 27.154 -10.089 1.00 96.12 363 SER A O 1
ATOM 2824 N N . ALA A 1 364 ? 24.502 26.019 -11.011 1.00 96.62 364 ALA A N 1
ATOM 2825 C CA . ALA A 1 364 ? 24.803 27.029 -12.026 1.00 96.62 364 ALA A CA 1
ATOM 2826 C C . ALA A 1 364 ? 23.654 27.212 -13.029 1.00 96.62 364 ALA A C 1
ATOM 2828 O O . ALA A 1 364 ? 23.287 28.345 -13.344 1.00 96.62 364 ALA A O 1
ATOM 2829 N N . TYR A 1 365 ? 23.046 26.103 -13.463 1.00 98.12 365 TYR A N 1
ATOM 2830 C CA . TYR A 1 365 ? 21.896 26.104 -14.363 1.00 98.12 365 TYR A CA 1
ATOM 2831 C C . TYR A 1 365 ? 20.713 26.883 -13.770 1.00 98.12 365 TYR A C 1
ATOM 2833 O O . TYR A 1 365 ? 20.235 27.853 -14.360 1.00 98.12 365 TYR A O 1
ATOM 2841 N N . HIS A 1 366 ? 20.263 26.512 -12.568 1.00 96.88 366 HIS A N 1
ATOM 2842 C CA . HIS A 1 366 ? 19.097 27.151 -11.952 1.00 96.88 366 HIS A CA 1
ATOM 2843 C C . HIS A 1 366 ? 19.354 28.616 -11.581 1.00 96.88 366 HIS A C 1
ATOM 2845 O O . HIS A 1 366 ? 18.468 29.456 -11.760 1.00 96.88 366 HIS A O 1
ATOM 2851 N N . ARG A 1 367 ? 20.569 28.948 -11.123 1.00 97.38 367 ARG A N 1
ATOM 2852 C CA . ARG A 1 367 ? 20.946 30.324 -10.777 1.00 97.38 367 ARG A CA 1
ATOM 2853 C C . ARG A 1 367 ? 20.862 31.260 -11.980 1.00 97.38 367 ARG A C 1
ATOM 2855 O O . ARG A 1 367 ? 20.286 32.340 -11.860 1.00 97.38 367 ARG A O 1
ATOM 2862 N N . GLU A 1 368 ? 21.411 30.864 -13.127 1.00 97.00 368 GLU A N 1
ATOM 2863 C CA . GLU A 1 368 ? 21.382 31.709 -14.326 1.00 97.00 368 GLU A CA 1
ATOM 2864 C C . GLU A 1 368 ? 20.005 31.722 -15.002 1.00 97.00 368 GLU A C 1
ATOM 2866 O O . GLU A 1 368 ? 19.583 32.789 -15.449 1.00 97.00 368 GLU A O 1
ATOM 2871 N N . LYS A 1 369 ? 19.230 30.622 -14.953 1.00 97.31 369 LYS A N 1
ATOM 2872 C CA . LYS A 1 369 ? 17.824 30.633 -15.404 1.00 97.31 369 LYS A CA 1
ATOM 2873 C C . LYS A 1 369 ? 17.009 31.689 -14.649 1.00 97.31 369 LYS A C 1
ATOM 2875 O O . LYS A 1 369 ? 16.372 32.542 -15.263 1.00 97.31 369 LYS A O 1
ATOM 2880 N N . LEU A 1 370 ? 17.057 31.669 -13.314 1.00 97.19 370 LEU A N 1
ATOM 2881 C CA . LEU A 1 370 ? 16.312 32.617 -12.475 1.00 97.19 370 LEU A CA 1
ATOM 2882 C C . LEU A 1 370 ? 16.781 34.060 -12.680 1.00 97.19 370 LEU A C 1
ATOM 2884 O O . LEU A 1 370 ? 15.969 34.983 -12.708 1.00 97.19 370 LEU A O 1
ATOM 2888 N N . LYS A 1 371 ? 18.087 34.269 -12.863 1.00 97.19 371 LYS A N 1
ATOM 2889 C CA . LYS A 1 371 ? 18.658 35.592 -13.132 1.00 97.19 371 LYS A CA 1
ATOM 2890 C C . LYS A 1 371 ? 18.235 36.137 -14.498 1.00 97.19 371 LYS A C 1
ATOM 2892 O O . LYS A 1 371 ? 17.991 37.334 -14.607 1.00 97.19 371 LYS A O 1
ATOM 2897 N N . ALA A 1 372 ? 18.142 35.288 -15.521 1.00 96.06 372 ALA A N 1
ATOM 2898 C CA . ALA A 1 372 ? 17.668 35.670 -16.848 1.00 96.06 372 ALA A CA 1
ATOM 2899 C C . ALA A 1 372 ? 16.171 36.018 -16.841 1.00 96.06 372 ALA A C 1
ATOM 2901 O O . ALA A 1 372 ? 15.799 37.070 -17.358 1.00 96.06 372 ALA A O 1
ATOM 2902 N N . LEU A 1 373 ? 15.344 35.211 -16.168 1.00 95.25 373 LEU A N 1
ATOM 2903 C CA . LEU A 1 373 ? 13.913 35.492 -15.995 1.00 95.25 373 LEU A CA 1
ATOM 2904 C C . LEU A 1 373 ? 13.674 36.782 -15.199 1.00 95.25 373 LEU A C 1
ATOM 2906 O O . LEU A 1 373 ? 12.871 37.617 -15.600 1.00 95.25 373 LEU A O 1
ATOM 2910 N N . LYS A 1 374 ? 14.435 37.014 -14.119 1.00 96.56 374 LYS A N 1
ATOM 2911 C CA . LYS A 1 374 ? 14.351 38.259 -13.334 1.00 96.56 374 LYS A CA 1
ATOM 2912 C C . LYS A 1 374 ? 14.742 39.503 -14.142 1.00 96.56 374 LYS A C 1
ATOM 2914 O O . LYS A 1 374 ? 14.316 40.604 -13.814 1.00 96.56 374 LYS A O 1
ATOM 2919 N N . LYS A 1 375 ? 15.545 39.335 -15.194 1.00 95.94 375 LYS A N 1
ATOM 2920 C CA . LYS A 1 375 ? 15.911 40.395 -16.144 1.00 95.94 375 LYS A CA 1
ATOM 2921 C C . LYS A 1 375 ? 14.891 40.573 -17.277 1.00 95.94 375 LYS A C 1
ATOM 2923 O O . LYS A 1 375 ? 15.172 41.324 -18.203 1.00 95.94 375 LYS A O 1
ATOM 2928 N N . GLY A 1 376 ? 13.751 39.880 -17.231 1.00 95.69 376 GLY A N 1
ATOM 2929 C CA . GLY A 1 376 ? 12.699 39.981 -18.244 1.00 95.69 376 GLY A CA 1
ATOM 2930 C C . GLY A 1 376 ? 13.054 39.334 -19.583 1.00 95.69 376 GLY A C 1
ATOM 2931 O O . GLY A 1 376 ? 12.451 39.671 -20.596 1.00 95.69 376 GLY A O 1
ATOM 2932 N N . LYS A 1 377 ? 14.042 38.429 -19.624 1.00 95.81 377 LYS A N 1
ATOM 2933 C CA . LYS A 1 377 ? 14.342 37.671 -20.847 1.00 95.81 377 LYS A CA 1
ATOM 2934 C C . LYS A 1 377 ? 13.246 36.640 -21.118 1.00 95.81 377 LYS A C 1
ATOM 2936 O O . LYS A 1 377 ? 12.642 36.126 -20.175 1.00 95.81 377 LYS A O 1
ATOM 2941 N N . SER A 1 378 ? 13.045 36.304 -22.394 1.00 96.75 378 SER A N 1
ATOM 2942 C CA . SER A 1 378 ? 12.163 35.204 -22.792 1.00 96.75 378 SER A CA 1
ATOM 2943 C C . SER A 1 378 ? 12.602 33.887 -22.148 1.00 96.75 378 SER A C 1
ATOM 2945 O O . SER A 1 378 ? 13.776 33.695 -21.810 1.00 96.75 378 SER A O 1
ATOM 2947 N N . GLU A 1 379 ? 11.655 32.968 -21.969 1.00 94.00 379 GLU A N 1
ATOM 2948 C CA . GLU A 1 379 ? 11.936 31.677 -21.339 1.00 94.00 379 GLU A CA 1
ATOM 2949 C C . GLU A 1 379 ? 12.989 30.875 -22.116 1.00 94.00 379 GLU A C 1
ATOM 2951 O O . GLU A 1 379 ? 13.890 30.293 -21.511 1.00 94.00 379 GLU A O 1
ATOM 2956 N N . GLU A 1 380 ? 12.938 30.919 -23.446 1.00 95.81 380 GLU A N 1
ATOM 2957 C CA . GLU A 1 380 ? 13.917 30.274 -24.321 1.00 95.81 380 GLU A CA 1
ATOM 2958 C C . GLU A 1 380 ? 15.328 30.850 -24.118 1.00 95.81 380 GLU A C 1
ATOM 2960 O O . GLU A 1 380 ? 16.271 30.110 -23.832 1.00 95.81 380 GLU A O 1
ATOM 2965 N N . ALA A 1 381 ? 15.463 32.181 -24.094 1.00 95.44 381 ALA A N 1
ATOM 2966 C CA . ALA A 1 381 ? 16.740 32.838 -23.822 1.00 95.44 381 ALA A CA 1
ATOM 2967 C C . ALA A 1 381 ? 17.258 32.567 -22.395 1.00 95.44 381 ALA A C 1
ATOM 2969 O O . ALA A 1 381 ? 18.470 32.552 -22.153 1.00 95.44 381 ALA A O 1
ATOM 2970 N N . ALA A 1 382 ? 16.360 32.353 -21.428 1.00 95.88 382 ALA A N 1
ATOM 2971 C CA . ALA A 1 382 ? 16.725 31.964 -20.070 1.00 95.88 382 ALA A CA 1
ATOM 2972 C C . ALA A 1 382 ? 17.224 30.512 -19.990 1.00 95.88 382 ALA A C 1
ATOM 2974 O O . ALA A 1 382 ? 18.154 30.231 -19.230 1.00 95.88 382 ALA A O 1
ATOM 2975 N N . LEU A 1 383 ? 16.643 29.599 -20.775 1.00 96.62 383 LEU A N 1
ATOM 2976 C CA . LEU A 1 383 ? 17.099 28.212 -20.878 1.00 96.62 383 LEU A CA 1
ATOM 2977 C C . LEU A 1 383 ? 18.475 28.120 -21.545 1.00 96.62 383 LEU A C 1
ATOM 2979 O O . LEU A 1 383 ? 19.342 27.408 -21.037 1.00 96.62 383 LEU A O 1
ATOM 2983 N N . ASP A 1 384 ? 18.721 28.879 -22.611 1.00 97.00 384 ASP A N 1
ATOM 2984 C CA . ASP A 1 384 ? 20.026 28.880 -23.280 1.00 97.00 384 ASP A CA 1
ATOM 2985 C C . ASP A 1 384 ? 21.131 29.465 -22.400 1.00 97.00 384 ASP A C 1
ATOM 2987 O O . ASP A 1 384 ? 22.213 28.881 -22.282 1.00 97.00 384 ASP A O 1
ATOM 2991 N N . ALA A 1 385 ? 20.844 30.550 -21.675 1.00 95.25 385 ALA A N 1
ATOM 2992 C CA . ALA A 1 385 ? 21.766 31.091 -20.678 1.00 95.25 385 ALA A CA 1
ATOM 2993 C C . ALA A 1 385 ? 22.091 30.069 -19.572 1.00 95.25 385 ALA A C 1
ATOM 2995 O O . ALA A 1 385 ? 23.249 29.929 -19.169 1.00 95.25 385 ALA A O 1
ATOM 2996 N N . ALA A 1 386 ? 21.090 29.316 -19.111 1.00 97.38 386 ALA A N 1
ATOM 2997 C CA . ALA A 1 386 ? 21.266 28.276 -18.104 1.00 97.38 386 ALA A CA 1
ATOM 2998 C C . ALA A 1 386 ? 22.118 27.100 -18.615 1.00 97.38 386 ALA A C 1
ATOM 3000 O O . ALA A 1 386 ? 23.002 26.620 -17.897 1.00 97.38 386 ALA A O 1
ATOM 3001 N N . ARG A 1 387 ? 21.906 26.661 -19.866 1.00 97.31 387 ARG A N 1
ATOM 3002 C CA . ARG A 1 387 ? 22.711 25.608 -20.513 1.00 97.31 387 ARG A CA 1
ATOM 3003 C C . ARG A 1 387 ? 24.171 26.032 -20.666 1.00 97.31 387 ARG A C 1
ATOM 3005 O O . ARG A 1 387 ? 25.053 25.276 -20.261 1.00 97.31 387 ARG A O 1
ATOM 3012 N N . MET A 1 388 ? 24.426 27.247 -21.160 1.00 97.00 388 MET A N 1
ATOM 3013 C CA . MET A 1 388 ? 25.787 27.786 -21.294 1.00 97.00 388 MET A CA 1
ATOM 3014 C C . MET A 1 388 ? 26.505 27.881 -19.942 1.00 97.00 388 MET A C 1
ATOM 3016 O O . MET A 1 388 ? 27.672 27.508 -19.826 1.00 97.00 388 MET A O 1
ATOM 3020 N N . ALA A 1 389 ? 25.807 28.328 -18.895 1.00 97.12 389 ALA A N 1
ATOM 3021 C CA . ALA A 1 389 ? 26.370 28.413 -17.549 1.00 97.12 389 ALA A CA 1
ATOM 3022 C C . ALA A 1 389 ? 26.725 27.033 -16.972 1.00 97.12 389 ALA A C 1
ATOM 3024 O O . ALA A 1 389 ? 27.790 26.857 -16.379 1.00 97.12 389 ALA A O 1
ATOM 3025 N N . SER A 1 390 ? 25.855 26.041 -17.178 1.00 97.38 390 SER A N 1
ATOM 3026 C CA . SER A 1 390 ? 26.100 24.658 -16.763 1.00 97.38 390 SER A CA 1
ATOM 3027 C C . SER A 1 390 ? 27.299 24.042 -17.495 1.00 97.38 390 SER A C 1
ATOM 3029 O O . SER A 1 390 ? 28.146 23.412 -16.859 1.00 97.38 390 SER A O 1
ATOM 3031 N N . ALA A 1 391 ? 27.413 24.278 -18.809 1.00 97.12 391 ALA A N 1
ATOM 3032 C CA . ALA A 1 391 ? 28.541 23.828 -19.625 1.00 97.12 391 ALA A CA 1
ATOM 3033 C C . ALA A 1 391 ? 29.865 24.449 -19.157 1.00 97.12 391 ALA A C 1
ATOM 3035 O O . ALA A 1 391 ? 30.807 23.721 -18.862 1.00 97.12 391 ALA A O 1
ATOM 3036 N N . LYS A 1 392 ? 29.900 25.769 -18.934 1.00 97.44 392 LYS A N 1
ATOM 3037 C CA . LYS A 1 392 ? 31.097 26.467 -18.436 1.00 97.44 392 LYS A CA 1
ATOM 3038 C C . LYS A 1 392 ? 31.589 25.916 -17.094 1.00 97.44 392 LYS A C 1
ATOM 3040 O O . LYS A 1 392 ? 32.790 25.779 -16.877 1.00 97.44 392 LYS A O 1
ATOM 3045 N N . VAL A 1 393 ? 30.666 25.591 -16.186 1.00 96.56 393 VAL A N 1
ATOM 3046 C CA . VAL A 1 393 ? 31.005 24.972 -14.895 1.00 96.56 393 VAL A CA 1
ATOM 3047 C C . VAL A 1 393 ? 31.521 23.549 -15.072 1.00 96.56 393 VAL A C 1
ATOM 3049 O O . VAL A 1 393 ? 32.477 23.167 -14.402 1.00 96.56 393 VAL A O 1
ATOM 3052 N N . ARG A 1 394 ? 30.936 22.773 -15.986 1.00 96.19 394 ARG A N 1
ATOM 3053 C CA . ARG A 1 394 ? 31.424 21.429 -16.313 1.00 96.19 394 ARG A CA 1
ATOM 3054 C C . ARG A 1 394 ? 32.853 21.474 -16.858 1.00 96.19 394 ARG A C 1
ATOM 3056 O O . ARG A 1 394 ? 33.691 20.709 -16.388 1.00 96.19 394 ARG A O 1
ATOM 3063 N N . ASP A 1 395 ? 33.142 22.400 -17.764 1.00 96.50 395 ASP A N 1
ATOM 3064 C CA . ASP A 1 395 ? 34.476 22.560 -18.348 1.00 96.50 395 ASP A CA 1
ATOM 3065 C C . ASP A 1 395 ? 35.497 23.021 -17.304 1.00 96.50 395 ASP A C 1
ATOM 3067 O O . ASP A 1 395 ? 36.602 22.491 -17.244 1.00 96.50 395 ASP A O 1
ATOM 3071 N N . ALA A 1 396 ? 35.117 23.939 -16.408 1.00 95.38 396 ALA A N 1
ATOM 3072 C CA . ALA A 1 396 ? 35.974 24.358 -15.300 1.00 95.38 396 ALA A CA 1
ATOM 3073 C C . ALA A 1 396 ? 36.323 23.197 -14.351 1.00 95.38 396 ALA A C 1
ATOM 3075 O O . ALA A 1 396 ? 37.451 23.116 -13.867 1.00 95.38 396 ALA A O 1
ATOM 3076 N N . ILE A 1 397 ? 35.384 22.281 -14.103 1.00 95.25 397 ILE A N 1
ATOM 3077 C CA . ILE A 1 397 ? 35.631 21.082 -13.290 1.00 95.25 397 ILE A CA 1
ATOM 3078 C C . ILE A 1 397 ? 36.555 20.109 -14.031 1.00 95.25 397 ILE A C 1
ATOM 3080 O O . ILE A 1 397 ? 37.525 19.629 -13.448 1.00 95.25 397 ILE A O 1
ATOM 3084 N N . ASN A 1 398 ? 36.299 19.855 -15.317 1.00 93.75 398 ASN A N 1
ATOM 3085 C CA . ASN A 1 398 ? 37.121 18.958 -16.137 1.00 93.75 398 ASN A CA 1
ATOM 3086 C C . ASN A 1 398 ? 38.563 19.464 -16.290 1.00 93.75 398 ASN A C 1
ATOM 3088 O O . ASN A 1 398 ? 39.500 18.673 -16.228 1.00 93.75 398 ASN A O 1
ATOM 3092 N N . ASN A 1 399 ? 38.745 20.781 -16.405 1.00 94.81 399 ASN A N 1
ATOM 3093 C CA . ASN A 1 399 ? 40.056 21.428 -16.471 1.00 94.81 399 ASN A CA 1
ATOM 3094 C C . ASN A 1 399 ? 40.727 21.574 -15.092 1.00 94.81 399 ASN A C 1
ATOM 3096 O O . ASN A 1 399 ? 41.803 22.157 -14.985 1.00 94.81 399 ASN A O 1
ATOM 3100 N N . GLY A 1 400 ? 40.097 21.084 -14.019 1.00 91.50 400 GLY A N 1
ATOM 3101 C CA . GLY A 1 400 ? 40.635 21.135 -12.659 1.00 91.50 400 GLY A CA 1
ATOM 3102 C C . GLY A 1 400 ? 40.666 22.530 -12.027 1.00 91.50 400 GLY A C 1
ATOM 3103 O O . GLY A 1 400 ? 41.261 22.681 -10.960 1.00 91.50 400 GLY A O 1
ATOM 3104 N N . LEU A 1 401 ? 40.019 23.522 -12.651 1.00 90.69 401 LEU A N 1
ATOM 3105 C CA . LEU A 1 401 ? 39.882 24.898 -12.158 1.00 90.69 401 LEU A CA 1
ATOM 3106 C C . LEU A 1 401 ? 38.851 25.013 -11.025 1.00 90.69 401 LEU A C 1
ATOM 3108 O O . LEU A 1 401 ? 38.896 25.963 -10.251 1.00 90.69 401 LEU A O 1
ATOM 3112 N N . MET A 1 402 ? 37.930 24.052 -10.917 1.00 90.25 402 MET A N 1
ATOM 3113 C CA . MET A 1 402 ? 37.017 23.915 -9.781 1.00 90.25 402 MET A CA 1
ATOM 3114 C C . MET A 1 402 ? 37.076 22.504 -9.199 1.00 90.25 402 MET A C 1
ATOM 3116 O O . MET A 1 402 ? 36.937 21.518 -9.923 1.00 90.25 402 MET A O 1
ATOM 3120 N N . LYS A 1 403 ? 37.251 22.413 -7.878 1.00 89.44 403 LYS A N 1
ATOM 3121 C CA . LYS A 1 403 ? 37.308 21.160 -7.114 1.00 89.44 403 LYS A CA 1
ATOM 3122 C C . LYS A 1 403 ? 36.376 21.247 -5.907 1.00 89.44 403 LYS A C 1
ATOM 3124 O O . LYS A 1 403 ? 35.986 22.337 -5.500 1.00 89.44 403 LYS A O 1
ATOM 3129 N N . GLU A 1 404 ? 35.981 20.090 -5.391 1.00 85.00 404 GLU A N 1
ATOM 3130 C CA . GLU A 1 404 ? 35.229 19.992 -4.138 1.00 85.00 404 GLU A CA 1
ATOM 3131 C C . GLU A 1 404 ? 36.186 20.344 -2.990 1.00 85.00 404 GLU A C 1
ATOM 3133 O O . GLU A 1 404 ? 37.201 19.661 -2.837 1.00 85.00 404 GLU A O 1
ATOM 3138 N N . GLU A 1 405 ? 35.907 21.442 -2.278 1.00 74.94 405 GLU A N 1
ATOM 3139 C CA . GLU A 1 405 ? 36.666 21.882 -1.093 1.00 74.94 405 GLU A CA 1
ATOM 3140 C C . GLU A 1 405 ? 36.508 20.929 0.098 1.00 74.94 405 GLU A C 1
ATOM 3142 O O . GLU A 1 405 ? 35.382 20.408 0.313 1.00 74.94 405 GLU A O 1
#

Organism: NCBI:txid2562237